Protein AF-0000000072652749 (afdb_homodimer)

Foldseek 3Di:
DDDDDDDDPPDPDQPQPVVLVVLVVLLVVLQVVLVVLVVVVVVVVVVVVVVPPPPPVPPDPPVVVSCVVSVDDRSLVVLLQVLLVQLQVLLCVQCVPPDQQDDPVSLVVCCQQSVCCVNFVHGFDDWDDPVPQKIKTKHAATRNFNVVQPPDPDPVVCQSSCSNVQSSSCNSCVNSVFHWHWDWDDDHPPMIMIITGTDD/DDDDDDDDPPDVPQPQPPVLVVLVVLLVVLQVVLVVLVVVVVVVVVVVVVVPPPPPVPPDPPVVVSCVVSVDDRSLVVLLQVLLVQLQVLLCVQCVPPDQQDDPVSLVVCCQQSVCCVPFVHGFDDWDDPVPQKIKTKHAATRNFNVVQPDDPDPVVCQSSCSNVQSSSCNSCVNSVFHWHWDKDDDHPPMIMIITGTDD

Organism: Meloidogyne incognita (NCBI:txid6306)

Radius of gyration: 24.21 Å; Cα contacts (8 Å, |Δi|>4): 614; chains: 2; bounding box: 54×65×67 Å

Structure (mmCIF, N/CA/C/O backbone):
data_AF-0000000072652749-model_v1
#
loop_
_entity.id
_entity.type
_entity.pdbx_description
1 polymer 'Trafficking protein particle complex subunit 6B'
#
loop_
_atom_site.group_PDB
_atom_site.id
_atom_site.type_symbol
_atom_site.label_atom_id
_atom_site.label_alt_id
_atom_site.label_comp_id
_atom_site.label_asym_id
_atom_site.label_entity_id
_atom_site.label_seq_id
_atom_site.pdbx_PDB_ins_code
_atom_site.Cartn_x
_atom_site.Cartn_y
_atom_site.Cartn_z
_atom_site.occupancy
_atom_site.B_iso_or_equiv
_atom_site.auth_seq_id
_atom_site.auth_comp_id
_atom_site.auth_asym_id
_atom_site.auth_atom_id
_atom_site.pdbx_PDB_model_num
ATOM 1 N N . MET A 1 1 ? 19.172 -26.656 -13.742 1 70.81 1 MET A N 1
ATOM 2 C CA . MET A 1 1 ? 18.219 -25.594 -14.023 1 70.81 1 MET A CA 1
ATOM 3 C C . MET A 1 1 ? 18.703 -24.719 -15.172 1 70.81 1 MET A C 1
ATOM 5 O O . MET A 1 1 ? 19.891 -24.484 -15.312 1 70.81 1 MET A O 1
ATOM 9 N N . ASP A 1 2 ? 17.953 -24.75 -16.219 1 79 2 ASP A N 1
ATOM 10 C CA . ASP A 1 2 ? 18.328 -23.938 -17.375 1 79 2 ASP A CA 1
ATOM 11 C C . ASP A 1 2 ? 17.984 -22.469 -17.141 1 79 2 ASP A C 1
ATOM 13 O O . ASP A 1 2 ? 16.906 -22.156 -16.641 1 79 2 ASP A O 1
ATOM 17 N N . ASN A 1 3 ? 18.953 -21.578 -17.328 1 77.31 3 ASN A N 1
ATOM 18 C CA . ASN A 1 3 ? 18.766 -20.125 -17.25 1 77.31 3 ASN A CA 1
ATOM 19 C C . ASN A 1 3 ? 18.047 -19.578 -18.469 1 77.31 3 ASN A C 1
ATOM 21 O O . ASN A 1 3 ? 18.359 -19.969 -19.609 1 77.31 3 ASN A O 1
ATOM 25 N N . ILE A 1 4 ? 17.062 -18.828 -18.281 1 75.88 4 ILE A N 1
ATOM 26 C CA . ILE A 1 4 ? 16.312 -18.234 -19.375 1 75.88 4 ILE A CA 1
ATOM 27 C C . ILE A 1 4 ? 16.688 -16.766 -19.547 1 75.88 4 ILE A C 1
ATOM 29 O O . ILE A 1 4 ? 16.672 -16 -18.578 1 75.88 4 ILE A O 1
ATOM 33 N N . GLN A 1 5 ? 17.141 -16.391 -20.75 1 72.12 5 GLN A N 1
ATOM 34 C CA . GLN A 1 5 ? 17.484 -15 -21.047 1 72.12 5 GLN A CA 1
ATOM 35 C C . GLN A 1 5 ? 16.234 -14.141 -21.156 1 72.12 5 GLN A C 1
ATOM 37 O O . GLN A 1 5 ? 15.273 -14.508 -21.859 1 72.12 5 GLN A O 1
ATOM 42 N N . LEU A 1 6 ? 16.109 -13.062 -20.344 1 71.38 6 LEU A N 1
ATOM 43 C CA . LEU A 1 6 ? 14.984 -12.133 -20.359 1 71.38 6 LEU A CA 1
ATOM 44 C C . LEU A 1 6 ? 15.344 -10.852 -21.094 1 71.38 6 LEU A C 1
ATOM 46 O O . LEU A 1 6 ? 16.344 -10.203 -20.766 1 71.38 6 LEU A O 1
ATOM 50 N N . ALA A 1 7 ? 14.781 -10.523 -22.406 1 55.84 7 ALA A N 1
ATOM 51 C CA . ALA A 1 7 ? 15.008 -9.273 -23.125 1 55.84 7 ALA A CA 1
ATOM 52 C C . ALA A 1 7 ? 14.359 -8.094 -22.406 1 55.84 7 ALA A C 1
ATOM 54 O O . ALA A 1 7 ? 13.258 -8.219 -21.859 1 55.84 7 ALA A O 1
ATOM 55 N N . GLN A 1 8 ? 15.062 -7.051 -21.922 1 51.47 8 GLN A N 1
ATOM 56 C CA . GLN A 1 8 ? 14.602 -5.887 -21.172 1 51.47 8 GLN A CA 1
ATOM 57 C C . GLN A 1 8 ? 13.836 -4.922 -22.078 1 51.47 8 GLN A C 1
ATOM 59 O O . GLN A 1 8 ? 14.375 -4.461 -23.094 1 51.47 8 GLN A O 1
ATOM 64 N N . ASN A 1 9 ? 12.625 -5.094 -22.453 1 44.91 9 ASN A N 1
ATOM 65 C CA . ASN A 1 9 ? 11.906 -3.99 -23.094 1 44.91 9 ASN A CA 1
ATOM 66 C C . ASN A 1 9 ? 11.289 -3.057 -22.062 1 44.91 9 ASN A C 1
ATOM 68 O O . ASN A 1 9 ? 10.43 -3.471 -21.281 1 44.91 9 ASN A O 1
ATOM 72 N N . LEU A 1 10 ? 11.977 -2.031 -21.703 1 44.41 10 LEU A N 1
ATOM 73 C CA . LEU A 1 10 ? 11.609 -1.06 -20.672 1 44.41 10 LEU A CA 1
ATOM 74 C C . LEU A 1 10 ? 10.43 -0.207 -21.141 1 44.41 10 LEU A C 1
ATOM 76 O O . LEU A 1 10 ? 10.594 0.687 -21.969 1 44.41 10 LEU A O 1
ATOM 80 N N . SER A 1 11 ? 9.281 -0.791 -21.438 1 45.12 11 SER A N 1
ATOM 81 C CA . SER A 1 11 ? 8.258 0.232 -21.609 1 45.12 11 SER A CA 1
ATOM 82 C C . SER A 1 11 ? 7.977 0.969 -20.312 1 45.12 11 SER A C 1
ATOM 84 O O . SER A 1 11 ? 8.133 0.405 -19.219 1 45.12 11 SER A O 1
ATOM 86 N N . SER A 1 12 ? 7.961 2.322 -20.375 1 46.69 12 SER A N 1
ATOM 87 C CA . SER A 1 12 ? 7.781 3.326 -19.328 1 46.69 12 SER A CA 1
ATOM 88 C C . SER A 1 12 ? 6.484 3.1 -18.562 1 46.69 12 SER A C 1
ATOM 90 O O . SER A 1 12 ? 5.457 3.697 -18.875 1 46.69 12 SER A O 1
ATOM 92 N N . ILE A 1 13 ? 6.066 1.946 -18.344 1 49.22 13 ILE A N 1
ATOM 93 C CA . ILE A 1 13 ? 4.812 1.841 -17.609 1 49.22 13 ILE A CA 1
ATOM 94 C C . ILE A 1 13 ? 4.961 2.512 -16.234 1 49.22 13 ILE A C 1
ATOM 96 O O . ILE A 1 13 ? 5.953 2.301 -15.539 1 49.22 13 ILE A O 1
ATOM 100 N N . SER A 1 14 ? 4 3.467 -15.992 1 51.72 14 SER A N 1
ATOM 101 C CA . SER A 1 14 ? 3.947 4.367 -14.852 1 51.72 14 SER A CA 1
ATOM 102 C C . SER A 1 14 ? 3.936 3.592 -13.539 1 51.72 14 SER A C 1
ATOM 104 O O . SER A 1 14 ? 3.131 2.674 -13.359 1 51.72 14 SER A O 1
ATOM 106 N N . ALA A 1 15 ? 4.992 3.432 -12.82 1 50.5 15 ALA A N 1
ATOM 107 C CA . ALA A 1 15 ? 5.27 2.953 -11.469 1 50.5 15 ALA A CA 1
ATOM 108 C C . ALA A 1 15 ? 4.066 3.18 -10.555 1 50.5 15 ALA A C 1
ATOM 110 O O . ALA A 1 15 ? 3.947 2.537 -9.508 1 50.5 15 ALA A O 1
ATOM 111 N N . ASP A 1 16 ? 3.041 4.016 -10.961 1 58.47 16 ASP A N 1
ATOM 112 C CA . ASP A 1 16 ? 2.031 4.52 -10.031 1 58.47 16 ASP A CA 1
ATOM 113 C C . ASP A 1 16 ? 0.941 3.477 -9.789 1 58.47 16 ASP A C 1
ATOM 115 O O . ASP A 1 16 ? 0.209 3.557 -8.805 1 58.47 16 ASP A O 1
ATOM 119 N N . PHE A 1 17 ? 1.085 2.197 -10.305 1 73.12 17 PHE A N 1
ATOM 120 C CA . PHE A 1 17 ? -0.08 1.32 -10.328 1 73.12 17 PHE A CA 1
ATOM 121 C C . PHE A 1 17 ? -0.096 0.408 -9.109 1 73.12 17 PHE A C 1
ATOM 123 O O . PHE A 1 17 ? -1.122 0.278 -8.438 1 73.12 17 PHE A O 1
ATOM 130 N N . PRO A 1 18 ? 1.074 0.03 -8.602 1 85.75 18 PRO A N 1
ATOM 131 C CA . PRO A 1 18 ? 0.958 -0.916 -7.492 1 85.75 18 PRO A CA 1
ATOM 132 C C . PRO A 1 18 ? 0.489 -0.252 -6.199 1 85.75 18 PRO A C 1
ATOM 134 O O . PRO A 1 18 ? -0.253 -0.86 -5.422 1 85.75 18 PRO A O 1
ATOM 137 N N . PHE A 1 19 ? 0.862 0.983 -6.094 1 90.06 19 PHE A N 1
ATOM 138 C CA . PHE A 1 19 ? 0.464 1.73 -4.906 1 90.06 19 PHE A CA 1
ATOM 139 C C . PHE A 1 19 ? -1.051 1.884 -4.848 1 90.06 19 PHE A C 1
ATOM 141 O O . PHE A 1 19 ? -1.663 1.653 -3.803 1 90.06 19 PHE A O 1
ATOM 148 N N . ILE A 1 20 ? -1.628 2.211 -5.949 1 89.88 20 ILE A N 1
ATOM 149 C CA . ILE A 1 20 ? -3.059 2.486 -6.012 1 89.88 20 ILE A CA 1
ATOM 150 C C . ILE A 1 20 ? -3.844 1.208 -5.727 1 89.88 20 ILE A C 1
ATOM 152 O O . ILE A 1 20 ? -4.828 1.23 -4.984 1 89.88 20 ILE A O 1
ATOM 156 N N . TYR A 1 21 ? -3.418 0.139 -6.207 1 91.12 21 TYR A N 1
ATOM 157 C CA . TYR A 1 21 ? -4.148 -1.112 -6.035 1 91.12 21 TYR A CA 1
ATOM 158 C C . TYR A 1 21 ? -3.986 -1.647 -4.617 1 91.12 21 TYR A C 1
ATOM 160 O O . TYR A 1 21 ? -4.934 -2.193 -4.043 1 91.12 21 TYR A O 1
ATOM 168 N N . LEU A 1 22 ? -2.764 -1.507 -4.078 1 92.19 22 LEU A N 1
ATOM 169 C CA . LEU A 1 22 ? -2.566 -1.879 -2.68 1 92.19 22 LEU A CA 1
ATOM 170 C C . LEU A 1 22 ? -3.416 -1.008 -1.76 1 92.19 22 LEU A C 1
ATOM 172 O O . LEU A 1 22 ? -4.031 -1.51 -0.817 1 92.19 22 LEU A O 1
ATOM 176 N N . HIS A 1 23 ? -3.422 0.262 -2.006 1 93.06 23 HIS A N 1
ATOM 177 C CA . HIS A 1 23 ? -4.258 1.2 -1.268 1 93.06 23 HIS A CA 1
ATOM 178 C C . HIS A 1 23 ? -5.723 0.778 -1.305 1 93.06 23 HIS A C 1
ATOM 180 O O . HIS A 1 23 ? -6.387 0.728 -0.265 1 93.06 23 HIS A O 1
ATOM 186 N N . ASN A 1 24 ? -6.234 0.485 -2.488 1 91.44 24 ASN A N 1
ATOM 187 C CA . ASN A 1 24 ? -7.629 0.081 -2.639 1 91.44 24 ASN A CA 1
ATOM 188 C C . ASN A 1 24 ? -7.941 -1.177 -1.833 1 91.44 24 ASN A C 1
ATOM 190 O O . ASN A 1 24 ? -8.984 -1.265 -1.188 1 91.44 24 ASN A O 1
ATOM 194 N N . GLU A 1 25 ? -7.004 -2.086 -1.885 1 90 25 GLU A N 1
ATOM 195 C CA . GLU A 1 25 ? -7.18 -3.316 -1.119 1 90 25 GLU A CA 1
ATOM 196 C C . GLU A 1 25 ? -7.176 -3.039 0.381 1 90 25 GLU A C 1
ATOM 198 O O . GLU A 1 25 ? -7.938 -3.65 1.134 1 90 25 GLU A O 1
ATOM 203 N N . MET A 1 26 ? -6.336 -2.188 0.8 1 92 26 MET A N 1
ATOM 204 C CA . MET A 1 26 ? -6.246 -1.827 2.213 1 92 26 MET A CA 1
ATOM 205 C C . MET A 1 26 ? -7.539 -1.18 2.693 1 92 26 MET A C 1
ATOM 207 O O . MET A 1 26 ? -8.039 -1.509 3.77 1 92 26 MET A O 1
ATOM 211 N N . VAL A 1 27 ? -8.078 -0.271 1.901 1 92.19 27 VAL A N 1
ATOM 212 C CA . VAL A 1 27 ? -9.328 0.4 2.254 1 92.19 27 VAL A CA 1
ATOM 213 C C . VAL A 1 27 ? -10.445 -0.629 2.381 1 92.19 27 VAL A C 1
ATOM 215 O O . VAL A 1 27 ? -11.188 -0.628 3.365 1 92.19 27 VAL A O 1
ATOM 218 N N . LYS A 1 28 ? -10.531 -1.496 1.425 1 89.31 28 LYS A N 1
ATOM 219 C CA . LYS A 1 28 ? -11.562 -2.533 1.455 1 89.31 28 LYS A CA 1
ATOM 220 C C . LYS A 1 28 ? -11.414 -3.418 2.689 1 89.31 28 LYS A C 1
ATOM 222 O O . LYS A 1 28 ? -12.406 -3.768 3.332 1 89.31 28 LYS A O 1
ATOM 227 N N . TYR A 1 29 ? -10.234 -3.758 2.982 1 89.38 29 TYR A N 1
ATOM 228 C CA . TYR A 1 29 ? -9.969 -4.59 4.152 1 89.38 29 TYR A CA 1
ATOM 229 C C . TYR A 1 29 ? -10.469 -3.922 5.426 1 89.38 29 TYR A C 1
ATOM 231 O O . TYR A 1 29 ? -11.18 -4.539 6.219 1 89.38 29 TYR A O 1
ATOM 239 N N . PHE A 1 30 ? -10.078 -2.691 5.598 1 88.25 30 PHE A N 1
ATOM 240 C CA . PHE A 1 30 ? -10.438 -2.006 6.832 1 88.25 30 PHE A CA 1
ATOM 241 C C . PHE A 1 30 ? -11.938 -1.768 6.906 1 88.25 30 PHE A C 1
ATOM 243 O O . PHE A 1 30 ? -12.523 -1.793 7.988 1 88.25 30 PHE A O 1
ATOM 250 N N . GLN A 1 31 ? -12.547 -1.534 5.777 1 87.19 31 GLN A N 1
ATOM 251 C CA . GLN A 1 31 ? -14 -1.39 5.754 1 87.19 31 GLN A CA 1
ATOM 252 C C . GLN A 1 31 ? -14.688 -2.689 6.164 1 87.19 31 GLN A C 1
ATOM 254 O O . GLN A 1 31 ? -15.641 -2.676 6.953 1 87.19 31 GLN A O 1
ATOM 259 N N . GLU A 1 32 ? -14.219 -3.779 5.621 1 87 32 GLU A N 1
ATOM 260 C CA . GLU A 1 32 ? -14.789 -5.086 5.938 1 87 32 GLU A CA 1
ATOM 261 C C . GLU A 1 32 ? -14.555 -5.449 7.402 1 87 32 GLU A C 1
ATOM 263 O O . GLU A 1 32 ? -15.445 -5.992 8.062 1 87 32 GLU A O 1
ATOM 268 N N . ARG A 1 33 ? -13.398 -5.184 7.809 1 82.5 33 ARG A N 1
ATOM 269 C CA . ARG A 1 33 ? -13.078 -5.438 9.211 1 82.5 33 ARG A CA 1
ATOM 270 C C . ARG A 1 33 ? -14 -4.641 10.133 1 82.5 33 ARG A C 1
ATOM 272 O O . ARG A 1 33 ? -14.516 -5.18 11.109 1 82.5 33 ARG A O 1
ATOM 279 N N . ASN A 1 34 ? -14.156 -3.395 9.812 1 83.31 34 ASN A N 1
ATOM 280 C CA . ASN A 1 34 ? -15.023 -2.551 10.617 1 83.31 34 ASN A CA 1
ATOM 281 C C . ASN A 1 34 ? -16.453 -3.084 10.641 1 83.31 34 ASN A C 1
ATOM 283 O O . ASN A 1 34 ? -17.094 -3.115 11.695 1 83.31 34 ASN A O 1
ATOM 287 N N . LYS A 1 35 ? -16.953 -3.5 9.555 1 83.75 35 LYS A N 1
ATOM 288 C CA . LYS A 1 35 ? -18.281 -4.078 9.477 1 83.75 35 LYS A CA 1
ATOM 289 C C . LYS A 1 35 ? -18.391 -5.332 10.344 1 83.75 35 LYS A C 1
ATOM 291 O O . LYS A 1 35 ? -19.375 -5.52 11.055 1 83.75 35 LYS A O 1
ATOM 296 N N . SER A 1 36 ? -17.391 -6.168 10.281 1 82.56 36 SER A N 1
ATOM 297 C CA . SER A 1 36 ? -17.391 -7.41 11.047 1 82.56 36 SER A CA 1
ATOM 298 C C . SER A 1 36 ? -17.359 -7.141 12.547 1 82.56 36 SER A C 1
ATOM 300 O O . SER A 1 36 ? -18.031 -7.836 13.32 1 82.56 36 SER A O 1
ATOM 302 N N . VAL A 1 37 ? -16.594 -6.156 12.891 1 79 37 VAL A N 1
ATOM 303 C CA . VAL A 1 37 ? -16.469 -5.82 14.305 1 79 37 VAL A CA 1
ATOM 304 C C . VAL A 1 37 ? -17.781 -5.246 14.82 1 79 37 VAL A C 1
ATOM 306 O O . VAL A 1 37 ? -18.234 -5.598 15.914 1 79 37 VAL A O 1
ATOM 309 N N . VAL A 1 38 ? -18.359 -4.422 14.023 1 81.31 38 VAL A N 1
ATOM 310 C CA . VAL A 1 38 ? -19.625 -3.82 14.414 1 81.31 38 VAL A CA 1
ATOM 311 C C . VAL A 1 38 ? -20.703 -4.906 14.539 1 81.31 38 VAL A C 1
ATOM 313 O O . VAL A 1 38 ? -21.453 -4.93 15.516 1 81.31 38 VAL A O 1
ATOM 316 N N . LYS A 1 39 ? -20.703 -5.758 13.625 1 83.25 39 LYS A N 1
ATOM 317 C CA . LYS A 1 39 ? -21.672 -6.859 13.656 1 83.25 39 LYS A CA 1
ATOM 318 C C . LYS A 1 39 ? -21.422 -7.754 14.875 1 83.25 39 LYS A C 1
ATOM 320 O O . LYS A 1 39 ? -22.375 -8.164 15.547 1 83.25 39 LYS A O 1
ATOM 325 N N . ALA A 1 40 ? -20.219 -8.062 15.117 1 76.12 40 ALA A N 1
ATOM 326 C CA . ALA A 1 40 ? -19.875 -8.898 16.266 1 76.12 40 ALA A CA 1
ATOM 327 C C . ALA A 1 40 ? -20.281 -8.227 17.578 1 76.12 40 ALA A C 1
ATOM 329 O O . ALA A 1 40 ? -20.75 -8.891 18.5 1 76.12 40 ALA A O 1
ATOM 330 N N . ARG A 1 41 ? -20.078 -6.992 17.578 1 78.12 41 ARG A N 1
ATOM 331 C CA . ARG A 1 41 ? -20.453 -6.23 18.75 1 78.12 41 ARG A CA 1
ATOM 332 C C . ARG A 1 41 ? -21.969 -6.262 18.969 1 78.12 41 ARG A C 1
ATOM 334 O O . ARG A 1 41 ? -22.438 -6.473 20.078 1 78.12 41 ARG A O 1
ATOM 341 N N . GLU A 1 42 ? -22.625 -6.059 17.922 1 82.81 42 GLU A N 1
ATOM 342 C CA . GLU A 1 42 ? -24.078 -6.098 17.984 1 82.81 42 GLU A CA 1
ATOM 343 C C . GLU A 1 42 ? -24.578 -7.469 18.438 1 82.81 42 GLU A C 1
ATOM 345 O O . GLU A 1 42 ? -25.484 -7.562 19.266 1 82.81 42 GLU A O 1
ATOM 350 N N . ASN A 1 43 ? -24.016 -8.438 17.859 1 81 43 ASN A N 1
ATOM 351 C CA . ASN A 1 43 ? -24.375 -9.789 18.25 1 81 43 ASN A CA 1
ATOM 352 C C . ASN A 1 43 ? -24.062 -10.055 19.719 1 81 43 ASN A C 1
ATOM 354 O O . ASN A 1 43 ? -24.859 -10.68 20.422 1 81 43 ASN A O 1
ATOM 358 N N . TRP A 1 44 ? -23 -9.586 20.078 1 76.25 44 TRP A N 1
ATOM 359 C CA . TRP A 1 44 ? -22.562 -9.727 21.453 1 76.25 44 TRP A CA 1
ATOM 360 C C . TRP A 1 44 ? -23.531 -9 22.391 1 76.25 44 TRP A C 1
ATOM 362 O O . TRP A 1 44 ? -23.906 -9.531 23.438 1 76.25 44 TRP A O 1
ATOM 372 N N . MET A 1 45 ? -23.891 -7.863 22.031 1 80 45 MET A N 1
ATOM 373 C CA . MET A 1 45 ? -24.828 -7.059 22.812 1 80 45 MET A CA 1
ATOM 374 C C . MET A 1 45 ? -26.203 -7.719 22.875 1 80 45 MET A C 1
ATOM 376 O O . MET A 1 45 ? -26.844 -7.723 23.922 1 80 45 MET A O 1
ATOM 380 N N . GLN A 1 46 ? -26.656 -8.203 21.828 1 81.25 46 GLN A N 1
ATOM 381 C CA . GLN A 1 46 ? -27.922 -8.906 21.781 1 81.25 46 GLN A CA 1
ATOM 382 C C . GLN A 1 46 ? -27.922 -10.141 22.672 1 81.25 46 GLN A C 1
ATOM 384 O O . GLN A 1 46 ? -28.891 -10.414 23.375 1 81.25 46 GLN A O 1
ATOM 389 N N . GLN A 1 47 ? -26.875 -10.867 22.578 1 74.56 47 GLN A N 1
ATOM 390 C CA . GLN A 1 47 ? -26.75 -12.055 23.422 1 74.56 47 GLN A CA 1
ATOM 391 C C . GLN A 1 47 ? -26.75 -11.68 24.906 1 74.56 47 GLN A C 1
ATOM 393 O O . GLN A 1 47 ? -27.328 -12.391 25.719 1 74.56 47 GLN A O 1
ATOM 398 N N . LEU A 1 48 ? -26.141 -10.602 25.125 1 72.25 48 LEU A N 1
ATOM 399 C CA . LEU A 1 48 ? -26.141 -10.102 26.484 1 72.25 48 LEU A CA 1
ATOM 400 C C . LEU A 1 48 ? -27.547 -9.703 26.938 1 72.25 48 LEU A C 1
ATOM 402 O O . LEU A 1 48 ? -27.922 -9.945 28.078 1 72.25 48 LEU A O 1
ATOM 406 N N . ARG A 1 49 ? -28.297 -9.148 26.094 1 74.38 49 ARG A N 1
ATOM 407 C CA . ARG A 1 49 ? -29.672 -8.727 26.406 1 74.38 49 ARG A CA 1
ATOM 408 C C . ARG A 1 49 ? -30.578 -9.93 26.625 1 74.38 49 ARG A C 1
ATOM 410 O O . ARG A 1 49 ? -31.438 -9.914 27.5 1 74.38 49 ARG A O 1
ATOM 417 N N . LEU A 1 50 ? -30.422 -10.883 25.781 1 68.38 50 LEU A N 1
ATOM 418 C CA . LEU A 1 50 ? -31.266 -12.078 25.859 1 68.38 50 LEU A CA 1
ATOM 419 C C . LEU A 1 50 ? -30.891 -12.914 27.078 1 68.38 50 LEU A C 1
ATOM 421 O O . LEU A 1 50 ? -31.734 -13.641 27.609 1 68.38 50 LEU A O 1
ATOM 425 N N . SER A 1 51 ? -29.625 -13.016 27.234 1 59.78 51 SER A N 1
ATOM 426 C CA . SER A 1 51 ? -29.266 -13.734 28.453 1 59.78 51 SER A CA 1
ATOM 427 C C . SER A 1 51 ? -29.672 -12.961 29.703 1 59.78 51 SER A C 1
ATOM 429 O O . SER A 1 51 ? -29.391 -11.766 29.812 1 59.78 51 SER A O 1
ATOM 431 N N . ASP A 1 52 ? -31.094 -12.93 30.062 1 49.03 52 ASP A N 1
ATOM 432 C CA . ASP A 1 52 ? -31.625 -12.367 31.297 1 49.03 52 ASP A CA 1
ATOM 433 C C . ASP A 1 52 ? -30.5 -12.062 32.281 1 49.03 52 ASP A C 1
ATOM 435 O O . ASP A 1 52 ? -30.75 -11.75 33.438 1 49.03 52 ASP A O 1
ATOM 439 N N . ALA A 1 53 ? -29.438 -13 32.344 1 41.91 53 ALA A N 1
ATOM 440 C CA . ALA A 1 53 ? -28.422 -13.055 33.375 1 41.91 53 ALA A CA 1
ATOM 441 C C . ALA A 1 53 ? -27.734 -11.711 33.562 1 41.91 53 ALA A C 1
ATOM 443 O O . ALA A 1 53 ? -26.766 -11.406 32.844 1 41.91 53 ALA A O 1
ATOM 444 N N . SER A 1 54 ? -28.281 -10.5 33.562 1 42.81 54 SER A N 1
ATOM 445 C CA . SER A 1 54 ? -28 -9.273 34.281 1 42.81 54 SER A CA 1
ATOM 446 C C . SER A 1 54 ? -26.891 -9.477 35.312 1 42.81 54 SER A C 1
ATOM 448 O O . SER A 1 54 ? -26.109 -8.555 35.594 1 42.81 54 SER A O 1
ATOM 450 N N . ASP A 1 55 ? -27.031 -10.594 36.219 1 41.56 55 ASP A N 1
ATOM 451 C CA . ASP A 1 55 ? -26.203 -10.891 37.375 1 41.56 55 ASP A CA 1
ATOM 452 C C . ASP A 1 55 ? -24.766 -11.227 36.969 1 41.56 55 ASP A C 1
ATOM 454 O O . ASP A 1 55 ? -23.844 -11.164 37.781 1 41.56 55 ASP A O 1
ATOM 458 N N . ILE A 1 56 ? -24.641 -12 35.938 1 40.34 56 ILE A N 1
ATOM 459 C CA . ILE A 1 56 ? -23.297 -12.531 35.75 1 40.34 56 ILE A CA 1
ATOM 460 C C . ILE A 1 56 ? -22.344 -11.422 35.281 1 40.34 56 ILE A C 1
ATOM 462 O O . ILE A 1 56 ? -21.172 -11.398 35.656 1 40.34 56 ILE A O 1
ATOM 466 N N . PHE A 1 57 ? -22.75 -10.617 34.344 1 42.16 57 PHE A N 1
ATOM 467 C CA . PHE A 1 57 ? -21.797 -9.625 33.844 1 42.16 57 PHE A CA 1
ATOM 468 C C . PHE A 1 57 ? -21.547 -8.547 34.906 1 42.16 57 PHE A C 1
ATOM 470 O O . PHE A 1 57 ? -20.938 -7.52 34.625 1 42.16 57 PHE A O 1
ATOM 477 N N . THR A 1 58 ? -22.312 -8.578 35.938 1 37.41 58 THR A N 1
ATOM 478 C CA . THR A 1 58 ? -21.984 -7.551 36.938 1 37.41 58 THR A CA 1
ATOM 479 C C . THR A 1 58 ? -20.5 -7.633 37.312 1 37.41 58 THR A C 1
ATOM 481 O O . THR A 1 58 ? -20.016 -6.836 38.125 1 37.41 58 THR A O 1
ATOM 484 N N . GLY A 1 59 ? -20.016 -8.875 37.469 1 36.94 59 GLY A N 1
ATOM 485 C CA . GLY A 1 59 ? -18.656 -8.727 37.938 1 36.94 59 GLY A CA 1
ATOM 486 C C . GLY A 1 59 ? -17.766 -7.926 37 1 36.94 59 GLY A C 1
ATOM 487 O O . GLY A 1 59 ? -18.062 -7.805 35.812 1 36.94 59 GLY A O 1
ATOM 488 N N . SER A 1 60 ? -16.812 -7.07 37.531 1 38.59 60 SER A N 1
ATOM 489 C CA . SER A 1 60 ? -15.984 -5.938 37.125 1 38.59 60 SER A CA 1
ATOM 490 C C . SER A 1 60 ? -15.367 -6.176 35.75 1 38.59 60 SER A C 1
ATOM 492 O O . SER A 1 60 ? -15.312 -5.266 34.906 1 38.59 60 SER A O 1
ATOM 494 N N . ASP A 1 61 ? -14.461 -7.215 35.531 1 39.19 61 ASP A N 1
ATOM 495 C CA . ASP A 1 61 ? -13.281 -7.281 34.688 1 39.19 61 ASP A CA 1
ATOM 496 C C . ASP A 1 61 ? -13.648 -7.781 33.281 1 39.19 61 ASP A C 1
ATOM 498 O O . ASP A 1 61 ? -12.82 -7.77 32.375 1 39.19 61 ASP A O 1
ATOM 502 N N . VAL A 1 62 ? -14.672 -8.453 33.125 1 42.59 62 VAL A N 1
ATOM 503 C CA . VAL A 1 62 ? -14.883 -9.039 31.797 1 42.59 62 VAL A CA 1
ATOM 504 C C . VAL A 1 62 ? -15.289 -7.949 30.812 1 42.59 62 VAL A C 1
ATOM 506 O O . VAL A 1 62 ? -15.203 -8.148 29.594 1 42.59 62 VAL A O 1
ATOM 509 N N . SER A 1 63 ? -15.961 -6.867 31.203 1 43.81 63 SER A N 1
ATOM 510 C CA . SER A 1 63 ? -16.391 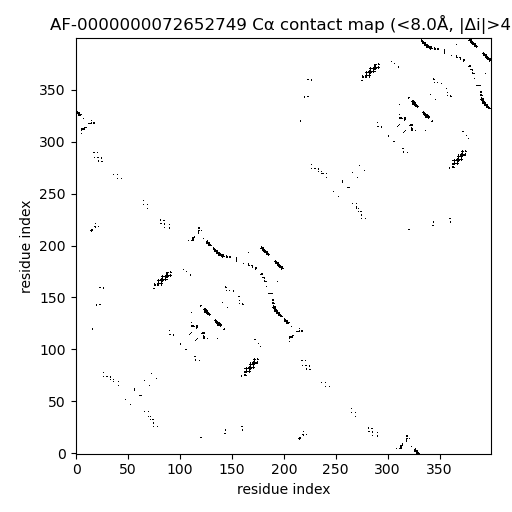-5.75 30.375 1 43.81 63 SER A CA 1
ATOM 511 C C . SER A 1 63 ? -15.211 -5.137 29.625 1 43.81 63 SER A C 1
ATOM 513 O O . SER A 1 63 ? -15.398 -4.387 28.656 1 43.81 63 SER A O 1
ATOM 515 N N . ILE A 1 64 ? -14.07 -5.434 30.188 1 45.81 64 ILE A N 1
ATOM 516 C CA . ILE A 1 64 ? -12.891 -4.742 29.672 1 45.81 64 ILE A CA 1
ATOM 517 C C . ILE A 1 64 ? -12.523 -5.293 28.297 1 45.81 64 ILE A C 1
ATOM 519 O O . ILE A 1 64 ? -12.023 -4.559 27.438 1 45.81 64 ILE A O 1
ATOM 523 N N . LEU A 1 65 ? -12.859 -6.574 28.031 1 51.81 65 LEU A N 1
ATOM 524 C CA . LEU A 1 65 ? -12.336 -7.234 26.844 1 51.81 65 LEU A CA 1
ATOM 525 C C . LEU A 1 65 ? -12.93 -6.629 25.578 1 51.81 65 LEU A C 1
ATOM 527 O O . LEU A 1 65 ? -12.219 -6.402 24.594 1 51.81 65 LEU A O 1
ATOM 531 N N . PRO A 1 66 ? -14.312 -6.375 25.781 1 53.53 66 PRO A N 1
ATOM 532 C CA . PRO A 1 66 ? -14.984 -5.941 24.547 1 53.53 66 PRO A CA 1
ATOM 533 C C . PRO A 1 66 ? -14.445 -4.613 24.016 1 53.53 66 PRO A C 1
ATOM 535 O O . PRO A 1 66 ? -14.273 -4.449 22.812 1 53.53 66 PRO A O 1
ATOM 538 N N . ASN A 1 67 ? -14.117 -3.84 24.969 1 56.12 67 ASN A N 1
ATOM 539 C CA . ASN A 1 67 ? -13.773 -2.508 24.484 1 56.12 67 ASN A CA 1
ATOM 540 C C . ASN A 1 67 ? -12.43 -2.51 23.766 1 56.12 67 ASN A C 1
ATOM 542 O O . ASN A 1 67 ? -12.273 -1.829 22.75 1 56.12 67 ASN A O 1
ATOM 546 N N . GLN A 1 68 ? -11.586 -3.307 24.391 1 57.41 68 GLN A N 1
ATOM 547 C CA . GLN A 1 68 ? -10.258 -3.328 23.766 1 57.41 68 GLN A CA 1
ATOM 548 C C . GLN A 1 68 ? -10.305 -4.02 22.406 1 57.41 68 GLN A C 1
ATOM 550 O O . GLN A 1 68 ? -9.57 -3.641 21.484 1 57.41 68 GLN A O 1
ATOM 555 N N . ILE A 1 69 ? -11.125 -4.949 22.438 1 58.31 69 ILE A N 1
ATOM 556 C CA . ILE A 1 69 ? -11.234 -5.711 21.188 1 58.31 69 ILE A CA 1
ATOM 557 C C . ILE A 1 69 ? -12.062 -4.93 20.172 1 58.31 69 ILE A C 1
ATOM 559 O O . ILE A 1 69 ? -11.797 -4.996 18.969 1 58.31 69 ILE A O 1
ATOM 563 N N . PHE A 1 70 ? -12.969 -4.188 20.828 1 59.22 70 PHE A N 1
ATOM 564 C CA . PHE A 1 70 ? -13.867 -3.438 19.969 1 59.22 70 PHE A CA 1
ATOM 565 C C . PHE A 1 70 ? -13.383 -2.006 19.781 1 59.22 70 PHE A C 1
ATOM 567 O O . PHE A 1 70 ? -13.984 -1.229 19.047 1 59.22 70 PHE A O 1
ATOM 574 N N . SER A 1 71 ? -12.414 -1.594 20.75 1 55.84 71 SER A N 1
ATOM 575 C CA . SER A 1 71 ? -11.93 -0.224 20.625 1 55.84 71 SER A CA 1
ATOM 576 C C . SER A 1 71 ? -11.383 0.041 19.234 1 55.84 71 SER A C 1
ATOM 578 O O . SER A 1 71 ? -10.273 -0.383 18.906 1 55.84 71 SER A O 1
ATOM 580 N N . HIS A 1 72 ? -12.211 -0.11 18.203 1 56.03 72 HIS A N 1
ATOM 581 C CA . HIS A 1 72 ? -11.742 -0.109 16.828 1 56.03 72 HIS A CA 1
ATOM 582 C C . HIS A 1 72 ? -11.812 1.288 16.219 1 56.03 72 HIS A C 1
ATOM 584 O O . HIS A 1 72 ? -12.906 1.846 16.062 1 56.03 72 HIS A O 1
ATOM 590 N N . LYS A 1 73 ? -10.742 2.066 16.422 1 63.56 73 LYS A N 1
ATOM 591 C CA . LYS A 1 73 ? -10.727 3.193 15.5 1 63.56 73 LYS A CA 1
ATOM 592 C C . LYS A 1 73 ? -11.352 2.816 14.156 1 63.56 73 LYS A C 1
ATOM 594 O O . LYS A 1 73 ? -11.188 1.691 13.688 1 63.56 73 LYS A O 1
ATOM 599 N N . ASN A 1 74 ? -12.336 3.693 13.711 1 83.38 74 ASN A N 1
ATOM 600 C CA . ASN A 1 74 ? -12.953 3.4 12.43 1 83.38 74 ASN A CA 1
ATOM 601 C C . ASN A 1 74 ? -11.914 3.283 11.32 1 83.38 74 ASN A C 1
ATOM 603 O O . ASN A 1 74 ? -10.727 3.527 11.547 1 83.38 74 ASN A O 1
ATOM 607 N N . ALA A 1 75 ? -12.227 2.686 10.32 1 86.06 75 ALA A N 1
ATOM 608 C CA . ALA A 1 75 ? -11.367 2.408 9.172 1 86.06 75 ALA A CA 1
ATOM 609 C C . ALA A 1 75 ? -10.648 3.67 8.711 1 86.06 75 ALA A C 1
ATOM 611 O O . ALA A 1 75 ? -9.453 3.637 8.406 1 86.06 75 ALA A O 1
ATOM 612 N N . GLU A 1 76 ? -11.352 4.766 8.773 1 90.31 76 GLU A N 1
ATOM 613 C CA . GLU A 1 76 ? -10.797 6.027 8.289 1 90.31 76 GLU A CA 1
ATOM 614 C C . GLU A 1 76 ? -9.68 6.523 9.195 1 90.31 76 GLU A C 1
ATOM 616 O O . GLU A 1 76 ? -8.641 6.988 8.719 1 90.31 76 GLU A O 1
ATOM 621 N N . THR A 1 77 ? -9.906 6.418 10.445 1 91.31 77 THR A N 1
ATOM 622 C CA . THR A 1 77 ? -8.906 6.859 11.414 1 91.31 77 THR A CA 1
ATOM 623 C C . THR A 1 77 ? -7.633 6.031 11.289 1 91.31 77 THR A C 1
ATOM 625 O O . THR A 1 77 ? -6.523 6.574 11.344 1 91.31 77 THR A O 1
ATOM 628 N N . ARG A 1 78 ? -7.766 4.75 11.125 1 91.44 78 ARG A N 1
ATOM 629 C CA . ARG A 1 78 ? -6.617 3.861 10.977 1 91.44 78 ARG A CA 1
ATOM 630 C C . ARG A 1 78 ? -5.848 4.18 9.695 1 91.44 78 ARG A C 1
ATOM 632 O O . ARG A 1 78 ? -4.617 4.254 9.711 1 91.44 78 ARG A O 1
ATOM 639 N N . LEU A 1 79 ? -6.566 4.371 8.672 1 94.81 79 LEU A N 1
ATOM 640 C CA . LEU A 1 79 ? -5.953 4.684 7.383 1 94.81 79 LEU A CA 1
ATOM 641 C C . LEU A 1 79 ? -5.227 6.023 7.438 1 94.81 79 LEU A C 1
ATOM 643 O O . LEU A 1 79 ? -4.125 6.16 6.902 1 94.81 79 LEU A O 1
ATOM 647 N N . GLU A 1 80 ? -5.848 6.969 8.094 1 96.06 80 GLU A N 1
ATOM 648 C CA . GLU A 1 80 ? -5.207 8.273 8.242 1 96.06 80 GLU A CA 1
ATOM 649 C C . GLU A 1 80 ? -3.914 8.164 9.047 1 96.06 80 GLU A C 1
ATOM 651 O O . GLU A 1 80 ? -2.914 8.805 8.711 1 96.06 80 GLU A O 1
ATOM 656 N N . ALA A 1 81 ? -3.984 7.41 10.094 1 95.12 81 ALA A N 1
ATOM 657 C CA . ALA A 1 81 ? -2.793 7.23 10.922 1 95.12 81 ALA A CA 1
ATOM 658 C C . ALA A 1 81 ? -1.673 6.562 10.133 1 95.12 81 ALA A C 1
ATOM 660 O O . ALA A 1 81 ? -0.51 6.961 10.234 1 95.12 81 ALA A O 1
ATOM 661 N N . MET A 1 82 ? -2.012 5.574 9.383 1 94.88 82 MET A N 1
ATOM 662 C CA . MET A 1 82 ? -1.034 4.918 8.516 1 94.88 82 MET A CA 1
ATOM 663 C C . MET A 1 82 ? -0.467 5.898 7.496 1 94.88 82 MET A C 1
ATOM 665 O O . MET A 1 82 ? 0.749 5.973 7.309 1 94.88 82 MET A O 1
ATOM 669 N N . GLY A 1 83 ? -1.354 6.621 6.875 1 97.5 83 GLY A N 1
ATOM 670 C CA . GLY A 1 83 ? -0.924 7.633 5.922 1 97.5 83 GLY A CA 1
ATOM 671 C C . GLY A 1 83 ? 0.017 8.656 6.523 1 97.5 83 GLY A C 1
ATOM 672 O O . GLY A 1 83 ? 1.008 9.047 5.898 1 97.5 83 GLY A O 1
ATOM 673 N N . PHE A 1 84 ? -0.291 9.07 7.719 1 97.81 84 PHE A N 1
ATOM 674 C CA . PHE A 1 84 ? 0.542 10.047 8.406 1 97.81 84 PHE A CA 1
ATOM 675 C C . PHE A 1 84 ? 1.98 9.555 8.508 1 97.81 84 PHE A C 1
ATOM 677 O O . PHE A 1 84 ? 2.918 10.289 8.18 1 97.81 84 PHE A O 1
ATOM 684 N N . ARG A 1 85 ? 2.146 8.328 8.906 1 96.5 85 ARG A N 1
ATOM 685 C CA . ARG A 1 85 ? 3.486 7.766 9.062 1 96.5 85 ARG A CA 1
ATOM 686 C C . ARG A 1 85 ? 4.195 7.66 7.719 1 96.5 85 ARG A C 1
ATOM 688 O O . ARG A 1 85 ? 5.379 7.977 7.609 1 96.5 85 ARG A O 1
ATOM 695 N N . VAL A 1 86 ? 3.479 7.203 6.754 1 96.38 86 VAL A N 1
ATOM 696 C CA . VAL A 1 86 ? 4.031 7.09 5.406 1 96.38 86 VAL A CA 1
ATOM 697 C C . VAL A 1 86 ? 4.469 8.461 4.906 1 96.38 86 VAL A C 1
ATOM 699 O O . VAL A 1 86 ? 5.598 8.633 4.445 1 96.38 86 VAL A O 1
ATOM 702 N N . GLY A 1 87 ? 3.578 9.477 5.016 1 97.62 87 GLY A N 1
ATOM 703 C CA . GLY A 1 87 ? 3.877 10.82 4.559 1 97.62 87 GLY A CA 1
ATOM 704 C C . GLY A 1 87 ? 5.059 11.445 5.273 1 97.62 87 GLY A C 1
ATOM 705 O O . GLY A 1 87 ? 5.875 12.133 4.656 1 97.62 87 GLY A O 1
ATOM 706 N N . PHE A 1 88 ? 5.109 11.172 6.566 1 97.38 88 PHE A N 1
ATOM 707 C CA . PHE A 1 88 ? 6.199 11.703 7.375 1 97.38 88 PHE A CA 1
ATOM 708 C C . PHE A 1 88 ? 7.547 11.211 6.859 1 97.38 88 PHE A C 1
ATOM 710 O O . PHE A 1 88 ? 8.461 12 6.645 1 97.38 88 PHE A O 1
ATOM 717 N N . VAL A 1 89 ? 7.652 9.961 6.613 1 94.62 89 VAL A N 1
ATOM 718 C CA . VAL A 1 89 ? 8.898 9.336 6.188 1 94.62 89 VAL A CA 1
ATOM 719 C C . VAL A 1 89 ? 9.234 9.766 4.766 1 94.62 89 VAL A C 1
ATOM 721 O O . VAL A 1 89 ? 10.391 10.07 4.461 1 94.62 89 VAL A O 1
ATOM 724 N N . LEU A 1 90 ? 8.281 9.773 3.916 1 94.5 90 LEU A N 1
ATOM 725 C CA . LEU A 1 90 ? 8.508 10.172 2.529 1 94.5 90 LEU A CA 1
ATOM 726 C C . LEU A 1 90 ? 9.031 11.594 2.447 1 94.5 90 LEU A C 1
ATOM 728 O O . LEU A 1 90 ? 9.945 11.883 1.666 1 94.5 90 LEU A O 1
ATOM 732 N N . ALA A 1 91 ? 8.391 12.484 3.234 1 96.31 91 ALA A N 1
ATOM 733 C CA . ALA A 1 91 ? 8.836 13.875 3.227 1 96.31 91 ALA A CA 1
ATOM 734 C C . ALA A 1 91 ? 10.297 13.984 3.658 1 96.31 91 ALA A C 1
ATOM 736 O O . ALA A 1 91 ? 11.055 14.789 3.107 1 96.31 91 ALA A O 1
ATOM 737 N N . GLU A 1 92 ? 10.664 13.227 4.617 1 94.5 92 GLU A N 1
ATOM 738 C CA . GLU A 1 92 ? 12.055 13.195 5.07 1 94.5 92 GLU A CA 1
ATOM 739 C C . GLU A 1 92 ? 12.992 12.773 3.945 1 94.5 92 GLU A C 1
ATOM 741 O O . GLU A 1 92 ? 14.047 13.375 3.744 1 94.5 92 GLU A O 1
ATOM 746 N N . LYS A 1 93 ? 12.617 11.812 3.201 1 91.25 93 LYS A N 1
ATOM 747 C CA . LYS A 1 93 ? 13.445 11.258 2.129 1 91.25 93 LYS A CA 1
ATOM 748 C C . LYS A 1 93 ? 13.539 12.234 0.958 1 91.25 93 LYS A C 1
ATOM 750 O O . LYS A 1 93 ? 14.625 12.453 0.417 1 91.25 93 LYS A O 1
ATOM 755 N N . PHE A 1 94 ? 12.406 12.789 0.618 1 92.69 94 PHE A N 1
ATOM 756 C CA . PHE A 1 94 ? 12.352 13.617 -0.58 1 92.69 94 PHE A CA 1
ATOM 757 C C . PHE A 1 94 ? 12.977 14.984 -0.32 1 92.69 94 PHE A C 1
ATOM 759 O O . PHE A 1 94 ? 13.367 15.68 -1.257 1 92.69 94 PHE A O 1
ATOM 766 N N . SER A 1 95 ? 13.047 15.391 0.951 1 93.56 95 SER A N 1
ATOM 767 C CA . SER A 1 95 ? 13.594 16.703 1.271 1 93.56 95 SER A CA 1
ATOM 768 C C . SER A 1 95 ? 15.062 16.609 1.659 1 93.56 95 SER A C 1
ATOM 770 O O . SER A 1 95 ? 15.711 17.625 1.901 1 93.56 95 SER A O 1
ATOM 772 N N . LYS A 1 96 ? 15.625 15.43 1.733 1 89.5 96 LYS A N 1
ATOM 773 C CA . LYS A 1 96 ? 16.953 15.18 2.271 1 89.5 96 LYS A CA 1
ATOM 774 C C . LYS A 1 96 ? 18.016 15.992 1.53 1 89.5 96 LYS A C 1
ATOM 776 O O . LYS A 1 96 ? 18.906 16.578 2.152 1 89.5 96 LYS A O 1
ATOM 781 N N . ASP A 1 97 ? 18 16.047 0.247 1 85.25 97 ASP A N 1
ATOM 782 C CA . ASP A 1 97 ? 19.031 16.703 -0.528 1 85.25 97 ASP A CA 1
ATOM 783 C C . ASP A 1 97 ? 18.625 18.109 -0.928 1 85.25 97 ASP A C 1
ATOM 785 O O . ASP A 1 97 ? 19.281 18.766 -1.733 1 85.25 97 ASP A O 1
ATOM 789 N N . MET A 1 98 ? 17.547 18.578 -0.379 1 86.56 98 MET A N 1
ATOM 790 C CA . MET A 1 98 ? 17.062 19.906 -0.721 1 86.56 98 MET A CA 1
ATOM 791 C C . MET A 1 98 ? 17.641 20.953 0.217 1 86.56 98 MET A C 1
ATOM 793 O O . MET A 1 98 ? 18.031 20.641 1.347 1 86.56 98 MET A O 1
ATOM 797 N N . SER A 1 99 ? 17.781 22.203 -0.311 1 87.81 99 SER A N 1
ATOM 798 C CA . SER A 1 99 ? 18.172 23.344 0.53 1 87.81 99 SER A CA 1
ATOM 799 C C . SER A 1 99 ? 17.109 23.625 1.589 1 87.81 99 SER A C 1
ATOM 801 O O . SER A 1 99 ? 15.953 23.203 1.452 1 87.81 99 SER A O 1
ATOM 803 N N . ARG A 1 100 ? 17.594 24.312 2.602 1 89.88 100 ARG A N 1
ATOM 804 C CA . ARG A 1 100 ? 16.656 24.688 3.66 1 89.88 100 ARG A CA 1
ATOM 805 C C . ARG A 1 100 ? 15.531 25.562 3.117 1 89.88 100 ARG A C 1
ATOM 807 O O . ARG A 1 100 ? 15.758 26.422 2.273 1 89.88 100 ARG A O 1
ATOM 814 N N . PHE A 1 101 ? 14.391 25.234 3.57 1 90.94 101 PHE A N 1
ATOM 815 C CA . PHE A 1 101 ? 13.242 26.031 3.154 1 90.94 101 PHE A CA 1
ATOM 816 C C . PHE A 1 101 ? 13.219 27.375 3.867 1 90.94 101 PHE A C 1
ATOM 818 O O . PHE A 1 101 ? 13.336 27.438 5.094 1 90.94 101 PHE A O 1
ATOM 825 N N . ALA A 1 102 ? 13.039 28.422 3.201 1 90.75 102 ALA A N 1
ATOM 826 C CA . ALA A 1 102 ? 13.141 29.766 3.736 1 90.75 102 ALA A CA 1
ATOM 827 C C . ALA A 1 102 ? 11.883 30.141 4.516 1 90.75 102 ALA A C 1
ATOM 829 O O . ALA A 1 102 ? 11.945 30.891 5.496 1 90.75 102 ALA A O 1
ATOM 830 N N . ASN A 1 103 ? 10.742 29.781 4.039 1 91.88 103 ASN A N 1
ATOM 831 C CA . ASN A 1 103 ? 9.469 30.156 4.641 1 91.88 103 ASN A CA 1
ATOM 832 C C . ASN A 1 103 ? 8.406 29.094 4.422 1 91.88 103 ASN A C 1
ATOM 834 O O . ASN A 1 103 ? 8.68 28.062 3.811 1 91.88 103 ASN A O 1
ATOM 838 N N . GLU A 1 104 ? 7.246 29.312 4.945 1 91.94 104 GLU A N 1
ATOM 839 C CA . GLU A 1 104 ? 6.117 28.391 4.891 1 91.94 104 GLU A CA 1
ATOM 840 C C . GLU A 1 104 ? 5.688 28.125 3.449 1 91.94 104 GLU A C 1
ATOM 842 O O . GLU A 1 104 ? 5.359 26.984 3.09 1 91.94 104 GLU A O 1
ATOM 847 N N . LEU A 1 105 ? 5.719 29.219 2.703 1 90.69 105 LEU A N 1
ATOM 848 C CA . LEU A 1 105 ? 5.297 29.094 1.312 1 90.69 105 LEU A CA 1
ATOM 849 C C . LEU A 1 105 ? 6.223 28.156 0.542 1 90.69 105 LEU A C 1
ATOM 851 O O . LEU A 1 105 ? 5.762 27.359 -0.281 1 90.69 105 LEU A O 1
ATOM 855 N N . ASP A 1 106 ? 7.461 28.234 0.766 1 93.19 106 ASP A N 1
ATOM 856 C CA . ASP A 1 106 ? 8.43 27.359 0.124 1 93.19 106 ASP A CA 1
ATOM 857 C C . ASP A 1 106 ? 8.141 25.891 0.459 1 93.19 106 ASP A C 1
ATOM 859 O O . ASP A 1 106 ? 8.234 25.016 -0.408 1 93.19 106 ASP A O 1
ATOM 863 N N . ARG A 1 107 ? 7.801 25.625 1.723 1 95.94 107 ARG A N 1
ATOM 864 C CA . ARG A 1 107 ? 7.469 24.266 2.156 1 95.94 107 ARG A CA 1
ATOM 865 C C . ARG A 1 107 ? 6.203 23.766 1.464 1 95.94 107 ARG A C 1
ATOM 867 O O . ARG A 1 107 ? 6.145 22.609 1.029 1 95.94 107 ARG A O 1
ATOM 874 N N . MET A 1 108 ? 5.273 24.656 1.314 1 95.31 108 MET A N 1
ATOM 875 C CA . MET A 1 108 ? 4.031 24.297 0.637 1 95.31 108 MET A CA 1
ATOM 876 C C . MET A 1 108 ? 4.285 24 -0.838 1 95.31 108 MET A C 1
ATOM 878 O O . MET A 1 108 ? 3.699 23.062 -1.399 1 95.31 108 MET A O 1
ATOM 882 N N . LYS A 1 109 ? 5.109 24.766 -1.45 1 93.75 109 LYS A N 1
ATOM 883 C CA . LYS A 1 109 ? 5.445 24.547 -2.852 1 93.75 109 LYS A CA 1
ATOM 884 C C . LYS A 1 109 ? 6.133 23.188 -3.037 1 93.75 109 LYS A C 1
ATOM 886 O O . LYS A 1 109 ? 5.848 22.469 -3.994 1 93.75 109 LYS A O 1
ATOM 891 N N . PHE A 1 110 ? 7.094 22.906 -2.117 1 95.5 110 PHE A N 1
ATOM 892 C CA . PHE A 1 110 ? 7.75 21.594 -2.137 1 95.5 110 PHE A CA 1
ATOM 893 C C . PHE A 1 110 ? 6.723 20.469 -2.084 1 95.5 110 PHE A C 1
ATOM 895 O O . PHE A 1 110 ? 6.82 19.5 -2.838 1 95.5 110 PHE A O 1
ATOM 902 N N . ILE A 1 111 ? 5.676 20.594 -1.193 1 96.94 111 ILE A N 1
ATOM 903 C CA . ILE A 1 111 ? 4.621 19.594 -1.031 1 96.94 111 ILE A CA 1
ATOM 904 C C . ILE A 1 111 ? 3.855 19.438 -2.342 1 96.94 111 ILE A C 1
ATOM 906 O O . ILE A 1 111 ? 3.619 18.312 -2.797 1 96.94 111 ILE A O 1
ATOM 910 N N . CYS A 1 112 ? 3.523 20.484 -2.969 1 95.62 112 CYS A N 1
ATOM 911 C CA . CYS A 1 112 ? 2.629 20.5 -4.121 1 95.62 112 CYS A CA 1
ATOM 912 C C . CYS A 1 112 ? 3.367 20.094 -5.391 1 95.62 112 CYS A C 1
ATOM 914 O O . CYS A 1 112 ? 2.74 19.766 -6.398 1 95.62 112 CYS A O 1
ATOM 916 N N . LYS A 1 113 ? 4.656 20.062 -5.348 1 93.62 113 LYS A N 1
ATOM 917 C CA . LYS A 1 113 ? 5.426 19.75 -6.551 1 93.62 113 LYS A CA 1
ATOM 918 C C . LYS A 1 113 ? 6.227 18.453 -6.367 1 93.62 113 LYS A C 1
ATOM 920 O O . LYS A 1 113 ? 5.773 17.375 -6.754 1 93.62 113 LYS A O 1
ATOM 925 N N . GLU A 1 114 ? 7.426 18.594 -5.723 1 91.31 114 GLU A N 1
ATOM 926 C CA . GLU A 1 114 ? 8.328 17.453 -5.602 1 91.31 114 GLU A CA 1
ATOM 927 C C . GLU A 1 114 ? 7.66 16.297 -4.852 1 91.31 114 GLU A C 1
ATOM 929 O O . GLU A 1 114 ? 7.637 15.172 -5.336 1 91.31 114 GLU A O 1
ATOM 934 N N . PHE A 1 115 ? 7.156 16.641 -3.719 1 94.81 115 PHE A N 1
ATOM 935 C CA . PHE A 1 115 ? 6.551 15.617 -2.881 1 94.81 115 PHE A CA 1
ATOM 936 C C . PHE A 1 115 ? 5.34 15 -3.57 1 94.81 115 PHE A C 1
ATOM 938 O O . PHE A 1 115 ? 5.203 13.773 -3.615 1 94.81 115 PHE A O 1
ATOM 945 N N . TRP A 1 116 ? 4.445 15.82 -4.078 1 95.19 116 TRP A N 1
ATOM 946 C CA . TRP A 1 116 ? 3.191 15.359 -4.672 1 95.19 116 TRP A CA 1
ATOM 947 C C . TRP A 1 116 ? 3.453 14.469 -5.879 1 95.19 116 TRP A C 1
ATOM 949 O O . TRP A 1 116 ? 2.83 13.414 -6.023 1 95.19 116 TRP A O 1
ATOM 959 N N . ILE A 1 117 ? 4.387 14.781 -6.695 1 91.88 117 ILE A N 1
ATOM 960 C CA . ILE A 1 117 ? 4.723 14.031 -7.898 1 91.88 117 ILE A CA 1
ATOM 961 C C . ILE A 1 117 ? 5.301 12.672 -7.512 1 91.88 117 ILE A C 1
ATOM 963 O O . ILE A 1 117 ? 4.891 11.641 -8.047 1 91.88 117 ILE A O 1
ATOM 967 N N . SER A 1 118 ? 6.141 12.734 -6.562 1 90.25 118 SER A N 1
ATOM 968 C CA . SER A 1 118 ? 6.82 11.508 -6.156 1 90.25 118 SER A CA 1
ATOM 969 C C . SER A 1 118 ? 5.867 10.562 -5.43 1 90.25 118 SER A C 1
ATOM 971 O O . SER A 1 118 ? 6.043 9.344 -5.469 1 90.25 118 SER A O 1
ATOM 973 N N . THR A 1 119 ? 4.922 11.109 -4.816 1 93 119 THR A N 1
ATOM 974 C CA . THR A 1 119 ? 4.02 10.312 -3.996 1 93 119 THR A CA 1
ATOM 975 C C . THR A 1 119 ? 2.793 9.883 -4.797 1 93 119 THR A C 1
ATOM 977 O O . THR A 1 119 ? 2.375 8.727 -4.738 1 93 119 THR A O 1
ATOM 980 N N . PHE A 1 120 ? 2.246 10.836 -5.574 1 91.81 120 PHE A N 1
ATOM 981 C CA . PHE A 1 120 ? 0.958 10.594 -6.211 1 91.81 120 PHE A CA 1
ATOM 982 C C . PHE A 1 120 ? 1.1 10.562 -7.727 1 91.81 120 PHE A C 1
ATOM 984 O O . PHE A 1 120 ? 0.124 10.328 -8.445 1 91.81 120 PHE A O 1
ATOM 991 N N . GLY A 1 121 ? 2.223 10.773 -8.25 1 86.88 121 GLY A N 1
ATOM 992 C CA . GLY A 1 121 ? 2.508 10.508 -9.656 1 86.88 121 GLY A CA 1
ATOM 993 C C . GLY A 1 121 ? 2.475 11.758 -10.516 1 86.88 121 GLY A C 1
ATOM 994 O O . GLY A 1 121 ? 3.117 11.812 -11.562 1 86.88 121 GLY A O 1
ATOM 995 N N . LYS A 1 122 ? 1.713 12.742 -10.133 1 87.25 122 LYS A N 1
ATOM 996 C CA . LYS A 1 122 ? 1.609 13.984 -10.891 1 87.25 122 LYS A CA 1
ATOM 997 C C . LYS A 1 122 ? 1.481 15.188 -9.961 1 87.25 122 LYS A C 1
ATOM 999 O O . LYS A 1 122 ? 0.981 15.062 -8.844 1 87.25 122 LYS A O 1
ATOM 1004 N N . GLY A 1 123 ? 1.908 16.359 -10.5 1 88.19 123 GLY A N 1
ATOM 1005 C CA . GLY A 1 123 ? 1.802 17.578 -9.703 1 88.19 123 GLY A CA 1
ATOM 1006 C C . GLY A 1 123 ? 0.371 18.047 -9.523 1 88.19 123 GLY A C 1
ATOM 1007 O O . GLY A 1 123 ? -0.513 17.672 -10.305 1 88.19 123 GLY A O 1
ATOM 1008 N N . VAL A 1 124 ? 0.209 18.891 -8.555 1 94.69 124 VAL A N 1
ATOM 1009 C CA . VAL A 1 124 ? -1.116 19.438 -8.297 1 94.69 124 VAL A CA 1
ATOM 1010 C C . VAL A 1 124 ? -1.474 20.453 -9.383 1 94.69 124 VAL A C 1
ATOM 1012 O O . VAL A 1 124 ? -0.589 20.984 -10.055 1 94.69 124 VAL A O 1
ATOM 1015 N N . ASN A 1 125 ? -2.719 20.734 -9.57 1 93.69 125 ASN A N 1
ATOM 1016 C CA . ASN A 1 125 ? -3.188 21.656 -10.594 1 93.69 125 ASN A CA 1
ATOM 1017 C C . ASN A 1 125 ? -3.213 23.094 -10.078 1 93.69 125 ASN A C 1
ATOM 1019 O O . ASN A 1 125 ? -3.021 24.047 -10.852 1 93.69 125 ASN A O 1
ATOM 1023 N N . LYS A 1 126 ? -3.525 23.234 -8.859 1 94.38 126 LYS A N 1
ATOM 1024 C CA . LYS A 1 126 ? -3.682 24.594 -8.328 1 94.38 126 LYS A CA 1
ATOM 1025 C C . LYS A 1 126 ? -3.381 24.641 -6.836 1 94.38 126 LYS A C 1
ATOM 1027 O O . LYS A 1 126 ? -3.77 23.734 -6.09 1 94.38 126 LYS A O 1
ATOM 1032 N N . LEU A 1 127 ? -2.627 25.625 -6.414 1 95.94 127 LEU A N 1
ATOM 1033 C CA . LEU A 1 127 ? -2.414 25.969 -5.016 1 95.94 127 LEU A CA 1
ATOM 1034 C C . LEU A 1 127 ? -2.941 27.375 -4.719 1 95.94 127 LEU A C 1
ATOM 1036 O O . LEU A 1 127 ? -2.592 28.328 -5.414 1 95.94 127 LEU A O 1
ATOM 1040 N N . SER A 1 128 ? -3.82 27.469 -3.732 1 96.38 128 SER A N 1
ATOM 1041 C CA . SER A 1 128 ? -4.355 28.766 -3.322 1 96.38 128 SER A CA 1
ATOM 1042 C C . SER A 1 128 ? -4.207 28.969 -1.818 1 96.38 128 SER A C 1
ATOM 1044 O O . SER A 1 128 ? -4.098 28 -1.061 1 96.38 128 SER A O 1
ATOM 1046 N N . THR A 1 129 ? -4.082 30.234 -1.407 1 94.38 129 THR A N 1
ATOM 1047 C CA . THR A 1 129 ? -3.969 30.562 0.009 1 94.38 129 THR A CA 1
ATOM 1048 C C . THR A 1 129 ? -4.75 31.828 0.333 1 94.38 129 THR A C 1
ATOM 1050 O O . THR A 1 129 ? -4.957 32.688 -0.538 1 94.38 129 THR A O 1
ATOM 1053 N N . ASN A 1 130 ? -5.316 31.922 1.475 1 91.12 130 ASN A N 1
ATOM 1054 C CA . ASN A 1 130 ? -5.938 33.156 1.961 1 91.12 130 ASN A CA 1
ATOM 1055 C C . ASN A 1 130 ? -4.949 34 2.75 1 91.12 130 ASN A C 1
ATOM 1057 O O . ASN A 1 130 ? -5.32 35.031 3.312 1 91.12 130 ASN A O 1
ATOM 1061 N N . HIS A 1 131 ? -3.758 33.625 2.889 1 88.81 131 HIS A N 1
ATOM 1062 C CA . HIS A 1 131 ? -2.641 34.25 3.566 1 88.81 131 HIS A CA 1
ATOM 1063 C C . HIS A 1 131 ? -2.889 34.375 5.066 1 88.81 131 HIS A C 1
ATOM 1065 O O . HIS A 1 131 ? -2.334 35.25 5.734 1 88.81 131 HIS A O 1
ATOM 1071 N N . GLN A 1 132 ? -3.789 33.594 5.539 1 91.94 132 GLN A N 1
ATOM 1072 C CA . GLN A 1 132 ? -4.098 33.562 6.965 1 91.94 132 GLN A CA 1
ATOM 1073 C C . GLN A 1 132 ? -4.008 32.125 7.488 1 91.94 132 GLN A C 1
ATOM 1075 O O . GLN A 1 132 ? -4.789 31.719 8.352 1 91.94 132 GLN A O 1
ATOM 1080 N N . GLY A 1 133 ? -3.148 31.359 6.84 1 92 133 GLY A N 1
ATOM 1081 C CA . GLY A 1 133 ? -2.896 30.016 7.363 1 92 133 GLY A CA 1
ATOM 1082 C C . GLY A 1 133 ? -3.756 28.953 6.715 1 92 133 GLY A C 1
ATOM 1083 O O . GLY A 1 133 ? -3.795 27.812 7.176 1 92 133 GLY A O 1
ATOM 1084 N N . ILE A 1 134 ? -4.477 29.328 5.66 1 95.75 134 ILE A N 1
ATOM 1085 C CA . ILE A 1 134 ? -5.285 28.359 4.938 1 95.75 134 ILE A CA 1
ATOM 1086 C C . ILE A 1 134 ? -4.727 28.156 3.533 1 95.75 134 ILE A C 1
ATOM 1088 O O . ILE A 1 134 ? -4.469 29.125 2.816 1 95.75 134 ILE A O 1
ATOM 1092 N N . TYR A 1 135 ? -4.406 26.969 3.15 1 96.19 135 TYR A N 1
ATOM 1093 C CA . TYR A 1 135 ? -3.998 26.594 1.801 1 96.19 135 TYR A CA 1
ATOM 1094 C C . TYR A 1 135 ? -4.973 25.594 1.194 1 96.19 135 TYR A C 1
ATOM 1096 O O . TYR A 1 135 ? -5.449 24.688 1.882 1 96.19 135 TYR A O 1
ATOM 1104 N N . ILE A 1 136 ? -5.297 25.766 -0.023 1 97.06 136 ILE A N 1
ATOM 1105 C CA . ILE A 1 136 ? -6.105 24.812 -0.772 1 97.06 136 ILE A CA 1
ATOM 1106 C C . ILE A 1 136 ? -5.285 24.219 -1.915 1 97.06 136 ILE A C 1
ATOM 1108 O O . ILE A 1 136 ? -4.801 24.953 -2.783 1 97.06 136 ILE A O 1
ATOM 1112 N N . ILE A 1 137 ? -5.09 22.922 -1.831 1 97.19 137 ILE A N 1
ATOM 1113 C CA . ILE A 1 137 ? -4.383 22.188 -2.873 1 97.19 137 ILE A CA 1
ATOM 1114 C C . ILE A 1 137 ? -5.387 21.453 -3.758 1 97.19 137 ILE A C 1
ATOM 1116 O O . ILE A 1 137 ? -6.133 20.594 -3.279 1 97.19 137 ILE A O 1
ATOM 1120 N N . GLN A 1 138 ? -5.367 21.781 -5.055 1 96.44 138 GLN A N 1
ATOM 1121 C CA . GLN A 1 138 ? -6.34 21.172 -5.953 1 96.44 138 GLN A CA 1
ATOM 1122 C C . GLN A 1 138 ? -5.656 20.219 -6.941 1 96.44 138 GLN A C 1
ATOM 1124 O O . GLN A 1 138 ? -4.672 20.594 -7.582 1 96.44 138 GLN A O 1
ATOM 1129 N N . ASP A 1 139 ? -6.102 19.016 -6.992 1 95.56 139 ASP A N 1
ATOM 1130 C CA . ASP A 1 139 ? -5.723 18 -7.977 1 95.56 139 ASP A CA 1
ATOM 1131 C C . ASP A 1 139 ? -6.941 17.5 -8.75 1 95.56 139 ASP A C 1
ATOM 1133 O O . ASP A 1 139 ? -7.832 16.875 -8.18 1 95.56 139 ASP A O 1
ATOM 1137 N N . THR A 1 140 ? -7.043 17.75 -10.047 1 93.38 140 THR A N 1
ATOM 1138 C CA . THR A 1 140 ? -8.242 17.516 -10.836 1 93.38 140 THR A CA 1
ATOM 1139 C C . THR A 1 140 ? -8.281 16.062 -11.328 1 93.38 140 THR A C 1
ATOM 1141 O O . THR A 1 140 ? -9.297 15.609 -11.844 1 93.38 140 THR A O 1
ATOM 1144 N N . ASP A 1 141 ? -7.258 15.32 -11.195 1 92.12 141 ASP A N 1
ATOM 1145 C CA . ASP A 1 141 ? -7.164 13.914 -11.586 1 92.12 141 ASP A CA 1
ATOM 1146 C C . ASP A 1 141 ? -6.398 13.102 -10.547 1 92.12 141 ASP A C 1
ATOM 1148 O O . ASP A 1 141 ? -5.34 12.539 -10.844 1 92.12 141 ASP A O 1
ATOM 1152 N N . PHE A 1 142 ? -6.949 13.031 -9.375 1 92.81 142 PHE A N 1
ATOM 1153 C CA . PHE A 1 142 ? -6.254 12.438 -8.242 1 92.81 142 PHE A CA 1
ATOM 1154 C C . PHE A 1 142 ? -6.246 10.914 -8.352 1 92.81 142 PHE A C 1
ATOM 1156 O O . PHE A 1 142 ? -7.289 10.297 -8.578 1 92.81 142 PHE A O 1
ATOM 1163 N N . CYS A 1 143 ? -5.215 10.328 -8.086 1 89.44 143 CYS A N 1
ATOM 1164 C CA . CYS A 1 143 ? -4.906 8.961 -8.477 1 89.44 143 CYS A CA 1
ATOM 1165 C C . CYS A 1 143 ? -5.805 7.969 -7.738 1 89.44 143 CYS A C 1
ATOM 1167 O O . CYS A 1 143 ? -6.227 6.961 -8.305 1 89.44 143 CYS A O 1
ATOM 1169 N N . THR A 1 144 ? -6.09 8.133 -6.434 1 90.88 144 THR A N 1
ATOM 1170 C CA . THR A 1 144 ? -6.863 7.156 -5.672 1 90.88 144 THR A CA 1
ATOM 1171 C C . THR A 1 144 ? -8.344 7.246 -6.031 1 90.88 144 THR A C 1
ATOM 1173 O O . THR A 1 144 ? -9.125 6.348 -5.699 1 90.88 144 THR A O 1
ATOM 1176 N N . LEU A 1 145 ? -8.719 8.289 -6.781 1 89.69 145 LEU A N 1
ATOM 1177 C CA . LEU A 1 145 ? -10.117 8.484 -7.133 1 89.69 145 LEU A CA 1
ATOM 1178 C C . LEU A 1 145 ? -10.352 8.195 -8.609 1 89.69 145 LEU A C 1
ATOM 1180 O O . LEU A 1 145 ? -11.5 8 -9.031 1 89.69 145 LEU A O 1
ATOM 1184 N N . SER A 1 146 ? -9.312 8.117 -9.383 1 85.88 146 SER A N 1
ATOM 1185 C CA . SER A 1 146 ? -9.391 7.973 -10.828 1 85.88 146 SER A CA 1
ATOM 1186 C C . SER A 1 146 ? -10.164 6.715 -11.219 1 85.88 146 SER A C 1
ATOM 1188 O O . SER A 1 146 ? -10.953 6.73 -12.164 1 85.88 146 SER A O 1
ATOM 1190 N N . PRO A 1 147 ? -10.016 5.605 -10.461 1 78.94 147 PRO A N 1
ATOM 1191 C CA . PRO A 1 147 ? -10.758 4.395 -10.82 1 78.94 147 PRO A CA 1
ATOM 1192 C C . PRO A 1 147 ? -12.273 4.559 -10.68 1 78.94 147 PRO A C 1
ATOM 1194 O O . PRO A 1 147 ? -13.039 3.77 -11.234 1 78.94 147 PRO A O 1
ATOM 1197 N N . PHE A 1 148 ? -12.672 5.574 -10 1 81.12 148 PHE A N 1
ATOM 1198 C CA . PHE A 1 148 ? -14.086 5.766 -9.711 1 81.12 148 PHE A CA 1
ATOM 1199 C C . PHE A 1 148 ? -14.703 6.766 -10.688 1 81.12 148 PHE A C 1
ATOM 1201 O O . PHE A 1 148 ? -15.906 7.043 -10.617 1 81.12 148 PHE A O 1
ATOM 1208 N N . SER A 1 149 ? -14.016 7.379 -11.547 1 73.5 149 SER A N 1
ATOM 1209 C CA . SER A 1 149 ? -14.438 8.516 -12.359 1 73.5 149 SER A CA 1
ATOM 1210 C C . SER A 1 149 ? -15.672 8.172 -13.188 1 73.5 149 SER A C 1
ATOM 1212 O O . SER A 1 149 ? -16.531 9.023 -13.414 1 73.5 149 SER A O 1
ATOM 1214 N N . ASP A 1 150 ? -15.805 7.07 -13.734 1 67.38 150 ASP A N 1
ATOM 1215 C CA . ASP A 1 150 ? -16.891 6.809 -14.672 1 67.38 150 ASP A CA 1
ATOM 1216 C C . ASP A 1 150 ? -18.031 6.059 -13.984 1 67.38 150 ASP A C 1
ATOM 1218 O O . ASP A 1 150 ? -19.125 5.922 -14.555 1 67.38 150 ASP A O 1
ATOM 1222 N N . GLY A 1 151 ? -18.125 6.051 -12.664 1 61.53 151 GLY A N 1
ATOM 1223 C CA . GLY A 1 151 ? -19.078 5.047 -12.227 1 61.53 151 GLY A CA 1
ATOM 1224 C C . GLY A 1 151 ? -19.656 5.328 -10.852 1 61.53 151 GLY A C 1
ATOM 1225 O O . GLY A 1 151 ? -20.656 4.715 -10.453 1 61.53 151 GLY A O 1
ATOM 1226 N N . VAL A 1 152 ? -18.969 6.008 -10.086 1 63.16 152 VAL A N 1
ATOM 1227 C CA . VAL A 1 152 ? -19.5 5.992 -8.727 1 63.16 152 VAL A CA 1
ATOM 1228 C C . VAL A 1 152 ? -20.75 6.867 -8.641 1 63.16 152 VAL A C 1
ATOM 1230 O O . VAL A 1 152 ? -20.766 7.984 -9.172 1 63.16 152 VAL A O 1
ATOM 1233 N N . GLN A 1 153 ? -21.75 6.199 -8.273 1 63.09 153 GLN A N 1
ATOM 1234 C CA . GLN A 1 153 ? -23.031 6.871 -8.102 1 63.09 153 GLN A CA 1
ATOM 1235 C C . GLN A 1 153 ? -22.938 7.98 -7.051 1 63.09 153 GLN A C 1
ATOM 1237 O O . GLN A 1 153 ? -23.5 9.062 -7.234 1 63.09 153 GLN A O 1
ATOM 1242 N N . TYR A 1 154 ? -22.109 7.617 -5.992 1 70.5 154 TYR A N 1
ATOM 1243 C CA . TYR A 1 154 ? -22.062 8.578 -4.898 1 70.5 154 TYR A CA 1
ATOM 1244 C C . TYR A 1 154 ? -20.625 8.906 -4.512 1 70.5 154 TYR A C 1
ATOM 1246 O O . TYR A 1 154 ? -19.812 8 -4.305 1 70.5 154 TYR A O 1
ATOM 1254 N N . VAL A 1 155 ? -20.406 10.18 -4.465 1 78.12 155 VAL A N 1
ATOM 1255 C CA . VAL A 1 155 ? -19.125 10.727 -4.031 1 78.12 155 VAL A CA 1
ATOM 1256 C C . VAL A 1 155 ? -18.812 10.25 -2.619 1 78.12 155 VAL A C 1
ATOM 1258 O O . VAL A 1 155 ? -17.656 10.031 -2.275 1 78.12 155 VAL A O 1
ATOM 1261 N N . SER A 1 156 ? -19.859 10.008 -1.86 1 79.94 156 SER A N 1
ATOM 1262 C CA . SER A 1 156 ? -19.688 9.57 -0.479 1 79.94 156 SER A CA 1
ATOM 1263 C C . SER A 1 156 ? -18.969 8.227 -0.409 1 79.94 156 SER A C 1
ATOM 1265 O O . SER A 1 156 ? -18.266 7.938 0.563 1 79.94 156 SER A O 1
ATOM 1267 N N . ASP A 1 157 ? -19.062 7.48 -1.442 1 82.06 157 ASP A N 1
ATOM 1268 C CA . ASP A 1 157 ? -18.469 6.152 -1.483 1 82.06 157 ASP A CA 1
ATOM 1269 C C . ASP A 1 157 ? -16.953 6.234 -1.653 1 82.06 157 ASP A C 1
ATOM 1271 O O . ASP A 1 157 ? -16.25 5.258 -1.401 1 82.06 157 ASP A O 1
ATOM 1275 N N . CYS A 1 158 ? -16.516 7.441 -1.968 1 86.5 158 CYS A N 1
ATOM 1276 C CA . CYS A 1 158 ? -15.086 7.57 -2.264 1 86.5 158 CYS A CA 1
ATOM 1277 C C . CYS A 1 158 ? -14.344 8.188 -1.088 1 86.5 158 CYS A C 1
ATOM 1279 O O . CYS A 1 158 ? -13.109 8.203 -1.069 1 86.5 158 CYS A O 1
ATOM 1281 N N . ILE A 1 159 ? -15.078 8.578 -0.084 1 84.88 159 ILE A N 1
ATOM 1282 C CA . ILE A 1 159 ? -14.508 9.305 1.043 1 84.88 159 ILE A CA 1
ATOM 1283 C C . ILE A 1 159 ? -13.492 8.43 1.766 1 84.88 159 ILE A C 1
ATOM 1285 O O . ILE A 1 159 ? -12.391 8.883 2.098 1 84.88 159 ILE A O 1
ATOM 1289 N N . PRO A 1 160 ? -13.773 7.109 1.936 1 89.88 160 PRO A N 1
ATOM 1290 C CA . PRO A 1 160 ? -12.797 6.25 2.611 1 89.88 160 PRO A CA 1
ATOM 1291 C C . PRO A 1 160 ? -11.469 6.168 1.86 1 89.88 160 PRO A C 1
ATOM 1293 O O . PRO A 1 160 ? -10.414 5.965 2.477 1 89.88 160 PRO A O 1
ATOM 1296 N N . PHE A 1 161 ? -11.516 6.406 0.644 1 93.38 161 PHE A N 1
ATOM 1297 C CA . PHE A 1 161 ? -10.328 6.289 -0.19 1 93.38 161 PHE A CA 1
ATOM 1298 C C . PHE A 1 161 ? -9.461 7.535 -0.073 1 93.38 161 PHE A C 1
ATOM 1300 O O . PHE A 1 161 ? -8.336 7.566 -0.578 1 93.38 161 PHE A O 1
ATOM 1307 N N . MET A 1 162 ? -9.961 8.5 0.636 1 95.38 162 MET A N 1
ATOM 1308 C CA . MET A 1 162 ? -9.211 9.734 0.807 1 95.38 162 MET A CA 1
ATOM 1309 C C . MET A 1 162 ? -8.516 9.766 2.162 1 95.38 162 MET A C 1
ATOM 1311 O O . MET A 1 162 ? -7.641 10.602 2.396 1 95.38 162 MET A O 1
ATOM 1315 N N . ALA A 1 163 ? -8.836 8.836 2.996 1 96.19 163 ALA A N 1
ATOM 1316 C CA . ALA A 1 163 ? -8.312 8.852 4.359 1 96.19 163 ALA A CA 1
ATOM 1317 C C . ALA A 1 163 ? -6.789 8.719 4.363 1 96.19 163 ALA A C 1
ATOM 1319 O O . ALA A 1 163 ? -6.098 9.5 5.02 1 96.19 163 ALA A O 1
ATOM 1320 N N . LEU A 1 164 ? -6.277 7.773 3.627 1 96.88 164 LEU A N 1
ATOM 1321 C CA . LEU A 1 164 ? -4.836 7.551 3.584 1 96.88 164 LEU A CA 1
ATOM 1322 C C . LEU A 1 164 ? -4.121 8.734 2.943 1 96.88 164 LEU A C 1
ATOM 1324 O O . LEU A 1 164 ? -3.17 9.273 3.514 1 96.88 164 LEU A O 1
ATOM 1328 N N . PRO A 1 165 ? -4.578 9.234 1.812 1 97.38 165 PRO A N 1
ATOM 1329 C CA . PRO A 1 165 ? -3.941 10.414 1.223 1 97.38 165 PRO A CA 1
ATOM 1330 C C . PRO A 1 165 ? -3.939 11.617 2.164 1 97.38 165 PRO A C 1
ATOM 1332 O O . PRO A 1 165 ? -2.951 12.352 2.232 1 97.38 165 PRO A O 1
ATOM 1335 N N . VAL A 1 166 ? -5.047 11.844 2.822 1 98 166 VAL A N 1
ATOM 1336 C CA . VAL A 1 166 ? -5.121 12.93 3.791 1 98 166 VAL A CA 1
ATOM 1337 C C . VAL A 1 166 ? -4.039 12.75 4.855 1 98 166 VAL A C 1
ATOM 1339 O O . VAL A 1 166 ? -3.336 13.703 5.199 1 98 166 VAL A O 1
ATOM 1342 N N . GLY A 1 167 ? -3.922 11.562 5.32 1 98.12 167 GLY A N 1
ATOM 1343 C CA . GLY A 1 167 ? -2.861 11.25 6.266 1 98.12 167 GLY A CA 1
ATOM 1344 C C . GLY A 1 167 ? -1.474 11.5 5.707 1 98.12 167 GLY A C 1
ATOM 1345 O O . GLY A 1 167 ? -0.615 12.062 6.395 1 98.12 167 GLY A O 1
ATOM 1346 N N . ILE A 1 168 ? -1.261 11.039 4.551 1 98 168 ILE A N 1
ATOM 1347 C CA . ILE A 1 168 ? 0.039 11.203 3.906 1 98 168 ILE A CA 1
ATOM 1348 C C . ILE A 1 168 ? 0.408 12.68 3.85 1 98 168 ILE A C 1
ATOM 1350 O O . ILE A 1 168 ? 1.515 13.07 4.234 1 98 168 ILE A O 1
ATOM 1354 N N . VAL A 1 169 ? -0.517 13.5 3.406 1 98.5 169 VAL A N 1
ATOM 1355 C CA . VAL A 1 169 ? -0.259 14.93 3.279 1 98.5 169 VAL A CA 1
ATOM 1356 C C . VAL A 1 169 ? -0.016 15.539 4.66 1 98.5 169 VAL A C 1
ATOM 1358 O O . VAL A 1 169 ? 0.924 16.312 4.848 1 98.5 169 VAL A O 1
ATOM 1361 N N . ARG A 1 170 ? -0.819 15.188 5.621 1 98.5 170 ARG A N 1
ATOM 1362 C CA . ARG A 1 170 ? -0.657 15.703 6.977 1 98.5 170 ARG A CA 1
ATOM 1363 C C . ARG A 1 170 ? 0.695 15.305 7.559 1 98.5 170 ARG A C 1
ATOM 1365 O O . ARG A 1 170 ? 1.365 16.109 8.203 1 98.5 170 ARG A O 1
ATOM 1372 N N . GLY A 1 171 ? 1.058 14.062 7.328 1 98.5 171 GLY A N 1
ATOM 1373 C CA . GLY A 1 171 ? 2.355 13.594 7.793 1 98.5 171 GLY A CA 1
ATOM 1374 C C . GLY A 1 171 ? 3.518 14.328 7.152 1 98.5 171 GLY A C 1
ATOM 1375 O O . GLY A 1 171 ? 4.492 14.664 7.828 1 98.5 171 GLY A O 1
ATOM 1376 N N . ALA A 1 172 ? 3.418 14.539 5.91 1 98.31 172 ALA A N 1
ATOM 1377 C CA . ALA A 1 172 ? 4.461 15.266 5.191 1 98.31 172 ALA A CA 1
ATOM 1378 C C . ALA A 1 172 ? 4.598 16.688 5.727 1 98.31 172 ALA A C 1
ATOM 1380 O O . ALA A 1 172 ? 5.711 17.172 5.957 1 98.31 172 ALA A O 1
ATOM 1381 N N . LEU A 1 173 ? 3.457 17.344 5.961 1 98.19 173 LEU A N 1
ATOM 1382 C CA . LEU A 1 173 ? 3.451 18.688 6.516 1 98.19 173 LEU A CA 1
ATOM 1383 C C . LEU A 1 173 ? 4.09 18.719 7.898 1 98.19 173 LEU A C 1
ATOM 1385 O O . LEU A 1 173 ? 4.906 19.594 8.195 1 98.19 173 LEU A O 1
ATOM 1389 N N . ASP A 1 174 ? 3.764 17.766 8.672 1 98.06 174 ASP A N 1
ATOM 1390 C CA . ASP A 1 174 ? 4.312 17.672 10.023 1 98.06 174 ASP A CA 1
ATOM 1391 C C . ASP A 1 174 ? 5.832 17.531 9.984 1 98.06 174 ASP A C 1
ATOM 1393 O O . ASP A 1 174 ? 6.539 18.156 10.781 1 98.06 174 ASP A O 1
ATOM 1397 N N . ASN A 1 175 ? 6.32 16.719 9.078 1 97.5 175 ASN A N 1
ATOM 1398 C CA . ASN A 1 175 ? 7.758 16.531 8.93 1 97.5 175 ASN A CA 1
ATOM 1399 C C . ASN A 1 175 ? 8.469 17.828 8.594 1 97.5 175 ASN A C 1
ATOM 1401 O O . ASN A 1 175 ? 9.602 18.062 9.031 1 97.5 175 ASN A O 1
ATOM 1405 N N . LEU A 1 176 ? 7.828 18.656 7.891 1 96.69 176 LEU A N 1
ATOM 1406 C CA . LEU A 1 176 ? 8.398 19.922 7.441 1 96.69 176 LEU A CA 1
ATOM 1407 C C . LEU A 1 176 ? 8.164 21.031 8.469 1 96.69 176 LEU A C 1
ATOM 1409 O O . LEU A 1 176 ? 8.438 22.203 8.203 1 96.69 176 LEU A O 1
ATOM 1413 N N . GLY A 1 177 ? 7.582 20.641 9.609 1 95.5 177 GLY A N 1
ATOM 1414 C CA . GLY A 1 177 ? 7.395 21.578 10.695 1 95.5 177 GLY A CA 1
ATOM 1415 C C . GLY A 1 177 ? 6.098 22.359 10.586 1 95.5 177 GLY A C 1
ATOM 1416 O O . GLY A 1 177 ? 5.961 23.438 11.188 1 95.5 177 GLY A O 1
ATOM 1417 N N . ILE A 1 178 ? 5.184 21.938 9.766 1 96.44 178 ILE A N 1
ATOM 1418 C CA . ILE A 1 178 ? 3.891 22.594 9.617 1 96.44 178 ILE A CA 1
ATOM 1419 C C . ILE A 1 178 ? 2.814 21.797 10.344 1 96.44 178 ILE A C 1
ATOM 1421 O O . ILE A 1 178 ? 2.467 20.688 9.922 1 96.44 178 ILE A O 1
ATOM 1425 N N . CYS A 1 179 ? 2.344 22.359 11.414 1 96.5 179 CYS A N 1
ATOM 1426 C CA . CYS A 1 179 ? 1.223 21.75 12.125 1 96.5 179 CYS A CA 1
ATOM 1427 C C . CYS A 1 179 ? -0.106 22.188 11.523 1 96.5 179 CYS A C 1
ATOM 1429 O O . CYS A 1 179 ? -0.458 23.375 11.586 1 96.5 179 CYS A O 1
ATOM 1431 N N . ALA A 1 180 ? -0.823 21.266 10.953 1 97.56 180 ALA A N 1
ATOM 1432 C CA . ALA A 1 180 ? -2.031 21.656 10.227 1 97.56 180 ALA A CA 1
ATOM 1433 C C . ALA A 1 180 ? -3.08 20.562 10.273 1 97.56 180 ALA A C 1
ATOM 1435 O O . ALA A 1 180 ? -2.75 19.391 10.477 1 97.56 180 ALA A O 1
ATOM 1436 N N . THR A 1 181 ? -4.332 20.969 10.219 1 97.56 181 THR A N 1
ATOM 1437 C CA . THR A 1 181 ? -5.402 20.031 9.906 1 97.56 181 THR A CA 1
ATOM 1438 C C . THR A 1 181 ? -5.621 19.953 8.398 1 97.56 181 THR A C 1
ATOM 1440 O O . THR A 1 181 ? -5.543 20.969 7.695 1 97.56 181 THR A O 1
ATOM 1443 N N . VAL A 1 182 ? -5.797 18.719 7.957 1 98.19 182 VAL A N 1
ATOM 1444 C CA . VAL A 1 182 ? -6.027 18.516 6.531 1 98.19 182 VAL A CA 1
ATOM 1445 C C . VAL A 1 182 ? -7.383 17.844 6.32 1 98.19 182 VAL A C 1
ATOM 1447 O O . VAL A 1 182 ? -7.676 16.812 6.93 1 98.19 182 VAL A O 1
ATOM 1450 N N . THR A 1 183 ? -8.227 18.453 5.531 1 97 183 THR A N 1
ATOM 1451 C CA . THR A 1 183 ? -9.516 17.891 5.137 1 97 183 THR A CA 1
ATOM 1452 C C . THR A 1 183 ? -9.672 17.906 3.619 1 97 183 THR A C 1
ATOM 1454 O O . THR A 1 183 ? -8.914 18.578 2.92 1 97 183 THR A O 1
ATOM 1457 N N . VAL A 1 184 ? -10.602 17.094 3.127 1 96.12 184 VAL A N 1
ATOM 1458 C CA . VAL A 1 184 ? -10.742 17.031 1.676 1 96.12 184 VAL A CA 1
ATOM 1459 C C . VAL A 1 184 ? -12.188 17.328 1.285 1 96.12 184 VAL A C 1
ATOM 1461 O O . VAL A 1 184 ? -13.109 17.109 2.08 1 96.12 184 VAL A O 1
ATOM 1464 N N . HIS A 1 185 ? -12.305 17.906 0.121 1 93.5 185 HIS A N 1
ATOM 1465 C CA . HIS A 1 185 ? -13.586 18.156 -0.529 1 93.5 185 HIS A CA 1
ATOM 1466 C C . HIS A 1 185 ? -13.594 17.625 -1.958 1 93.5 185 HIS A C 1
ATOM 1468 O O . HIS A 1 185 ? -12.727 17.984 -2.76 1 93.5 185 HIS A O 1
ATOM 1474 N N . VAL A 1 186 ? -14.586 16.734 -2.217 1 91.25 186 VAL A N 1
ATOM 1475 C CA . VAL A 1 186 ? -14.719 16.156 -3.547 1 91.25 186 VAL A CA 1
ATOM 1476 C C . VAL A 1 186 ? -16.047 16.594 -4.168 1 91.25 186 VAL A C 1
ATOM 1478 O O . VAL A 1 186 ? -17.109 16.219 -3.686 1 91.25 186 VAL A O 1
ATOM 1481 N N . GLU A 1 187 ? -16.016 17.438 -5.129 1 83.75 187 GLU A N 1
ATOM 1482 C CA . GLU A 1 187 ? -17.219 17.891 -5.805 1 83.75 187 GLU A CA 1
ATOM 1483 C C . GLU A 1 187 ? -17.516 17.047 -7.047 1 83.75 187 GLU A C 1
ATOM 1485 O O . GLU A 1 187 ? -18.656 16.656 -7.285 1 83.75 187 GLU A O 1
ATOM 1490 N N . LYS A 1 188 ? -16.516 16.781 -7.887 1 85.56 188 LYS A N 1
ATOM 1491 C CA . LYS A 1 188 ? -16.594 15.977 -9.094 1 85.56 188 LYS A CA 1
ATOM 1492 C C . LYS A 1 188 ? -15.414 15.016 -9.203 1 85.56 188 LYS A C 1
ATOM 1494 O O . LYS A 1 188 ? -14.258 15.445 -9.141 1 85.56 188 LYS A O 1
ATOM 1499 N N . LEU A 1 189 ? -15.781 13.812 -9.391 1 87.19 189 LEU A N 1
ATOM 1500 C CA . LEU A 1 189 ? -14.734 12.805 -9.508 1 87.19 189 LEU A CA 1
ATOM 1501 C C . LEU A 1 189 ? -14.016 12.93 -10.844 1 87.19 189 LEU A C 1
ATOM 1503 O O . LEU A 1 189 ? -14.648 13.188 -11.867 1 87.19 189 LEU A O 1
ATOM 1507 N N . PRO A 1 190 ? -12.656 12.828 -10.883 1 91.12 190 PRO A N 1
ATOM 1508 C CA . PRO A 1 190 ? -11.711 12.477 -9.82 1 91.12 190 PRO A CA 1
ATOM 1509 C C . PRO A 1 190 ? -11.016 13.695 -9.219 1 91.12 190 PRO A C 1
ATOM 1511 O O . PRO A 1 190 ? -9.898 13.586 -8.711 1 91.12 190 PRO A O 1
ATOM 1514 N N . SER A 1 191 ? -11.711 14.906 -9.305 1 92.5 191 SER A N 1
ATOM 1515 C CA . SER A 1 191 ? -11.141 16.141 -8.781 1 92.5 191 SER A CA 1
ATOM 1516 C C . SER A 1 191 ? -11.273 16.219 -7.266 1 92.5 191 SER A C 1
ATOM 1518 O O . SER A 1 191 ? -12.32 15.875 -6.711 1 92.5 191 SER A O 1
ATOM 1520 N N . VAL A 1 192 ? -10.211 16.641 -6.582 1 95 192 VAL A N 1
ATOM 1521 C CA . VAL A 1 192 ? -10.242 16.75 -5.129 1 95 192 VAL A CA 1
ATOM 1522 C C . VAL A 1 192 ? -9.531 18.031 -4.695 1 95 192 VAL A C 1
ATOM 1524 O O . VAL A 1 192 ? -8.586 18.484 -5.348 1 95 192 VAL A O 1
ATOM 1527 N N . LYS A 1 193 ? -10.055 18.625 -3.654 1 96.69 193 LYS A N 1
ATOM 1528 C CA . LYS A 1 193 ? -9.422 19.766 -2.994 1 96.69 193 LYS A CA 1
ATOM 1529 C C . LYS A 1 193 ? -9.016 19.406 -1.567 1 96.69 193 LYS A C 1
ATOM 1531 O O . LYS A 1 193 ? -9.844 19 -0.757 1 96.69 193 LYS A O 1
ATOM 1536 N N . PHE A 1 194 ? -7.715 19.484 -1.301 1 97.75 194 PHE A N 1
ATOM 1537 C CA . PHE A 1 194 ? -7.211 19.359 0.061 1 97.75 194 PHE A CA 1
ATOM 1538 C C . PHE A 1 194 ? -7.188 20.703 0.757 1 97.75 194 PHE A C 1
ATOM 1540 O O . PHE A 1 194 ? -6.547 21.641 0.278 1 97.75 194 PHE A O 1
ATOM 1547 N N . ASN A 1 195 ? -7.91 20.812 1.838 1 97.81 195 ASN A N 1
ATOM 1548 C CA . ASN A 1 195 ? -7.91 22 2.67 1 97.81 195 ASN A CA 1
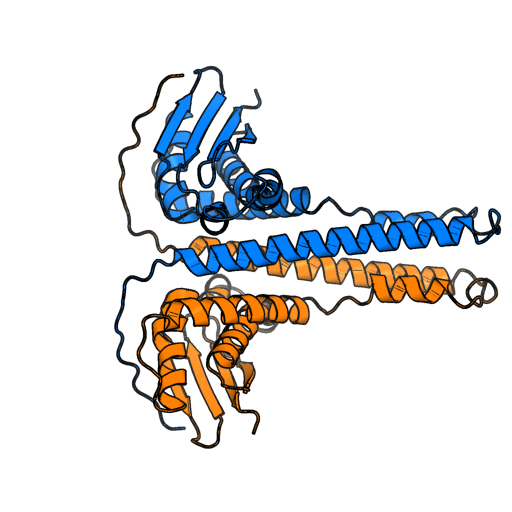ATOM 1549 C C . ASN A 1 195 ? -6.93 21.875 3.832 1 97.81 195 ASN A C 1
ATOM 1551 O O . ASN A 1 195 ? -7.137 21.078 4.738 1 97.81 195 ASN A O 1
ATOM 1555 N N . VAL A 1 196 ? -5.883 22.656 3.779 1 97.81 196 VAL A N 1
ATOM 1556 C CA . VAL A 1 196 ? -4.848 22.641 4.809 1 97.81 196 VAL A CA 1
ATOM 1557 C C . VAL A 1 196 ? -5.016 23.859 5.715 1 97.81 196 VAL A C 1
ATOM 1559 O O . VAL A 1 196 ? -4.875 25 5.266 1 97.81 196 VAL A O 1
ATOM 1562 N N . GLN A 1 197 ? -5.328 23.609 6.957 1 97.44 197 GLN A N 1
ATOM 1563 C CA . GLN A 1 197 ? -5.5 24.672 7.926 1 97.44 197 GLN A CA 1
ATOM 1564 C C . GLN A 1 197 ? -4.414 24.625 9 1 97.44 197 GLN A C 1
ATOM 1566 O O . GLN A 1 197 ? -4.375 23.703 9.805 1 97.44 197 GLN A O 1
ATOM 1571 N N . MET A 1 198 ? -3.576 25.688 9.062 1 94.5 198 MET A N 1
ATOM 1572 C CA . MET A 1 198 ? -2.49 25.75 10.039 1 94.5 198 MET A CA 1
ATOM 1573 C C . MET A 1 198 ? -3.035 25.922 11.453 1 94.5 198 MET A C 1
ATOM 1575 O O . MET A 1 198 ? -4.012 26.641 11.664 1 94.5 198 MET A O 1
ATOM 1579 N N . ILE A 1 199 ? -2.467 25.047 12.312 1 88.94 199 ILE A N 1
ATOM 1580 C CA . ILE A 1 199 ? -2.814 25.188 13.727 1 88.94 199 ILE A CA 1
ATOM 1581 C C . ILE A 1 199 ? -1.876 26.188 14.391 1 88.94 199 ILE A C 1
ATOM 1583 O O . ILE A 1 199 ? -0.655 26.016 14.375 1 88.94 199 ILE A O 1
ATOM 1587 N N . LYS A 1 200 ? -2.256 27.453 14.688 1 73.69 200 LYS A N 1
ATOM 1588 C CA . LYS A 1 200 ? -1.504 28.484 15.383 1 73.69 200 LYS A CA 1
ATOM 1589 C C . LYS A 1 200 ? -1.745 28.422 16.891 1 73.69 200 LYS A C 1
ATOM 1591 O O . LYS A 1 200 ? -2.814 28 17.344 1 73.69 200 LYS A O 1
ATOM 1596 N N . MET B 1 1 ? -8.477 34.219 -2.699 1 70.12 1 MET B N 1
ATOM 1597 C CA . MET B 1 1 ? -7.383 33.25 -2.609 1 70.12 1 MET B CA 1
ATOM 1598 C C . MET B 1 1 ? -6.395 33.438 -3.754 1 70.12 1 MET B C 1
ATOM 1600 O O . MET B 1 1 ? -6.789 33.781 -4.867 1 70.12 1 MET B O 1
ATOM 1604 N N . ASP B 1 2 ? -5.215 33.781 -3.383 1 78.94 2 ASP B N 1
ATOM 1605 C CA . ASP B 1 2 ? -4.195 34 -4.406 1 78.94 2 ASP B CA 1
ATOM 1606 C C . ASP B 1 2 ? -3.662 32.656 -4.934 1 78.94 2 ASP B C 1
ATOM 1608 O O . ASP B 1 2 ? -3.406 31.75 -4.156 1 78.94 2 ASP B O 1
ATOM 1612 N N . ASN B 1 3 ? -3.678 32.5 -6.246 1 77.19 3 ASN B N 1
ATOM 1613 C CA . ASN B 1 3 ? -3.113 31.312 -6.91 1 77.19 3 ASN B CA 1
ATOM 1614 C C . ASN B 1 3 ? -1.589 31.375 -6.945 1 77.19 3 ASN B C 1
ATOM 1616 O O . ASN B 1 3 ? -1.008 32.438 -7.211 1 77.19 3 ASN B O 1
ATOM 1620 N N . ILE B 1 4 ? -0.972 30.344 -6.57 1 75.69 4 ILE B N 1
ATOM 1621 C CA . ILE B 1 4 ? 0.485 30.281 -6.562 1 75.69 4 ILE B CA 1
ATOM 1622 C C . ILE B 1 4 ? 0.972 29.438 -7.742 1 75.69 4 ILE B C 1
ATOM 1624 O O . ILE B 1 4 ? 0.505 28.312 -7.953 1 75.69 4 ILE B O 1
ATOM 1628 N N . GLN B 1 5 ? 1.832 30.031 -8.594 1 71.31 5 GLN B N 1
ATOM 1629 C CA . GLN B 1 5 ? 2.418 29.328 -9.734 1 71.31 5 GLN B CA 1
ATOM 1630 C C . GLN B 1 5 ? 3.453 28.297 -9.273 1 71.31 5 GLN B C 1
ATOM 1632 O O . GLN B 1 5 ? 4.336 28.625 -8.469 1 71.31 5 GLN B O 1
ATOM 1637 N N . LEU B 1 6 ? 3.289 26.984 -9.602 1 70.94 6 LEU B N 1
ATOM 1638 C CA . LEU B 1 6 ? 4.207 25.906 -9.258 1 70.94 6 LEU B CA 1
ATOM 1639 C C . LEU B 1 6 ? 5.086 25.547 -10.445 1 70.94 6 LEU B C 1
ATOM 1641 O O . LEU B 1 6 ? 4.578 25.25 -11.531 1 70.94 6 LEU B O 1
ATOM 1645 N N . ALA B 1 7 ? 6.512 25.844 -10.484 1 55.06 7 ALA B N 1
ATOM 1646 C CA . ALA B 1 7 ? 7.438 25.438 -11.539 1 55.06 7 ALA B CA 1
ATOM 1647 C C . ALA B 1 7 ? 7.617 23.922 -11.562 1 55.06 7 ALA B C 1
ATOM 1649 O O . ALA B 1 7 ? 7.688 23.281 -10.508 1 55.06 7 ALA B O 1
ATOM 1650 N N . GLN B 1 8 ? 7.305 23.141 -12.617 1 50.94 8 GLN B N 1
ATOM 1651 C CA . GLN B 1 8 ? 7.375 21.688 -12.758 1 50.94 8 GLN B CA 1
ATOM 1652 C C . GLN B 1 8 ? 8.82 21.219 -12.93 1 50.94 8 GLN B C 1
ATOM 1654 O O . GLN B 1 8 ? 9.523 21.672 -13.844 1 50.94 8 GLN B O 1
ATOM 1659 N N . ASN B 1 9 ? 9.656 21.125 -11.945 1 43.88 9 ASN B N 1
ATOM 1660 C CA . ASN B 1 9 ? 10.922 20.422 -12.172 1 43.88 9 ASN B CA 1
ATOM 1661 C C . ASN B 1 9 ? 10.766 18.922 -12 1 43.88 9 ASN B C 1
ATOM 1663 O O . ASN B 1 9 ? 10.422 18.438 -10.914 1 43.88 9 ASN B O 1
ATOM 1667 N N . LEU B 1 10 ? 10.508 18.234 -13.07 1 43.19 10 LEU B N 1
ATOM 1668 C CA . LEU B 1 10 ? 10.25 16.797 -13.125 1 43.19 10 LEU B CA 1
ATOM 1669 C C . LEU B 1 10 ? 11.523 16.016 -12.828 1 43.19 10 LEU B C 1
ATOM 1671 O O . LEU B 1 10 ? 12.406 15.906 -13.688 1 43.19 10 LEU B O 1
ATOM 1675 N N . SER B 1 11 ? 12.133 16.141 -11.672 1 44.03 11 SER B N 1
ATOM 1676 C CA . SER B 1 11 ? 13.172 15.125 -11.531 1 44.03 11 SER B CA 1
ATOM 1677 C C . SER B 1 11 ? 12.555 13.734 -11.414 1 44.03 11 SER B C 1
ATOM 1679 O O . SER B 1 11 ? 11.43 13.578 -10.945 1 44.03 11 SER B O 1
ATOM 1681 N N . SER B 1 12 ? 13.078 12.773 -12.211 1 45.66 12 SER B N 1
ATOM 1682 C CA . SER B 1 12 ? 12.703 11.375 -12.383 1 45.66 12 SER B CA 1
ATOM 1683 C C . SER B 1 12 ? 12.68 10.641 -11.047 1 45.66 12 SER B C 1
ATOM 1685 O O . SER B 1 12 ? 13.688 10.055 -10.633 1 45.66 12 SER B O 1
ATOM 1687 N N . ILE B 1 13 ? 12.266 11.203 -10 1 48.03 13 ILE B N 1
ATOM 1688 C CA . ILE B 1 13 ? 12.297 10.43 -8.766 1 48.03 13 ILE B CA 1
ATOM 1689 C C . ILE B 1 13 ? 11.461 9.156 -8.93 1 48.03 13 ILE B C 1
ATOM 1691 O O . ILE B 1 13 ? 10.344 9.203 -9.445 1 48.03 13 ILE B O 1
ATOM 1695 N N . SER B 1 14 ? 12.133 8.016 -8.664 1 50.91 14 SER B N 1
ATOM 1696 C CA . SER B 1 14 ? 11.664 6.645 -8.828 1 50.91 14 SER B CA 1
ATOM 1697 C C . SER B 1 14 ? 10.336 6.426 -8.109 1 50.91 14 SER B C 1
ATOM 1699 O O . SER B 1 14 ? 10.211 6.727 -6.918 1 50.91 14 SER B O 1
ATOM 1701 N N . ALA B 1 15 ? 9.211 6.496 -8.703 1 49.44 15 ALA B N 1
ATOM 1702 C CA . ALA B 1 15 ? 7.832 6.156 -8.367 1 49.44 15 ALA B CA 1
ATOM 1703 C C . ALA B 1 15 ? 7.781 5.055 -7.312 1 49.44 15 ALA B C 1
ATOM 1705 O O . ALA B 1 15 ? 6.77 4.891 -6.625 1 49.44 15 ALA B O 1
ATOM 1706 N N . ASP B 1 16 ? 8.93 4.305 -7.078 1 58.03 16 ASP B N 1
ATOM 1707 C CA . ASP B 1 16 ? 8.875 3.029 -6.367 1 58.03 16 ASP B CA 1
ATOM 1708 C C . ASP B 1 16 ? 8.82 3.248 -4.855 1 58.03 16 ASP B C 1
ATOM 1710 O O . ASP B 1 16 ? 8.508 2.326 -4.102 1 58.03 16 ASP B O 1
ATOM 1714 N N . PHE B 1 17 ? 8.562 4.543 -4.387 1 72.75 17 PHE B N 1
ATOM 1715 C CA . PHE B 1 17 ? 8.82 4.777 -2.971 1 72.75 17 PHE B CA 1
ATOM 1716 C C . PHE B 1 17 ? 7.523 4.738 -2.168 1 72.75 17 PHE B C 1
ATOM 1718 O O . PHE B 1 17 ? 7.449 4.078 -1.129 1 72.75 17 PHE B O 1
ATOM 1725 N N . PRO B 1 18 ? 6.391 5.133 -2.77 1 85.75 18 PRO B N 1
ATOM 1726 C CA . PRO B 1 18 ? 5.23 5.129 -1.878 1 85.75 18 PRO B CA 1
ATOM 1727 C C . PRO B 1 18 ? 4.695 3.723 -1.607 1 85.75 18 PRO B C 1
ATOM 1729 O O . PRO B 1 18 ? 4.23 3.438 -0.502 1 85.75 18 PRO B O 1
ATOM 1732 N N . PHE B 1 19 ? 4.879 2.895 -2.598 1 90.19 19 PHE B N 1
ATOM 1733 C CA . PHE B 1 19 ? 4.426 1.516 -2.459 1 90.19 19 PHE B CA 1
ATOM 1734 C C . PHE B 1 19 ? 5.188 0.806 -1.346 1 90.19 19 PHE B C 1
ATOM 1736 O O . PHE B 1 19 ? 4.586 0.146 -0.496 1 90.19 19 PHE B O 1
ATOM 1743 N N . ILE B 1 20 ? 6.461 0.998 -1.331 1 89.88 20 ILE B N 1
ATOM 1744 C CA . ILE B 1 20 ? 7.324 0.303 -0.383 1 89.88 20 ILE B CA 1
ATOM 1745 C C . ILE B 1 20 ? 7.016 0.776 1.036 1 89.88 20 ILE B C 1
ATOM 1747 O O . ILE B 1 20 ? 6.938 -0.034 1.964 1 89.88 20 ILE B O 1
ATOM 1751 N N . TYR B 1 21 ? 6.789 1.992 1.215 1 91 21 TYR B N 1
ATOM 1752 C CA . TYR B 1 21 ? 6.555 2.533 2.549 1 91 21 TYR B CA 1
ATOM 1753 C C . TYR B 1 21 ? 5.164 2.158 3.055 1 91 21 TYR B C 1
ATOM 1755 O O . TYR B 1 21 ? 4.988 1.869 4.238 1 91 21 TYR B O 1
ATOM 1763 N N . LEU B 1 22 ? 4.18 2.193 2.135 1 92.25 22 LEU B N 1
ATOM 1764 C CA . LEU B 1 22 ? 2.852 1.725 2.514 1 92.25 22 LEU B CA 1
ATOM 1765 C C . LEU B 1 22 ? 2.883 0.244 2.879 1 92.25 22 LEU B C 1
ATOM 1767 O O . LEU B 1 22 ? 2.27 -0.169 3.865 1 92.25 22 LEU B O 1
ATOM 1771 N N . HIS B 1 23 ? 3.555 -0.529 2.092 1 93.12 23 HIS B N 1
ATOM 1772 C CA . HIS B 1 23 ? 3.742 -1.948 2.369 1 93.12 23 HIS B CA 1
ATOM 1773 C C . HIS B 1 23 ? 4.344 -2.162 3.754 1 93.12 23 HIS B C 1
ATOM 1775 O O . HIS B 1 23 ? 3.846 -2.977 4.535 1 93.12 23 HIS B O 1
ATOM 1781 N N . ASN B 1 24 ? 5.426 -1.449 4.055 1 91.38 24 ASN B N 1
ATOM 1782 C CA . ASN B 1 24 ? 6.09 -1.589 5.344 1 91.38 24 ASN B CA 1
ATOM 1783 C C . ASN B 1 24 ? 5.148 -1.256 6.5 1 91.38 24 ASN B C 1
ATOM 1785 O O . ASN B 1 24 ? 5.133 -1.955 7.512 1 91.38 24 ASN B O 1
ATOM 1789 N N . GLU B 1 25 ? 4.379 -0.22 6.285 1 90.19 25 GLU B N 1
ATOM 1790 C CA . GLU B 1 25 ? 3.412 0.164 7.309 1 90.19 25 GLU B CA 1
ATOM 1791 C C . GLU B 1 25 ? 2.334 -0.903 7.48 1 90.19 25 GLU B C 1
ATOM 1793 O O . GLU B 1 25 ? 1.898 -1.181 8.602 1 90.19 25 GLU B O 1
ATOM 1798 N N . MET B 1 26 ? 1.899 -1.46 6.422 1 92.12 26 MET B N 1
ATOM 1799 C CA . MET B 1 26 ? 0.882 -2.506 6.457 1 92.12 26 MET B CA 1
ATOM 1800 C C . MET B 1 26 ? 1.39 -3.734 7.207 1 92.12 26 MET B C 1
ATOM 1802 O O . MET B 1 26 ? 0.675 -4.301 8.039 1 92.12 26 MET B O 1
ATOM 1806 N N . VAL B 1 27 ? 2.613 -4.133 6.922 1 92.31 27 VAL B N 1
ATOM 1807 C CA . VAL B 1 27 ? 3.205 -5.289 7.586 1 92.31 27 VAL B CA 1
ATOM 1808 C C . VAL B 1 27 ? 3.285 -5.039 9.086 1 92.31 27 VAL B C 1
ATOM 1810 O O . VAL B 1 27 ? 2.883 -5.887 9.891 1 92.31 27 VAL B O 1
ATOM 1813 N N . LYS B 1 28 ? 3.762 -3.881 9.453 1 89.5 28 LYS B N 1
ATOM 1814 C CA . LYS B 1 28 ? 3.869 -3.531 10.859 1 89.5 28 LYS B CA 1
ATOM 1815 C C . LYS B 1 28 ? 2.5 -3.543 11.539 1 89.5 28 LYS B C 1
ATOM 1817 O O . LYS B 1 28 ? 2.361 -4.027 12.664 1 89.5 28 LYS B O 1
ATOM 1822 N N . TYR B 1 29 ? 1.561 -3.023 10.875 1 89.56 29 TYR B N 1
ATOM 1823 C CA . TYR B 1 29 ? 0.205 -2.988 11.414 1 89.56 29 TYR B CA 1
ATOM 1824 C C . TYR B 1 29 ? -0.303 -4.395 11.703 1 89.56 29 TYR B C 1
ATOM 1826 O O . TYR B 1 29 ? -0.803 -4.672 12.789 1 89.56 29 TYR B O 1
ATOM 1834 N N . PHE B 1 30 ? -0.18 -5.246 10.719 1 88.5 30 PHE B N 1
ATOM 1835 C CA . PHE B 1 30 ? -0.724 -6.59 10.875 1 88.5 30 PHE B CA 1
ATOM 1836 C C . PHE B 1 30 ? 0.051 -7.367 11.93 1 88.5 30 PHE B C 1
ATOM 1838 O O . PHE B 1 30 ? -0.521 -8.195 12.648 1 88.5 30 PHE B O 1
ATOM 1845 N N . GLN B 1 31 ? 1.337 -7.125 12.023 1 87.56 31 GLN B N 1
ATOM 1846 C CA . GLN B 1 31 ? 2.127 -7.762 13.07 1 87.56 31 GLN B CA 1
ATOM 1847 C C . GLN B 1 31 ? 1.671 -7.312 14.461 1 87.56 31 GLN B C 1
ATOM 1849 O O . GLN B 1 31 ? 1.522 -8.133 15.367 1 87.56 31 GLN B O 1
ATOM 1854 N N . GLU B 1 32 ? 1.466 -6.031 14.594 1 87.12 32 GLU B N 1
ATOM 1855 C CA . GLU B 1 32 ? 1.02 -5.473 15.867 1 87.12 32 GLU B CA 1
ATOM 1856 C C . GLU B 1 32 ? -0.38 -5.969 16.219 1 87.12 32 GLU B C 1
ATOM 1858 O O . GLU B 1 32 ? -0.655 -6.285 17.391 1 87.12 32 GLU B O 1
ATOM 1863 N N . ARG B 1 33 ? -1.179 -5.957 15.25 1 82.81 33 ARG B N 1
ATOM 1864 C CA . ARG B 1 33 ? -2.533 -6.457 15.469 1 82.81 33 ARG B CA 1
ATOM 1865 C C . ARG B 1 33 ? -2.514 -7.91 15.922 1 82.81 33 ARG B C 1
ATOM 1867 O O . ARG B 1 33 ? -3.223 -8.281 16.859 1 82.81 33 ARG B O 1
ATOM 1874 N N . ASN B 1 34 ? -1.731 -8.695 15.258 1 83.75 34 ASN B N 1
ATOM 1875 C CA . ASN B 1 34 ? -1.626 -10.102 15.633 1 83.75 34 ASN B CA 1
ATOM 1876 C C . ASN B 1 34 ? -1.13 -10.266 17.062 1 83.75 34 ASN B C 1
ATOM 1878 O O . ASN B 1 34 ? -1.652 -11.086 17.812 1 83.75 34 ASN B O 1
ATOM 1882 N N . LYS B 1 35 ? -0.175 -9.523 17.453 1 84.12 35 LYS B N 1
ATOM 1883 C CA . LYS B 1 35 ? 0.335 -9.562 18.812 1 84.12 35 LYS B CA 1
ATOM 1884 C C . LYS B 1 35 ? -0.75 -9.188 19.812 1 84.12 35 LYS B C 1
ATOM 1886 O O . LYS B 1 35 ? -0.893 -9.836 20.859 1 84.12 35 LYS B O 1
ATOM 1891 N N . SER B 1 36 ? -1.508 -8.164 19.5 1 82.81 36 SER B N 1
ATOM 1892 C CA . SER B 1 36 ? -2.568 -7.695 20.391 1 82.81 36 SER B CA 1
ATOM 1893 C C . SER B 1 36 ? -3.658 -8.75 20.562 1 82.81 36 SER B C 1
ATOM 1895 O O . SER B 1 36 ? -4.188 -8.938 21.656 1 82.81 36 SER B O 1
ATOM 1897 N N . VAL B 1 37 ? -3.951 -9.375 19.453 1 79.25 37 VAL B N 1
ATOM 1898 C CA . VAL B 1 37 ? -5.004 -10.383 19.469 1 79.25 37 VAL B CA 1
ATOM 1899 C C . VAL B 1 37 ? -4.547 -11.586 20.297 1 79.25 37 VAL B C 1
ATOM 1901 O O . VAL B 1 37 ? -5.316 -12.133 21.094 1 79.25 37 VAL B O 1
ATOM 1904 N N . VAL B 1 38 ? -3.334 -11.945 20.078 1 81.75 38 VAL B N 1
ATOM 1905 C CA . VAL B 1 38 ? -2.791 -13.078 20.812 1 81.75 38 VAL B CA 1
ATOM 1906 C C . VAL B 1 38 ? -2.76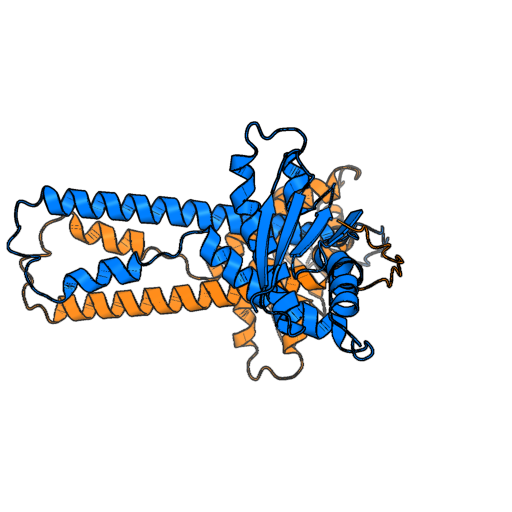4 -12.766 22.312 1 81.75 38 VAL B C 1
ATOM 1908 O O . VAL B 1 38 ? -3.166 -13.594 23.141 1 81.75 38 VAL B O 1
ATOM 1911 N N . LYS B 1 39 ? -2.338 -11.625 22.609 1 83.38 39 LYS B N 1
ATOM 1912 C CA . LYS B 1 39 ? -2.295 -11.203 24.016 1 83.38 39 LYS B CA 1
ATOM 1913 C C . LYS B 1 39 ? -3.695 -11.164 24.625 1 83.38 39 LYS B C 1
ATOM 1915 O O . LYS B 1 39 ? -3.904 -11.602 25.75 1 83.38 39 LYS B O 1
ATOM 1920 N N . ALA B 1 40 ? -4.598 -10.625 23.891 1 76.44 40 ALA B N 1
ATOM 1921 C CA . ALA B 1 40 ? -5.977 -10.547 24.375 1 76.44 40 ALA B CA 1
ATOM 1922 C C . ALA B 1 40 ? -6.566 -11.938 24.578 1 76.44 40 ALA B C 1
ATOM 1924 O O . ALA B 1 40 ? -7.305 -12.164 25.547 1 76.44 40 ALA B O 1
ATOM 1925 N N . ARG B 1 41 ? -6.215 -12.758 23.719 1 78.38 41 ARG B N 1
ATOM 1926 C CA . ARG B 1 41 ? -6.68 -14.141 23.844 1 78.38 41 ARG B CA 1
ATOM 1927 C C . ARG B 1 41 ? -6.109 -14.805 25.094 1 78.38 41 ARG B C 1
ATOM 1929 O O . ARG B 1 41 ? -6.832 -15.477 25.828 1 78.38 41 ARG B O 1
ATOM 1936 N N . GLU B 1 42 ? -4.887 -14.602 25.25 1 83.06 42 GLU B N 1
ATOM 1937 C CA . GLU B 1 42 ? -4.223 -15.148 26.422 1 83.06 42 GLU B CA 1
ATOM 1938 C C . GLU B 1 42 ? -4.832 -14.602 27.703 1 83.06 42 GLU B C 1
ATOM 1940 O O . GLU B 1 42 ? -5.074 -15.352 28.656 1 83.06 42 GLU B O 1
ATOM 1945 N N . ASN B 1 43 ? -5.031 -13.352 27.703 1 81.19 43 ASN B N 1
ATOM 1946 C CA . ASN B 1 43 ? -5.656 -12.719 28.859 1 81.19 43 ASN B CA 1
ATOM 1947 C C . ASN B 1 43 ? -7.062 -13.258 29.094 1 81.19 43 ASN B C 1
ATOM 1949 O O . ASN B 1 43 ? -7.449 -13.5 30.25 1 81.19 43 ASN B O 1
ATOM 1953 N N . TRP B 1 44 ? -7.695 -13.414 28.062 1 76.5 44 TRP B N 1
ATOM 1954 C CA . TRP B 1 44 ? -9.047 -13.953 28.125 1 76.5 44 TRP B CA 1
ATOM 1955 C C . TRP B 1 44 ? -9.047 -15.375 28.672 1 76.5 44 TRP B C 1
ATOM 1957 O O . TRP B 1 44 ? -9.867 -15.727 29.516 1 76.5 44 TRP B O 1
ATOM 1967 N N . MET B 1 45 ? -8.164 -16.109 28.219 1 80 45 MET B N 1
ATOM 1968 C CA . MET B 1 45 ? -8.031 -17.5 28.656 1 80 45 MET B CA 1
ATOM 1969 C C . MET B 1 45 ? -7.637 -17.562 30.125 1 80 45 MET B C 1
ATOM 1971 O O . MET B 1 45 ? -8.148 -18.391 30.875 1 80 45 MET B O 1
ATOM 1975 N N . GLN B 1 46 ? -6.762 -16.781 30.516 1 81.44 46 GLN B N 1
ATOM 1976 C CA . GLN B 1 46 ? -6.34 -16.719 31.906 1 81.44 46 GLN B CA 1
ATOM 1977 C C . GLN B 1 46 ? -7.504 -16.328 32.812 1 81.44 46 GLN B C 1
ATOM 1979 O O . GLN B 1 46 ? -7.664 -16.891 33.906 1 81.44 46 GLN B O 1
ATOM 1984 N N . GLN B 1 47 ? -8.211 -15.344 32.406 1 74.88 47 GLN B N 1
ATOM 1985 C CA . GLN B 1 47 ? -9.367 -14.914 33.188 1 74.88 47 GLN B CA 1
ATOM 1986 C C . GLN B 1 47 ? -10.398 -16.031 33.312 1 74.88 47 GLN B C 1
ATOM 1988 O O . GLN 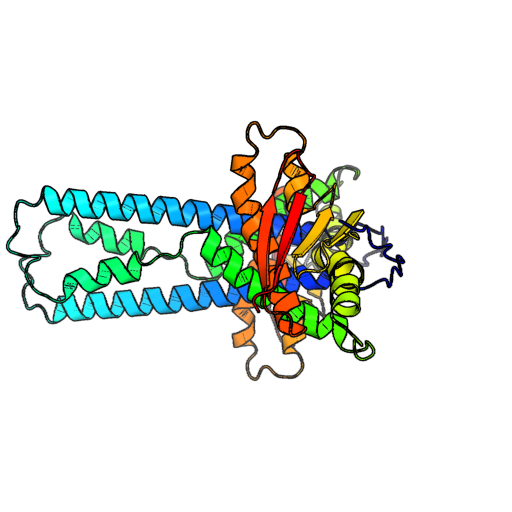B 1 47 ? -11.023 -16.203 34.344 1 74.88 47 GLN B O 1
ATOM 1993 N N . LEU B 1 48 ? -10.477 -16.734 32.25 1 72.69 48 LEU B N 1
ATOM 1994 C CA . LEU B 1 48 ? -11.375 -17.875 32.281 1 72.69 48 LEU B CA 1
ATOM 1995 C C . LEU B 1 48 ? -10.875 -18.938 33.25 1 72.69 48 LEU B C 1
ATOM 1997 O O . LEU B 1 48 ? -11.68 -19.578 33.938 1 72.69 48 LEU B O 1
ATOM 2001 N N . ARG B 1 49 ? -9.648 -19.156 33.312 1 74.44 49 ARG B N 1
ATOM 2002 C CA . ARG B 1 49 ? -9.062 -20.156 34.219 1 74.44 49 ARG B CA 1
ATOM 2003 C C . ARG B 1 49 ? -9.211 -19.734 35.656 1 74.44 49 ARG B C 1
ATOM 2005 O O . ARG B 1 49 ? -9.461 -20.578 36.531 1 74.44 49 ARG B O 1
ATOM 2012 N N . LEU B 1 50 ? -8.969 -18.5 35.906 1 68.94 50 LEU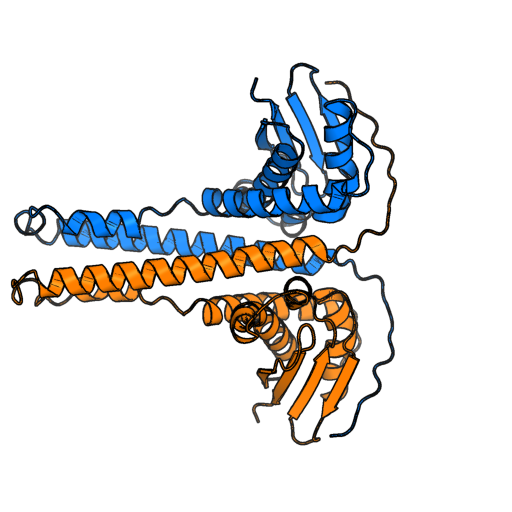 B N 1
ATOM 2013 C CA . LEU B 1 50 ? -9.047 -17.984 37.281 1 68.94 50 LEU B CA 1
ATOM 2014 C C . LEU B 1 50 ? -10.492 -17.938 37.75 1 68.94 50 LEU B C 1
ATOM 2016 O O . LEU B 1 50 ? -10.766 -18.031 38.969 1 68.94 50 LEU B O 1
ATOM 2020 N N . SER B 1 51 ? -11.297 -17.469 36.844 1 60.25 51 SER B N 1
ATOM 2021 C CA . SER B 1 51 ? -12.695 -17.516 37.25 1 60.25 51 SER B CA 1
ATOM 2022 C C . SER B 1 51 ? -13.188 -18.938 37.438 1 60.25 51 SER B C 1
ATOM 2024 O O . SER B 1 51 ? -13 -19.781 36.531 1 60.25 51 SER B O 1
ATOM 2026 N N . ASP B 1 52 ? -12.75 -19.688 38.625 1 48.88 52 ASP B N 1
ATOM 2027 C CA . ASP B 1 52 ? -13.25 -21 39.031 1 48.88 52 ASP B CA 1
ATOM 2028 C C . ASP B 1 52 ? -14.484 -21.391 38.188 1 48.88 52 ASP B C 1
ATOM 2030 O O . ASP B 1 52 ? -15.148 -22.375 38.5 1 48.88 52 ASP B O 1
ATOM 2034 N N . ALA B 1 53 ? -15.422 -20.359 37.938 1 41.84 53 ALA B N 1
ATOM 2035 C CA . ALA B 1 53 ? -16.781 -20.547 37.438 1 41.84 53 ALA B CA 1
ATOM 2036 C C . ALA B 1 53 ? -16.781 -21.375 36.156 1 41.84 53 ALA B C 1
ATOM 2038 O O . ALA B 1 53 ? -16.594 -20.844 35.062 1 41.84 53 ALA B O 1
ATOM 2039 N N . SER B 1 54 ? -16.125 -22.484 35.906 1 42.94 54 SER B N 1
ATOM 2040 C CA . SER B 1 54 ? -16.391 -23.703 35.156 1 42.94 54 SER B CA 1
ATOM 2041 C C . SER B 1 54 ? -17.797 -23.703 34.594 1 42.94 54 SER B C 1
ATOM 2043 O O . SER B 1 54 ? -18.047 -24.25 33.5 1 42.94 54 SER B O 1
ATOM 2045 N N . ASP B 1 55 ? -18.875 -23.406 35.5 1 41.75 55 ASP B N 1
ATOM 2046 C CA . ASP B 1 55 ? -20.312 -23.531 35.25 1 41.75 55 ASP B CA 1
ATOM 2047 C C . ASP B 1 55 ? -20.766 -22.516 34.188 1 41.75 55 ASP B C 1
ATOM 2049 O O . ASP B 1 55 ? -21.859 -22.656 33.625 1 41.75 55 ASP B O 1
ATOM 2053 N N . ILE B 1 56 ? -20.297 -21.312 34.281 1 40.56 56 ILE B N 1
ATOM 2054 C CA . ILE B 1 56 ? -20.984 -20.312 33.5 1 40.56 56 ILE B CA 1
ATOM 2055 C C . ILE B 1 56 ? -20.672 -20.531 32 1 40.56 56 ILE B C 1
ATOM 2057 O O . ILE B 1 56 ? -21.531 -20.312 31.156 1 40.56 56 ILE B O 1
ATOM 2061 N N . PHE B 1 57 ? -19.422 -20.734 31.672 1 42.47 57 PHE B N 1
ATOM 2062 C CA . PHE B 1 57 ? -19.141 -20.844 30.234 1 42.47 57 PHE B CA 1
ATOM 2063 C C . PHE B 1 57 ? -19.703 -22.125 29.656 1 42.47 57 PHE B C 1
ATOM 2065 O O . PHE B 1 57 ? -19.406 -22.5 28.531 1 42.47 57 PHE B O 1
ATOM 2072 N N . THR B 1 58 ? -20.188 -22.984 30.516 1 37.53 58 THR B N 1
ATOM 2073 C CA . THR B 1 58 ? -20.766 -24.172 29.891 1 37.53 58 THR B CA 1
ATOM 2074 C C . THR B 1 58 ? -21.812 -23.781 28.844 1 37.53 58 THR B C 1
ATOM 2076 O O . THR B 1 58 ? -22.391 -24.641 28.188 1 37.53 58 THR B O 1
ATOM 2079 N N . GLY B 1 59 ? -22.594 -22.75 29.203 1 37.41 59 GLY B N 1
ATOM 2080 C CA . GLY B 1 59 ? -23.594 -22.625 28.156 1 37.41 59 GLY B CA 1
ATOM 2081 C C . GLY B 1 59 ? -22.984 -22.375 26.781 1 37.41 59 GLY B C 1
ATOM 2082 O O . GLY B 1 59 ? -21.828 -21.938 26.688 1 37.41 59 GLY B O 1
ATOM 2083 N N . SER B 1 60 ? -23.531 -22.953 25.672 1 38.84 60 SER B N 1
ATOM 2084 C CA . SER B 1 60 ? -23.188 -23.266 24.281 1 38.84 60 SER B CA 1
ATOM 2085 C C . SER B 1 60 ? -22.531 -22.062 23.609 1 38.84 60 SER B C 1
ATOM 2087 O O . SER B 1 60 ? -21.562 -22.234 22.844 1 38.84 60 SER B O 1
ATOM 2089 N N . ASP B 1 61 ? -23.203 -20.859 23.453 1 40.09 61 ASP B N 1
ATOM 2090 C CA . ASP B 1 61 ? -23.125 -19.875 22.375 1 40.09 61 ASP B CA 1
ATOM 2091 C C . ASP B 1 61 ? -22.031 -18.844 22.641 1 40.09 61 ASP B C 1
ATOM 2093 O O . ASP B 1 61 ? -21.656 -18.094 21.734 1 40.09 61 ASP B O 1
ATOM 2097 N N . VAL B 1 62 ? -21.641 -18.641 23.797 1 42.56 62 VAL B N 1
ATOM 2098 C CA . VAL B 1 62 ? -20.719 -17.547 24.031 1 42.56 62 VAL B CA 1
ATOM 2099 C C . VAL B 1 62 ? -19.328 -17.906 23.5 1 42.56 62 VAL B C 1
ATOM 2101 O O . VAL B 1 62 ? -18.5 -17.031 23.266 1 42.56 62 VAL B O 1
ATOM 2104 N N . SER B 1 63 ? -18.922 -19.172 23.484 1 44.5 63 SER B N 1
ATOM 2105 C CA . SER B 1 63 ? -17.641 -19.656 23 1 44.5 63 SER B CA 1
ATOM 2106 C C . SER B 1 63 ? -17.391 -19.234 21.547 1 44.5 63 SER B C 1
ATOM 2108 O O . SER B 1 63 ? -16.25 -19.219 21.094 1 44.5 63 SER B O 1
ATOM 2110 N N . ILE B 1 64 ? -18.5 -18.938 20.938 1 46.34 64 ILE B N 1
ATOM 2111 C CA . ILE B 1 64 ? -18.422 -18.719 19.5 1 46.34 64 ILE B CA 1
ATOM 2112 C C . ILE B 1 64 ? -17.75 -17.375 19.219 1 46.34 64 ILE B C 1
ATOM 2114 O O . ILE B 1 64 ? -17.016 -17.234 18.25 1 46.34 64 ILE B O 1
ATOM 2118 N N . LEU B 1 65 ? -17.891 -16.406 20.156 1 52.22 65 LEU B N 1
ATOM 2119 C CA . LEU B 1 65 ? -17.484 -15.031 19.875 1 52.22 65 LEU B CA 1
ATOM 2120 C C . LEU B 1 65 ? -15.969 -14.93 19.734 1 52.22 65 LEU B C 1
ATOM 2122 O O . LEU B 1 65 ? -15.461 -14.258 18.844 1 52.22 65 LEU B O 1
ATOM 2126 N N . PRO B 1 66 ? -15.344 -15.734 20.734 1 54.12 66 PRO B N 1
ATOM 2127 C CA . PRO B 1 66 ? -13.891 -15.57 20.734 1 54.12 66 PRO B CA 1
ATOM 2128 C C . PRO B 1 66 ? -13.234 -16.031 19.438 1 54.12 66 PRO B C 1
ATOM 2130 O O . PRO B 1 66 ? -12.305 -15.391 18.953 1 54.12 66 PRO B O 1
ATOM 2133 N N . ASN B 1 67 ? -13.852 -17.031 18.953 1 56.47 67 ASN B N 1
ATOM 2134 C CA . ASN B 1 67 ? -13.148 -17.594 17.812 1 56.47 67 ASN B CA 1
ATOM 2135 C C . ASN B 1 67 ? -13.25 -16.688 16.594 1 56.47 67 ASN B C 1
ATOM 2137 O O . ASN B 1 67 ? -12.281 -16.531 15.844 1 56.47 67 ASN B O 1
ATOM 2141 N N . GLN B 1 68 ? -14.453 -16.141 16.516 1 58 68 GLN B N 1
ATOM 2142 C CA . GLN B 1 68 ? -14.633 -15.281 15.359 1 58 68 GLN B CA 1
ATOM 2143 C C . GLN B 1 68 ? -13.805 -14.008 15.477 1 58 68 GLN B C 1
ATOM 2145 O O . GLN B 1 68 ? -13.312 -13.484 14.477 1 58 68 GLN B O 1
ATOM 2150 N N . ILE B 1 69 ? -13.742 -13.641 16.672 1 58.34 69 ILE B N 1
ATOM 2151 C CA . ILE B 1 69 ? -13 -12.406 16.922 1 58.34 69 ILE B CA 1
ATOM 2152 C C . ILE B 1 69 ? -11.5 -12.688 16.875 1 58.34 69 ILE B C 1
ATOM 2154 O O . ILE B 1 69 ? -10.719 -11.844 16.438 1 58.34 69 ILE B O 1
ATOM 2158 N N . PHE B 1 70 ? -11.289 -13.945 17.297 1 59.62 70 PHE B N 1
ATOM 2159 C CA . PHE B 1 70 ? -9.883 -14.32 17.375 1 59.62 70 PHE B CA 1
ATOM 2160 C C . PHE B 1 70 ? -9.453 -15.07 16.109 1 59.62 70 PHE B C 1
ATOM 2162 O O . PHE B 1 70 ? -8.273 -15.398 15.953 1 59.62 70 PHE B O 1
ATOM 2169 N N . SER B 1 71 ? -10.555 -15.562 15.359 1 56 71 SER B N 1
ATOM 2170 C CA . SER B 1 71 ? -10.195 -16.312 14.156 1 56 71 SER B CA 1
ATOM 2171 C C . SER B 1 71 ? -9.312 -15.469 13.234 1 56 71 SER B C 1
ATOM 2173 O O . SER B 1 71 ? -9.797 -14.555 12.57 1 56 71 SER B O 1
ATOM 2175 N N . HIS B 1 72 ? -8.148 -15.055 13.695 1 56.5 72 HIS B N 1
ATOM 2176 C CA . HIS B 1 72 ? -7.332 -14.109 12.938 1 56.5 72 HIS B CA 1
ATOM 2177 C C . HIS B 1 72 ? -6.273 -14.828 12.109 1 56.5 72 HIS B C 1
ATOM 2179 O O . HIS B 1 72 ? -5.449 -15.562 12.656 1 56.5 72 HIS B O 1
ATOM 2185 N N . LYS B 1 73 ? -6.629 -15.117 10.844 1 63.81 73 LYS B N 1
ATOM 2186 C CA . LYS B 1 73 ? -5.484 -15.438 10 1 63.81 73 LYS B CA 1
ATOM 2187 C C . LYS B 1 73 ? -4.254 -14.641 10.414 1 63.81 73 LYS B C 1
ATOM 2189 O O . LYS B 1 73 ? -4.363 -13.484 10.828 1 63.81 73 LYS B O 1
ATOM 2194 N N . ASN B 1 74 ? -3.1 -15.406 10.586 1 83.5 74 ASN B N 1
ATOM 2195 C CA . ASN B 1 74 ? -1.881 -14.688 10.953 1 83.5 74 ASN B CA 1
ATOM 2196 C C . ASN B 1 74 ? -1.56 -13.578 9.953 1 83.5 74 ASN B C 1
ATOM 2198 O O . ASN B 1 74 ? -2.232 -13.445 8.93 1 83.5 74 ASN B O 1
ATOM 2202 N N . ALA B 1 75 ? -0.848 -12.688 10.328 1 86.25 75 ALA B N 1
ATOM 2203 C CA . ALA B 1 75 ? -0.477 -11.5 9.555 1 86.25 75 ALA B CA 1
ATOM 2204 C C . ALA B 1 75 ? 0.002 -11.883 8.164 1 86.25 75 ALA B C 1
ATOM 2206 O O . ALA B 1 75 ? -0.365 -11.242 7.176 1 86.25 75 ALA B O 1
ATOM 2207 N N . GLU B 1 76 ? 0.711 -12.977 8.094 1 90.38 76 GLU B N 1
ATOM 2208 C CA . GLU B 1 76 ? 1.286 -13.406 6.824 1 90.38 76 GLU B CA 1
ATOM 2209 C C . GLU B 1 76 ? 0.202 -13.883 5.859 1 90.38 76 GLU B C 1
ATOM 2211 O O . GLU B 1 76 ? 0.235 -13.562 4.672 1 90.38 76 GLU B O 1
ATOM 2216 N N . THR B 1 77 ? -0.694 -14.609 6.367 1 91.38 77 THR B N 1
ATOM 2217 C CA . THR B 1 77 ? -1.783 -15.125 5.543 1 91.38 77 THR B CA 1
ATOM 2218 C C . THR B 1 77 ? -2.631 -13.977 4.996 1 91.38 77 THR B C 1
ATOM 2220 O O . THR B 1 77 ? -3.021 -13.992 3.828 1 91.38 77 THR B O 1
ATOM 2223 N N . ARG B 1 78 ? -2.92 -13.008 5.812 1 91.5 78 ARG B N 1
ATOM 2224 C CA . ARG B 1 78 ? -3.699 -11.844 5.391 1 91.5 78 ARG B CA 1
ATOM 2225 C C . ARG B 1 78 ? -2.965 -11.055 4.312 1 91.5 78 ARG B C 1
ATOM 2227 O O . ARG B 1 78 ? -3.561 -10.664 3.307 1 91.5 78 ARG B O 1
ATOM 2234 N N . LEU B 1 79 ? -1.729 -10.859 4.539 1 94.88 79 LEU B N 1
ATOM 2235 C CA . LEU B 1 79 ? -0.91 -10.109 3.59 1 94.88 79 LEU B CA 1
ATOM 2236 C C . LEU B 1 79 ? -0.815 -10.844 2.258 1 94.88 79 LEU B C 1
ATOM 2238 O O . LEU B 1 79 ? -0.892 -10.227 1.195 1 94.88 79 LEU B O 1
ATOM 2242 N N . GLU B 1 80 ? -0.673 -12.148 2.34 1 96.06 80 GLU B N 1
ATOM 2243 C CA . GLU B 1 80 ? -0.625 -12.945 1.118 1 96.06 80 GLU B CA 1
ATOM 2244 C C . GLU B 1 80 ? -1.937 -12.844 0.344 1 96.06 80 GLU B C 1
ATOM 2246 O O . GLU B 1 80 ? -1.933 -12.742 -0.884 1 96.06 80 GLU B O 1
ATOM 2251 N N . ALA B 1 81 ? -3.002 -12.93 1.07 1 95.25 81 ALA B N 1
ATOM 2252 C CA . ALA B 1 81 ? -4.309 -12.836 0.423 1 95.25 81 ALA B CA 1
ATOM 2253 C C . ALA B 1 81 ? -4.492 -11.477 -0.244 1 95.25 81 ALA B C 1
ATOM 2255 O O . ALA B 1 81 ? -5.004 -11.391 -1.363 1 95.25 81 ALA B O 1
ATOM 2256 N N . MET B 1 82 ? -4.098 -10.453 0.432 1 94.75 82 MET B N 1
ATOM 2257 C CA . MET B 1 8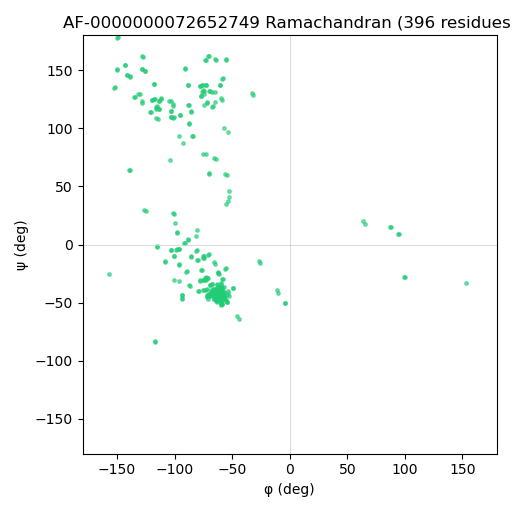2 ? -4.152 -9.117 -0.148 1 94.75 82 MET B CA 1
ATOM 2258 C C . MET B 1 82 ? -3.268 -9.023 -1.388 1 94.75 82 MET B C 1
ATOM 2260 O O . MET B 1 82 ? -3.697 -8.516 -2.426 1 94.75 82 MET B O 1
ATOM 2264 N N . GLY B 1 83 ? -2.08 -9.516 -1.249 1 97.5 83 GLY B N 1
ATOM 2265 C CA . GLY B 1 83 ? -1.171 -9.539 -2.385 1 97.5 83 GLY B CA 1
ATOM 2266 C C . GLY B 1 83 ? -1.73 -10.281 -3.582 1 97.5 83 GLY B C 1
ATOM 2267 O O . GLY B 1 83 ? -1.59 -9.828 -4.719 1 97.5 83 GLY B O 1
ATOM 2268 N N . PHE B 1 84 ? -2.359 -11.375 -3.312 1 97.81 84 PHE B N 1
ATOM 2269 C CA . PHE B 1 84 ? -2.947 -12.172 -4.379 1 97.81 84 PHE B CA 1
ATOM 2270 C C . PHE B 1 84 ? -3.932 -11.344 -5.199 1 97.81 84 PHE B C 1
ATOM 2272 O O . PHE B 1 84 ? -3.871 -11.336 -6.43 1 97.81 84 PHE B O 1
ATOM 2279 N N . ARG B 1 85 ? -4.781 -10.633 -4.527 1 96.5 85 ARG B N 1
ATOM 2280 C CA . ARG B 1 85 ? -5.781 -9.82 -5.215 1 96.5 85 ARG B CA 1
ATOM 2281 C C . ARG B 1 85 ? -5.121 -8.703 -6.012 1 96.5 85 ARG B C 1
ATOM 2283 O O . ARG B 1 85 ? -5.508 -8.43 -7.152 1 96.5 85 ARG B O 1
ATOM 2290 N N . VAL B 1 86 ? -4.176 -8.07 -5.406 1 96.38 86 VAL B N 1
ATOM 2291 C CA . VAL B 1 86 ? -3.445 -7.004 -6.078 1 96.38 86 VAL B CA 1
ATOM 2292 C C . VAL B 1 86 ? -2.758 -7.551 -7.328 1 96.38 86 VAL B C 1
ATOM 2294 O O . VAL B 1 86 ? -2.896 -6.992 -8.414 1 96.38 86 VAL B O 1
ATOM 2297 N N . GLY B 1 87 ? -2.02 -8.68 -7.184 1 97.62 87 GLY B N 1
ATOM 2298 C CA . GLY B 1 87 ? -1.308 -9.281 -8.297 1 97.62 87 GLY B CA 1
ATOM 2299 C C . GLY B 1 87 ? -2.225 -9.711 -9.43 1 97.62 87 GLY B C 1
ATOM 2300 O O . GLY B 1 87 ? -1.889 -9.547 -10.602 1 97.62 87 GLY B O 1
ATOM 2301 N N . PHE B 1 88 ? -3.361 -10.242 -9.023 1 97.44 88 PHE B N 1
ATOM 2302 C CA . PHE B 1 88 ? -4.336 -10.688 -10.008 1 97.44 88 PHE B CA 1
ATOM 2303 C C . PHE B 1 88 ? -4.785 -9.531 -10.891 1 97.44 88 PHE B C 1
ATOM 2305 O O . PHE B 1 88 ? -4.773 -9.641 -12.117 1 97.44 88 PHE B O 1
ATOM 2312 N N . VAL B 1 89 ? -5.113 -8.453 -10.305 1 94.62 89 VAL B N 1
ATOM 2313 C CA . VAL B 1 89 ? -5.633 -7.289 -11.016 1 94.62 89 VAL B CA 1
ATOM 2314 C C . VAL B 1 89 ? -4.523 -6.652 -11.852 1 94.62 89 VAL B C 1
ATOM 2316 O O . VAL B 1 89 ? -4.746 -6.266 -13 1 94.62 89 VAL B O 1
ATOM 2319 N N . LEU B 1 90 ? -3.377 -6.516 -11.289 1 94.56 90 LEU B N 1
ATOM 2320 C CA . LEU B 1 90 ? -2.254 -5.914 -12 1 94.56 90 LEU B CA 1
ATOM 2321 C C . LEU B 1 90 ? -1.92 -6.707 -13.258 1 94.56 90 LEU B C 1
ATOM 2323 O O . LEU B 1 90 ? -1.648 -6.125 -14.312 1 94.56 90 LEU B O 1
ATOM 2327 N N . ALA B 1 91 ? -1.898 -8.039 -13.102 1 96.31 91 ALA B N 1
ATOM 2328 C CA . ALA B 1 91 ? -1.597 -8.875 -14.258 1 96.31 91 ALA B CA 1
ATOM 2329 C C . ALA B 1 91 ? -2.617 -8.664 -15.375 1 96.31 91 ALA B C 1
ATOM 2331 O O . ALA B 1 91 ? -2.26 -8.641 -16.562 1 96.31 91 ALA B O 1
ATOM 2332 N N . GLU B 1 92 ? -3.832 -8.531 -15.008 1 94.56 92 GLU B N 1
ATOM 2333 C CA . GLU B 1 92 ? -4.887 -8.258 -15.984 1 94.56 92 GLU B CA 1
ATOM 2334 C C . GLU B 1 92 ? -4.625 -6.945 -16.719 1 94.56 92 GLU B C 1
ATOM 2336 O O . GLU B 1 92 ? -4.758 -6.879 -17.938 1 94.56 92 GLU B O 1
ATOM 2341 N N . LYS B 1 93 ? -4.219 -5.961 -16.031 1 91.31 93 LYS B N 1
ATOM 2342 C CA . LYS B 1 93 ? -3.994 -4.633 -16.609 1 91.31 93 LYS B CA 1
ATOM 2343 C C . LYS B 1 93 ? -2.764 -4.621 -17.5 1 91.31 93 LYS B C 1
ATOM 2345 O O . LYS B 1 93 ? -2.795 -4.059 -18.609 1 91.31 93 LYS B O 1
ATOM 2350 N N . PHE B 1 94 ? -1.729 -5.25 -17.016 1 92.62 94 PHE B N 1
ATOM 2351 C CA . PHE B 1 94 ? -0.454 -5.176 -17.719 1 92.62 94 PHE B CA 1
ATOM 2352 C C . PHE B 1 94 ? -0.457 -6.09 -18.938 1 92.62 94 PHE B C 1
ATOM 2354 O O . PHE B 1 94 ? 0.344 -5.91 -19.859 1 92.62 94 PHE B O 1
ATOM 2361 N N . SER B 1 95 ? -1.345 -7.094 -18.938 1 93.62 95 SER B N 1
ATOM 2362 C CA . SER B 1 95 ? -1.377 -8.031 -20.062 1 93.62 95 SER B CA 1
ATOM 2363 C C . SER B 1 95 ? -2.445 -7.641 -21.078 1 93.62 95 SER B C 1
ATOM 2365 O O . SER B 1 95 ? -2.572 -8.273 -22.125 1 93.62 95 SER B O 1
ATOM 2367 N N . LYS B 1 96 ? -3.223 -6.621 -20.812 1 89.5 96 LYS B N 1
ATOM 2368 C CA . LYS B 1 96 ? -4.402 -6.254 -21.594 1 89.5 96 LYS B CA 1
ATOM 2369 C C . LYS B 1 96 ? -4.039 -6.023 -23.062 1 89.5 96 LYS B C 1
ATOM 2371 O O . LYS B 1 96 ? -4.75 -6.48 -23.969 1 89.5 96 LYS B O 1
ATOM 2376 N N . ASP B 1 97 ? -3.004 -5.316 -23.359 1 85.25 97 ASP B N 1
ATOM 2377 C CA . ASP B 1 97 ? -2.672 -4.957 -24.734 1 85.25 97 ASP B CA 1
ATOM 2378 C C . ASP B 1 97 ? -1.62 -5.902 -25.297 1 85.25 97 ASP B C 1
ATOM 2380 O O . ASP B 1 97 ? -1.076 -5.652 -26.375 1 85.25 97 ASP B O 1
ATOM 2384 N N . MET B 1 98 ? -1.348 -6.949 -24.609 1 86.69 98 MET B N 1
ATOM 2385 C CA . MET B 1 98 ? -0.339 -7.898 -25.078 1 86.69 98 MET B CA 1
ATOM 2386 C C . MET B 1 98 ? -0.97 -8.992 -25.938 1 86.69 98 MET B C 1
ATOM 2388 O O . MET B 1 98 ? -2.16 -9.281 -25.797 1 86.69 98 MET B O 1
ATOM 2392 N N . SER B 1 99 ? -0.156 -9.547 -26.875 1 87.69 99 SER B N 1
ATOM 2393 C CA . SER B 1 99 ? -0.584 -10.711 -27.641 1 87.69 99 SER B CA 1
ATOM 2394 C C . SER B 1 99 ? -0.779 -11.922 -26.75 1 87.69 99 SER B C 1
ATOM 2396 O O . SER B 1 99 ? -0.254 -11.969 -25.625 1 87.69 99 SER B O 1
ATOM 2398 N N . ARG B 1 100 ? -1.561 -12.836 -27.312 1 90 100 ARG B N 1
ATOM 2399 C CA . ARG B 1 100 ? -1.79 -14.07 -26.562 1 90 100 ARG B CA 1
ATOM 2400 C C . ARG B 1 100 ? -0.479 -14.805 -26.297 1 90 100 ARG B C 1
ATOM 2402 O O . ARG B 1 100 ? 0.394 -14.859 -27.172 1 90 100 ARG B O 1
ATOM 2409 N N . PHE B 1 101 ? -0.389 -15.258 -25.125 1 90.88 101 PHE B N 1
ATOM 2410 C CA . PHE B 1 101 ? 0.804 -16.016 -24.766 1 90.88 101 PHE B CA 1
ATOM 2411 C C . PHE B 1 101 ? 0.755 -17.406 -25.375 1 90.88 101 PHE B C 1
ATOM 2413 O O . PHE B 1 101 ? -0.245 -18.125 -25.234 1 90.88 101 PHE B O 1
ATOM 2420 N N . ALA B 1 102 ? 1.762 -17.859 -25.969 1 90.81 102 ALA B N 1
ATOM 2421 C CA . ALA B 1 102 ? 1.799 -19.109 -26.719 1 90.81 102 ALA B CA 1
ATOM 2422 C C . ALA B 1 102 ? 1.95 -20.297 -25.781 1 90.81 102 ALA B C 1
ATOM 2424 O O . ALA B 1 102 ? 1.432 -21.391 -26.047 1 90.81 102 ALA B O 1
ATOM 2425 N N . ASN B 1 103 ? 2.746 -20.188 -24.781 1 91.88 103 ASN B N 1
ATOM 2426 C CA . ASN B 1 103 ? 3.047 -21.281 -23.875 1 91.88 103 ASN B CA 1
ATOM 2427 C C . ASN B 1 103 ? 3.355 -20.766 -22.469 1 91.88 103 ASN B C 1
ATOM 2429 O O . ASN B 1 103 ? 3.318 -19.562 -22.219 1 91.88 103 ASN B O 1
ATOM 2433 N N . GLU B 1 104 ? 3.586 -21.672 -21.562 1 92.06 104 GLU B N 1
ATOM 2434 C CA . GLU B 1 104 ? 3.85 -21.391 -20.156 1 92.06 104 GLU B CA 1
ATOM 2435 C C . GLU B 1 104 ? 5.094 -20.516 -19.984 1 92.06 104 GLU B C 1
ATOM 2437 O O . GLU B 1 104 ? 5.113 -19.609 -19.156 1 92.06 104 GLU B O 1
ATOM 2442 N N . LEU B 1 105 ? 6.07 -20.859 -20.812 1 90.69 105 LEU B N 1
ATOM 2443 C CA . LEU B 1 105 ? 7.328 -20.125 -20.719 1 90.69 105 LEU B CA 1
ATOM 2444 C C . LEU B 1 105 ? 7.121 -18.656 -21.078 1 90.69 105 LEU B C 1
ATOM 2446 O O . LEU B 1 105 ? 7.695 -17.781 -20.438 1 90.69 105 LEU B O 1
ATOM 2450 N N . ASP B 1 106 ? 6.367 -18.391 -22.047 1 93.19 106 ASP B N 1
ATOM 2451 C CA . ASP B 1 106 ? 6.055 -17.016 -22.438 1 93.19 106 ASP B CA 1
ATOM 2452 C C . ASP B 1 106 ? 5.391 -16.25 -21.297 1 93.19 106 ASP B C 1
ATOM 2454 O O . ASP B 1 106 ? 5.699 -15.086 -21.047 1 93.19 106 ASP B O 1
ATOM 2458 N N . ARG B 1 107 ? 4.461 -16.922 -20.578 1 95.94 107 ARG B N 1
ATOM 2459 C CA . ARG B 1 107 ? 3.783 -16.312 -19.438 1 95.94 107 ARG B CA 1
ATOM 2460 C C . ARG B 1 107 ? 4.766 -16.016 -18.312 1 95.94 107 ARG B C 1
ATOM 2462 O O . ARG B 1 107 ? 4.707 -14.953 -17.703 1 95.94 107 ARG B O 1
ATOM 2469 N N . MET B 1 108 ? 5.691 -16.922 -18.141 1 95.31 108 MET B N 1
ATOM 2470 C CA . MET B 1 108 ? 6.703 -16.719 -17.094 1 95.31 108 MET B CA 1
ATOM 2471 C C . MET B 1 108 ? 7.625 -15.555 -17.453 1 95.31 108 MET B C 1
ATOM 2473 O O . MET B 1 108 ? 8.008 -14.781 -16.578 1 95.31 108 MET B O 1
ATOM 2477 N N . LYS B 1 109 ? 7.965 -15.461 -18.688 1 93.75 109 LYS B N 1
ATOM 2478 C CA . LYS B 1 109 ? 8.812 -14.359 -19.125 1 93.75 109 LYS B CA 1
ATOM 2479 C C . LYS B 1 109 ? 8.109 -13.016 -18.922 1 93.75 109 LYS B C 1
ATOM 2481 O O . LYS B 1 109 ? 8.734 -12.047 -18.5 1 93.75 109 LYS B O 1
ATOM 2486 N N . PHE B 1 110 ? 6.812 -12.977 -19.312 1 95.5 110 PHE B N 1
ATOM 2487 C CA . PHE B 1 110 ? 6.016 -11.781 -19.062 1 95.5 110 PHE B CA 1
ATOM 2488 C C . PHE B 1 110 ? 6.07 -11.375 -17.594 1 95.5 110 PHE B C 1
ATOM 2490 O O . PHE B 1 110 ? 6.25 -10.203 -17.281 1 95.5 110 PHE B O 1
ATOM 2497 N N . ILE B 1 111 ? 5.941 -12.383 -16.656 1 96.94 111 ILE B N 1
ATOM 2498 C CA . ILE B 1 111 ? 5.969 -12.141 -15.211 1 96.94 111 ILE B CA 1
ATOM 2499 C C . ILE B 1 111 ? 7.316 -11.555 -14.812 1 96.94 111 ILE B C 1
ATOM 2501 O O . ILE B 1 111 ? 7.375 -10.562 -14.078 1 96.94 111 ILE B O 1
ATOM 2505 N N . CYS B 1 112 ? 8.359 -12.07 -15.305 1 95.69 112 CYS B N 1
ATOM 2506 C CA . CYS B 1 112 ? 9.719 -11.75 -14.867 1 95.69 112 CYS B CA 1
ATOM 2507 C C . CYS B 1 112 ? 10.195 -10.445 -15.492 1 95.69 112 CYS B C 1
ATOM 2509 O O . CYS B 1 112 ? 11.172 -9.852 -15.031 1 95.69 112 CYS B O 1
ATOM 2511 N N . LYS B 1 113 ? 9.508 -9.953 -16.469 1 93.62 113 LYS B N 1
ATOM 2512 C CA . LYS B 1 113 ? 9.953 -8.742 -17.156 1 93.62 113 LYS B CA 1
ATOM 2513 C C . LYS B 1 113 ? 8.93 -7.621 -16.984 1 93.62 113 LYS B C 1
ATOM 2515 O O . LYS B 1 113 ? 9.055 -6.785 -16.094 1 93.62 113 LYS B O 1
ATOM 2520 N N . GLU B 1 114 ? 7.879 -7.652 -17.875 1 91.31 114 GLU B N 1
ATOM 2521 C CA . GLU B 1 114 ? 6.914 -6.559 -17.891 1 91.31 114 GLU B CA 1
ATOM 2522 C C . GLU B 1 114 ? 6.227 -6.406 -16.547 1 91.31 114 GLU B C 1
ATOM 2524 O O . GLU B 1 114 ? 6.199 -5.312 -15.977 1 91.31 114 GLU B O 1
ATOM 2529 N N . PHE B 1 115 ? 5.719 -7.504 -16.078 1 94.69 115 PHE B N 1
ATOM 2530 C CA . PHE B 1 115 ? 4.98 -7.465 -14.82 1 94.69 115 PHE B CA 1
ATOM 2531 C C . PHE B 1 115 ? 5.895 -7.066 -13.672 1 94.69 115 PHE B C 1
ATOM 2533 O O . PHE B 1 115 ? 5.547 -6.203 -12.859 1 94.69 115 PHE B O 1
ATOM 2540 N N . TRP B 1 116 ? 7.051 -7.699 -13.562 1 95.12 116 TRP B N 1
ATOM 2541 C CA . TRP B 1 116 ? 7.969 -7.492 -12.445 1 95.12 116 TRP B CA 1
ATOM 2542 C C . TRP B 1 116 ? 8.453 -6.047 -12.406 1 95.12 116 TRP B C 1
ATOM 2544 O O . TRP B 1 116 ? 8.492 -5.426 -11.336 1 95.12 116 TRP B O 1
ATOM 2554 N N . ILE B 1 117 ? 8.742 -5.449 -13.5 1 91.81 117 ILE B N 1
ATOM 2555 C CA . ILE B 1 117 ? 9.242 -4.082 -13.602 1 91.81 117 ILE B CA 1
ATOM 2556 C C . ILE B 1 117 ? 8.148 -3.102 -13.18 1 91.81 117 ILE B C 1
ATOM 2558 O O . ILE B 1 117 ? 8.391 -2.193 -12.383 1 91.81 117 ILE B O 1
ATOM 2562 N N . SER B 1 118 ? 7.004 -3.387 -13.664 1 90.25 118 SER B N 1
ATOM 2563 C CA . SER B 1 118 ? 5.891 -2.479 -13.398 1 90.25 118 SER B CA 1
ATOM 2564 C C . SER B 1 118 ? 5.449 -2.564 -11.938 1 90.25 118 SER B C 1
ATOM 2566 O O . SER B 1 118 ? 4.945 -1.587 -11.383 1 90.25 118 SER B O 1
ATOM 2568 N N . THR B 1 119 ? 5.648 -3.676 -11.383 1 93 119 THR B N 1
ATOM 2569 C CA . THR B 1 119 ? 5.16 -3.904 -10.023 1 93 119 THR B CA 1
ATOM 2570 C C . THR B 1 119 ? 6.242 -3.59 -9 1 93 119 THR B C 1
ATOM 2572 O O . THR B 1 119 ? 5.977 -2.938 -7.984 1 93 119 THR B O 1
ATOM 2575 N N . PHE B 1 120 ? 7.473 -4.035 -9.297 1 91.81 120 PHE B N 1
ATOM 2576 C CA . PHE B 1 120 ? 8.523 -3.967 -8.281 1 91.81 120 PHE B CA 1
ATOM 2577 C C . PHE B 1 120 ? 9.633 -3.018 -8.719 1 91.81 120 PHE B C 1
ATOM 2579 O O . PHE B 1 120 ? 10.586 -2.793 -7.977 1 91.81 120 PHE B O 1
ATOM 2586 N N . GLY B 1 121 ? 9.547 -2.445 -9.836 1 86.94 121 GLY B N 1
ATOM 2587 C CA . GLY B 1 121 ? 10.406 -1.339 -10.219 1 86.94 121 GLY B CA 1
ATOM 2588 C C . GLY B 1 121 ? 11.562 -1.762 -11.109 1 86.94 121 GLY B C 1
ATOM 2589 O O . GLY B 1 121 ? 12.078 -0.956 -11.883 1 86.94 121 GLY B O 1
ATOM 2590 N N . LYS B 1 122 ? 12.008 -2.973 -11 1 87.25 122 LYS B N 1
ATOM 2591 C CA . LYS B 1 122 ? 13.117 -3.473 -11.812 1 87.25 122 LYS B CA 1
ATOM 2592 C C . LYS B 1 122 ? 12.898 -4.934 -12.195 1 87.25 122 LYS B C 1
ATOM 2594 O O . LYS B 1 122 ? 12.227 -5.68 -11.477 1 87.25 122 LYS B O 1
ATOM 2599 N N . GLY B 1 123 ? 13.531 -5.316 -13.344 1 88.25 123 GLY B N 1
ATOM 2600 C CA . GLY B 1 123 ? 13.414 -6.699 -13.781 1 88.25 123 GLY B CA 1
ATOM 2601 C C . GLY B 1 123 ? 14.164 -7.676 -12.891 1 88.25 123 GLY B C 1
ATOM 2602 O O . GLY B 1 123 ? 15.07 -7.281 -12.156 1 88.25 123 GLY B O 1
ATOM 2603 N N . VAL B 1 124 ? 13.789 -8.914 -13.031 1 94.75 124 VAL B N 1
ATOM 2604 C CA . VAL B 1 124 ? 14.453 -9.953 -12.25 1 94.75 124 VAL B CA 1
ATOM 2605 C C . VAL B 1 124 ? 15.859 -10.195 -12.797 1 94.75 124 VAL B C 1
ATOM 2607 O O . VAL B 1 124 ? 16.141 -9.875 -13.953 1 94.75 124 VAL B O 1
ATOM 2610 N N . ASN B 1 125 ? 16.719 -10.734 -12.023 1 93.75 125 ASN B N 1
ATOM 2611 C CA . ASN B 1 125 ? 18.109 -10.992 -12.422 1 93.75 125 ASN B CA 1
ATOM 2612 C C . ASN B 1 125 ? 18.25 -12.344 -13.117 1 93.75 125 ASN B C 1
ATOM 2614 O O . ASN B 1 125 ? 19.109 -12.508 -13.984 1 93.75 125 ASN B O 1
ATOM 2618 N N . LYS B 1 126 ? 17.5 -13.258 -12.672 1 94.38 126 LYS B N 1
ATOM 2619 C CA . LYS B 1 126 ? 17.672 -14.602 -13.219 1 94.38 126 LYS B CA 1
ATOM 2620 C C . LYS B 1 126 ? 16.359 -15.391 -13.148 1 94.38 126 LYS B C 1
ATOM 2622 O O . LYS B 1 126 ? 15.633 -15.312 -12.156 1 94.38 126 LYS B O 1
ATOM 2627 N N . LEU B 1 127 ? 16.031 -16.078 -14.219 1 95.94 127 LEU B N 1
ATOM 2628 C CA . LEU B 1 127 ? 14.953 -17.062 -14.273 1 95.94 127 LEU B CA 1
ATOM 2629 C C . LEU B 1 127 ? 15.5 -18.438 -14.602 1 95.94 127 LEU B C 1
ATOM 2631 O O . LEU B 1 127 ? 16.234 -18.609 -15.586 1 95.94 127 LEU B O 1
ATOM 2635 N N . SER B 1 128 ? 15.195 -19.422 -13.75 1 96.38 128 SER B N 1
ATOM 2636 C CA . SER B 1 128 ? 15.617 -20.797 -13.984 1 96.38 128 SER B CA 1
ATOM 2637 C C . SER B 1 128 ? 14.438 -21.75 -13.891 1 96.38 128 SER B C 1
ATOM 2639 O O . SER B 1 128 ? 13.43 -21.453 -13.258 1 96.38 128 SER B O 1
ATOM 2641 N N . THR B 1 129 ? 14.531 -22.859 -14.633 1 94.44 129 THR B N 1
ATOM 2642 C CA . THR B 1 129 ? 13.484 -23.875 -14.594 1 94.44 129 THR B CA 1
ATOM 2643 C C . THR B 1 129 ? 14.078 -25.281 -14.648 1 94.44 129 THR B C 1
ATOM 2645 O O . THR B 1 129 ? 15.18 -25.469 -15.172 1 94.44 129 THR B O 1
ATOM 2648 N N . ASN B 1 130 ? 13.492 -26.219 -14.008 1 91.12 130 ASN B N 1
ATOM 2649 C CA . ASN B 1 130 ? 13.867 -27.609 -14.125 1 91.12 130 ASN B CA 1
ATOM 2650 C C . ASN B 1 130 ? 13.07 -28.328 -15.219 1 91.12 130 ASN B C 1
ATOM 2652 O O . ASN B 1 130 ? 13.195 -29.531 -15.398 1 91.12 130 ASN B O 1
ATOM 2656 N N . HIS B 1 131 ? 12.242 -27.688 -15.891 1 88.75 131 HIS B N 1
ATOM 2657 C CA . HIS B 1 131 ? 11.398 -28.125 -16.984 1 88.75 131 HIS B CA 1
ATOM 2658 C C . HIS B 1 131 ? 10.375 -29.156 -16.531 1 88.75 131 HIS B C 1
ATOM 2660 O O . HIS B 1 131 ? 9.898 -29.969 -17.328 1 88.75 131 HIS B O 1
ATOM 2666 N N . GLN B 1 132 ? 10.172 -29.219 -15.281 1 91.88 132 GLN B N 1
ATOM 2667 C CA . GLN B 1 132 ? 9.18 -30.109 -14.688 1 91.88 132 GLN B CA 1
ATOM 2668 C C . GLN B 1 132 ? 8.195 -29.344 -13.805 1 91.88 132 GLN B C 1
ATOM 2670 O O . GLN B 1 132 ? 7.754 -29.844 -12.773 1 91.88 132 GLN B O 1
ATOM 2675 N N . GLY B 1 133 ? 8.008 -28.109 -14.172 1 91.94 133 GLY B N 1
ATOM 2676 C CA . GLY B 1 133 ? 6.98 -27.344 -13.477 1 91.94 133 GLY B CA 1
ATOM 2677 C C . GLY B 1 133 ? 7.523 -26.516 -12.328 1 91.94 133 GLY B C 1
ATOM 2678 O O . GLY B 1 133 ? 6.758 -25.969 -11.539 1 91.94 133 GLY B O 1
ATOM 2679 N N . ILE B 1 134 ? 8.844 -26.453 -12.227 1 95.75 134 ILE B N 1
ATOM 2680 C CA . ILE B 1 134 ? 9.453 -25.625 -11.188 1 95.75 134 ILE B CA 1
ATOM 2681 C C . ILE B 1 134 ? 10.203 -24.469 -11.82 1 95.75 134 ILE B C 1
ATOM 2683 O O . ILE B 1 134 ? 10.992 -24.656 -12.75 1 95.75 134 ILE B O 1
ATOM 2687 N N . TYR B 1 135 ? 9.906 -23.266 -11.477 1 96.25 135 TYR B N 1
ATOM 2688 C CA . TYR B 1 135 ? 10.625 -22.062 -11.875 1 96.25 135 TYR B CA 1
ATOM 2689 C C . TYR B 1 135 ? 11.211 -21.344 -10.664 1 96.25 135 TYR B C 1
ATOM 2691 O O . TYR B 1 135 ? 10.578 -21.266 -9.617 1 96.25 135 TYR B O 1
ATOM 2699 N N . ILE B 1 136 ? 12.391 -20.875 -10.781 1 97 136 ILE B N 1
ATOM 2700 C CA . ILE B 1 136 ? 13.031 -20.047 -9.766 1 97 136 ILE B CA 1
ATOM 2701 C C . ILE B 1 136 ? 13.297 -18.641 -10.32 1 97 136 ILE B C 1
ATOM 2703 O O . ILE B 1 136 ? 14.008 -18.5 -11.32 1 97 136 ILE B O 1
ATOM 2707 N N . ILE B 1 137 ? 12.648 -17.688 -9.711 1 97.19 137 ILE B N 1
ATOM 2708 C CA . ILE B 1 137 ? 12.844 -16.281 -10.07 1 97.19 137 ILE B CA 1
ATOM 2709 C C . ILE B 1 137 ? 13.766 -15.609 -9.055 1 97.19 137 ILE B C 1
ATOM 2711 O O . ILE B 1 137 ? 13.438 -15.539 -7.867 1 97.19 137 ILE B O 1
ATOM 2715 N N . GLN B 1 138 ? 14.898 -15.109 -9.547 1 96.5 138 GLN B N 1
ATOM 2716 C CA . GLN B 1 138 ? 15.852 -14.5 -8.625 1 96.5 138 GLN B CA 1
ATOM 2717 C C . GLN B 1 138 ? 15.945 -12.992 -8.836 1 96.5 138 GLN B C 1
ATOM 2719 O O . GLN B 1 138 ? 16.094 -12.531 -9.969 1 96.5 138 GLN B O 1
ATOM 2724 N N . ASP B 1 139 ? 15.75 -12.242 -7.801 1 95.62 139 ASP B N 1
ATOM 2725 C CA . ASP B 1 139 ? 15.961 -10.805 -7.73 1 95.62 139 ASP B CA 1
ATOM 2726 C C . ASP B 1 139 ? 17 -10.445 -6.66 1 95.62 139 ASP B C 1
ATOM 2728 O O . ASP B 1 139 ? 16.75 -10.656 -5.469 1 95.62 139 ASP B O 1
ATOM 2732 N N . THR B 1 140 ? 18.156 -9.914 -7.016 1 93.31 140 THR B N 1
ATOM 2733 C CA . THR B 1 140 ? 19.281 -9.727 -6.105 1 93.31 140 THR B CA 1
ATOM 2734 C C . THR B 1 140 ? 19.141 -8.406 -5.348 1 93.31 140 THR B C 1
ATOM 2736 O O . THR B 1 140 ? 19.891 -8.148 -4.402 1 93.31 140 THR B O 1
ATOM 2739 N N . ASP B 1 141 ? 18.266 -7.562 -5.691 1 92.12 141 ASP B N 1
ATOM 2740 C CA . ASP B 1 141 ? 18 -6.281 -5.043 1 92.12 141 ASP B CA 1
ATOM 2741 C C . ASP B 1 141 ? 16.5 -6.016 -4.945 1 92.12 141 ASP B C 1
ATOM 2743 O O . ASP B 1 141 ? 15.992 -5.043 -5.516 1 92.12 141 ASP B O 1
ATOM 2747 N N . PHE B 1 142 ? 15.828 -6.84 -4.199 1 92.75 142 PHE B N 1
ATOM 2748 C CA . PHE B 1 142 ? 14.375 -6.805 -4.145 1 92.75 142 PHE B CA 1
ATOM 2749 C C . PHE B 1 142 ? 13.891 -5.633 -3.295 1 92.75 142 PHE B C 1
ATOM 2751 O O . PHE B 1 142 ? 14.359 -5.441 -2.17 1 92.75 142 PHE B O 1
ATOM 2758 N N . CYS B 1 143 ? 12.953 -4.977 -3.707 1 89.5 143 CYS B N 1
ATOM 2759 C CA . CYS B 1 143 ? 12.594 -3.643 -3.238 1 89.5 143 CYS B CA 1
ATOM 2760 C C . CYS B 1 143 ? 12.094 -3.688 -1.798 1 89.5 143 CYS B C 1
ATOM 2762 O O . CYS B 1 143 ? 12.375 -2.783 -1.011 1 89.5 143 CYS B O 1
ATOM 2764 N N . THR B 1 144 ? 11.273 -4.672 -1.38 1 90.88 144 THR B N 1
ATOM 2765 C CA . THR B 1 144 ? 10.703 -4.695 -0.038 1 90.88 144 THR B CA 1
ATOM 2766 C C . THR B 1 144 ? 11.758 -5.102 0.99 1 90.88 144 THR B C 1
ATOM 2768 O O . THR B 1 144 ? 11.555 -4.941 2.195 1 90.88 144 THR B O 1
ATOM 2771 N N . LEU B 1 145 ? 12.922 -5.559 0.506 1 89.62 145 LEU B N 1
ATOM 2772 C CA . LEU B 1 145 ? 13.969 -6.012 1.413 1 89.62 145 LEU B CA 1
ATOM 2773 C C . LEU B 1 145 ? 15.133 -5.031 1.438 1 89.62 145 LEU B C 1
ATOM 2775 O O . LEU B 1 145 ? 15.961 -5.066 2.348 1 89.62 145 LEU B O 1
ATOM 2779 N N . SER B 1 146 ? 15.188 -4.145 0.495 1 85.88 146 SER B N 1
ATOM 2780 C CA . SER B 1 146 ? 16.312 -3.227 0.316 1 85.88 146 SER B CA 1
ATOM 2781 C C . SER B 1 146 ? 16.531 -2.377 1.563 1 85.88 146 SER B C 1
ATOM 2783 O O . SER B 1 146 ? 17.672 -2.127 1.955 1 85.88 146 SER B O 1
ATOM 2785 N N . PRO B 1 147 ? 15.453 -1.946 2.256 1 78.81 147 PRO B N 1
ATOM 2786 C CA . PRO B 1 147 ? 15.648 -1.132 3.457 1 78.81 147 PRO B CA 1
ATOM 2787 C C . PRO B 1 147 ? 16.359 -1.894 4.578 1 78.81 147 PRO B C 1
ATOM 2789 O O . PRO B 1 147 ? 16.875 -1.281 5.508 1 78.81 147 PRO B O 1
ATOM 2792 N N . PHE B 1 148 ? 16.375 -3.17 4.457 1 80.94 148 PHE B N 1
ATOM 2793 C CA . PHE B 1 148 ? 16.922 -4 5.52 1 80.94 148 PHE B CA 1
ATOM 2794 C C . PHE B 1 148 ? 18.359 -4.402 5.211 1 80.94 148 PHE B C 1
ATOM 2796 O O . PHE B 1 148 ? 19.016 -5.09 6.004 1 80.94 148 PHE B O 1
ATOM 2803 N N . SER B 1 149 ? 18.859 -4.047 4.094 1 73.5 149 SER B N 1
ATOM 2804 C CA . SER B 1 149 ? 20.141 -4.559 3.604 1 73.5 149 SER B CA 1
ATOM 2805 C C . SER B 1 149 ? 21.266 -4.273 4.59 1 73.5 149 SER B C 1
ATOM 2807 O O . SER B 1 149 ? 22.203 -5.066 4.715 1 73.5 149 SER B O 1
ATOM 2809 N N . ASP B 1 150 ? 21.141 -3.08 5.199 1 67.69 150 ASP B N 1
ATOM 2810 C CA . ASP B 1 150 ? 22.234 -2.6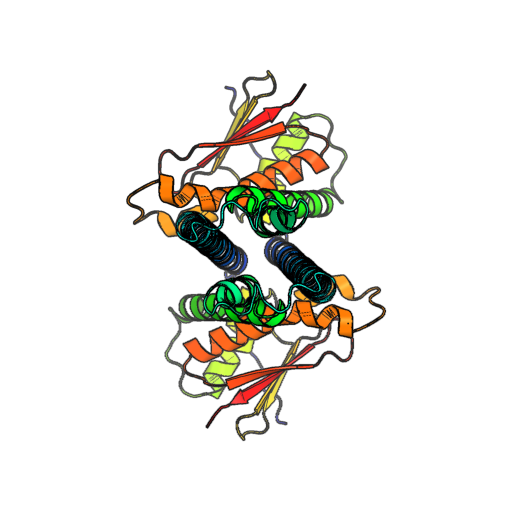93 6.082 1 67.69 150 ASP B CA 1
ATOM 2811 C C . ASP B 1 150 ? 21.844 -2.863 7.551 1 67.69 150 ASP B C 1
ATOM 2813 O O . ASP B 1 150 ? 20.969 -2.152 8.047 1 67.69 150 ASP B O 1
ATOM 2817 N N . GLY B 1 151 ? 21.75 -4.199 8.062 1 61.66 151 GLY B N 1
ATOM 2818 C CA . GLY B 1 151 ? 21.516 -4.078 9.492 1 61.66 151 GLY B CA 1
ATOM 2819 C C . GLY B 1 151 ? 20.766 -5.258 10.078 1 61.66 151 GLY B C 1
ATOM 2820 O O . GLY B 1 151 ? 20.688 -5.406 11.297 1 61.66 151 GLY B O 1
ATOM 2821 N N . VAL B 1 152 ? 19.891 -5.789 9.219 1 63.38 152 VAL B N 1
ATOM 2822 C CA . VAL B 1 152 ? 19.062 -6.746 9.945 1 63.38 152 VAL B CA 1
ATOM 2823 C C . VAL B 1 152 ? 19.922 -7.906 10.438 1 63.38 152 VAL B C 1
ATOM 2825 O O . VAL B 1 152 ? 20.75 -8.43 9.695 1 63.38 152 VAL B O 1
ATOM 2828 N N . GLN B 1 153 ? 19.828 -8 11.672 1 63 153 GLN B N 1
ATOM 2829 C CA . GLN B 1 153 ? 20.562 -9.07 12.336 1 63 153 GLN B CA 1
ATOM 2830 C C . GLN B 1 153 ? 20.109 -10.438 11.844 1 63 153 GLN B C 1
ATOM 2832 O O . GLN B 1 153 ? 20.938 -11.328 11.617 1 63 153 GLN B O 1
ATOM 2837 N N . TYR B 1 154 ? 18.734 -10.477 11.617 1 70.62 154 TYR B N 1
ATOM 2838 C CA . TYR B 1 154 ? 18.219 -11.797 11.266 1 70.62 154 TYR B CA 1
ATOM 2839 C C . TYR B 1 154 ? 17.312 -11.727 10.039 1 70.62 154 TYR B C 1
ATOM 2841 O O . TYR B 1 154 ? 16.406 -10.883 9.977 1 70.62 154 TYR B O 1
ATOM 2849 N N . VAL B 1 155 ? 17.625 -12.602 9.125 1 78.25 155 VAL B N 1
ATOM 2850 C CA . VAL B 1 155 ? 16.859 -12.773 7.898 1 78.25 155 VAL B CA 1
ATOM 2851 C C . VAL B 1 155 ? 15.414 -13.125 8.242 1 78.25 155 VAL B C 1
ATOM 2853 O O . VAL B 1 155 ? 14.492 -12.734 7.523 1 78.25 155 VAL B O 1
ATOM 2856 N N . SER B 1 156 ? 15.242 -13.781 9.359 1 80 156 SER B N 1
ATOM 2857 C CA . SER B 1 156 ? 13.906 -14.195 9.789 1 80 156 SER B CA 1
ATOM 2858 C C . SER B 1 156 ? 13 -12.992 10.016 1 80 156 SER B C 1
ATOM 2860 O O . SER B 1 156 ? 11.781 -13.086 9.852 1 80 156 SER B O 1
ATOM 2862 N N . ASP B 1 157 ? 13.578 -11.898 10.297 1 82.12 157 ASP B N 1
ATOM 2863 C CA . ASP B 1 157 ? 12.82 -10.68 10.586 1 82.12 157 ASP B CA 1
ATOM 2864 C C . ASP B 1 157 ? 12.234 -10.086 9.312 1 82.12 157 ASP B C 1
ATOM 2866 O O . ASP B 1 157 ? 11.32 -9.258 9.375 1 82.12 157 ASP B O 1
ATOM 2870 N N . CYS B 1 158 ? 12.711 -10.617 8.195 1 86.56 158 CYS B N 1
ATOM 2871 C CA . CYS B 1 158 ? 12.281 -10.008 6.941 1 86.56 158 CYS B CA 1
ATOM 2872 C C . CYS B 1 158 ? 11.219 -10.859 6.258 1 86.56 158 CYS B C 1
ATOM 2874 O O . CYS B 1 158 ? 10.594 -10.43 5.289 1 86.56 158 CYS B O 1
ATOM 2876 N N . ILE B 1 159 ? 10.945 -12 6.824 1 84.94 159 ILE B N 1
ATOM 2877 C CA . ILE B 1 159 ? 10.047 -12.969 6.211 1 84.94 159 ILE B CA 1
ATOM 2878 C C . ILE B 1 159 ? 8.648 -12.375 6.078 1 84.94 159 ILE B C 1
ATOM 2880 O O . ILE B 1 159 ? 8.016 -12.492 5.027 1 84.94 159 ILE B O 1
ATOM 2884 N N . PRO B 1 160 ? 8.164 -11.625 7.098 1 89.94 160 PRO B N 1
ATOM 2885 C CA . PRO B 1 160 ? 6.828 -11.031 6.977 1 89.94 160 PRO B CA 1
ATOM 2886 C C . PRO B 1 160 ? 6.723 -10.039 5.82 1 89.94 160 PRO B C 1
ATOM 2888 O O . PRO B 1 160 ? 5.645 -9.859 5.25 1 89.94 160 PRO B O 1
ATOM 2891 N N . PHE B 1 161 ? 7.793 -9.516 5.453 1 93.38 161 PHE B N 1
ATOM 2892 C CA . PHE B 1 161 ? 7.809 -8.508 4.402 1 93.38 161 PHE B CA 1
ATOM 2893 C C . PHE B 1 161 ? 7.75 -9.156 3.025 1 93.38 161 PHE B C 1
ATOM 2895 O O . PHE B 1 161 ? 7.598 -8.469 2.014 1 93.38 161 PHE B O 1
ATOM 2902 N N . MET B 1 162 ? 7.797 -10.469 3.027 1 95.38 162 MET B N 1
ATOM 2903 C CA . MET B 1 162 ? 7.746 -11.188 1.758 1 95.38 162 MET B CA 1
ATOM 2904 C C . MET B 1 162 ? 6.348 -11.734 1.498 1 95.38 162 MET B C 1
ATOM 2906 O O . MET B 1 162 ? 6.043 -12.156 0.381 1 95.38 162 MET B O 1
ATOM 2910 N N . ALA B 1 163 ? 5.516 -11.656 2.471 1 96.25 163 ALA B N 1
ATOM 2911 C CA . ALA B 1 163 ? 4.191 -12.266 2.357 1 96.25 163 ALA B CA 1
ATOM 2912 C C . ALA B 1 163 ? 3.381 -11.609 1.243 1 96.25 163 ALA B C 1
ATOM 2914 O O . ALA B 1 163 ? 2.812 -12.305 0.393 1 96.25 163 ALA B O 1
ATOM 2915 N N . LEU B 1 164 ? 3.346 -10.312 1.219 1 96.88 164 LEU B N 1
ATOM 2916 C CA . LEU B 1 164 ? 2.576 -9.594 0.209 1 96.88 164 LEU B CA 1
ATOM 2917 C C . LEU B 1 164 ? 3.16 -9.812 -1.181 1 96.88 164 LEU B C 1
ATOM 2919 O O . LEU B 1 164 ? 2.439 -10.188 -2.111 1 96.88 164 LEU B O 1
ATOM 2923 N N . PRO B 1 165 ? 4.461 -9.688 -1.355 1 97.38 165 PRO B N 1
ATOM 2924 C CA . PRO B 1 165 ? 5.039 -9.961 -2.672 1 97.38 165 PRO B CA 1
ATOM 2925 C C . PRO B 1 165 ? 4.75 -11.375 -3.16 1 97.38 165 PRO B C 1
ATOM 2927 O O . PRO B 1 165 ? 4.477 -11.586 -4.344 1 97.38 165 PRO B O 1
ATOM 2930 N N . VAL B 1 166 ? 4.871 -12.328 -2.277 1 98 166 VAL B N 1
ATOM 2931 C CA . VAL B 1 166 ? 4.555 -13.711 -2.633 1 98 166 VAL B CA 1
ATOM 2932 C C . VAL B 1 166 ? 3.115 -13.797 -3.139 1 98 166 VAL B C 1
ATOM 2934 O O . VAL B 1 166 ? 2.848 -14.422 -4.164 1 98 166 VAL B O 1
ATOM 2937 N N . GLY B 1 167 ? 2.258 -13.148 -2.445 1 98.12 167 GLY B N 1
ATOM 2938 C CA . GLY B 1 167 ? 0.874 -13.078 -2.889 1 98.12 167 GLY B CA 1
ATOM 2939 C C . GLY B 1 167 ? 0.714 -12.422 -4.246 1 98.12 167 GLY B C 1
ATOM 2940 O O . GLY B 1 167 ? -0.04 -12.906 -5.09 1 98.12 167 GLY B O 1
ATOM 2941 N N . ILE B 1 168 ? 1.34 -11.336 -4.406 1 98.06 168 ILE B N 1
ATOM 2942 C CA . ILE B 1 168 ? 1.257 -10.602 -5.66 1 98.06 168 ILE B CA 1
ATOM 2943 C C . ILE B 1 168 ? 1.669 -11.508 -6.82 1 98.06 168 ILE B C 1
ATOM 2945 O O . ILE B 1 168 ? 0.961 -11.594 -7.824 1 98.06 168 ILE B O 1
ATOM 2949 N N . VAL B 1 169 ? 2.77 -12.195 -6.664 1 98.5 169 VAL B N 1
ATOM 2950 C CA . VAL B 1 169 ? 3.271 -13.062 -7.727 1 98.5 169 VAL B CA 1
ATOM 2951 C C . VAL B 1 169 ? 2.295 -14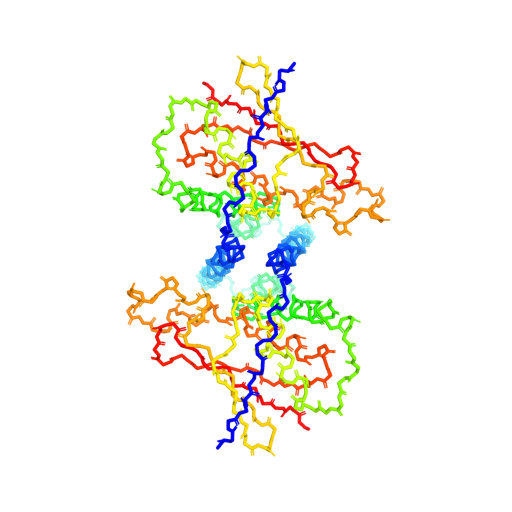.211 -7.957 1 98.5 169 VAL B C 1
ATOM 2953 O O . VAL B 1 169 ? 1.969 -14.539 -9.102 1 98.5 169 VAL B O 1
ATOM 2956 N N . ARG B 1 170 ? 1.814 -14.812 -6.914 1 98.5 170 ARG B N 1
ATOM 2957 C CA . ARG B 1 170 ? 0.862 -15.906 -7.039 1 98.5 170 ARG B CA 1
ATOM 2958 C C . ARG B 1 170 ? -0.413 -15.445 -7.742 1 98.5 170 ARG B C 1
ATOM 2960 O O . ARG B 1 170 ? -0.949 -16.156 -8.594 1 98.5 170 ARG B O 1
ATOM 2967 N N . GLY B 1 171 ? -0.877 -14.273 -7.359 1 98.5 171 GLY B N 1
ATOM 2968 C CA . GLY B 1 171 ? -2.059 -13.727 -8.008 1 98.5 171 GLY B CA 1
ATOM 2969 C C . GLY B 1 171 ? -1.859 -13.461 -9.484 1 98.5 171 GLY B C 1
ATOM 2970 O O . GLY B 1 171 ? -2.748 -13.727 -10.297 1 98.5 171 GLY B O 1
ATOM 2971 N N . ALA B 1 172 ? -0.762 -12.922 -9.789 1 98.31 172 ALA B N 1
ATOM 2972 C CA . ALA B 1 172 ? -0.444 -12.656 -11.195 1 98.31 172 ALA B CA 1
ATOM 2973 C C . ALA B 1 172 ? -0.403 -13.945 -12.008 1 98.31 172 ALA B C 1
ATOM 2975 O O . ALA B 1 172 ? -0.959 -14.008 -13.102 1 98.31 172 ALA B O 1
ATOM 2976 N N . LEU B 1 173 ? 0.227 -14.984 -11.438 1 98.19 173 LEU B N 1
ATOM 2977 C CA . LEU B 1 173 ? 0.298 -16.281 -12.094 1 98.19 173 LEU B CA 1
ATOM 2978 C C . LEU B 1 173 ? -1.098 -16.875 -12.297 1 98.19 173 LEU B C 1
ATOM 2980 O O . LEU B 1 173 ? -1.41 -17.375 -13.383 1 98.19 173 LEU B O 1
ATOM 2984 N N . ASP B 1 174 ? -1.894 -16.734 -11.32 1 98.06 174 ASP B N 1
ATOM 2985 C CA . ASP B 1 174 ? -3.26 -17.25 -11.398 1 98.06 174 ASP B CA 1
ATOM 2986 C C . ASP B 1 174 ? -4.043 -16.562 -12.516 1 98.06 174 ASP B C 1
ATOM 2988 O O . ASP B 1 174 ? -4.785 -17.203 -13.25 1 98.06 174 ASP B O 1
ATOM 2992 N N . ASN B 1 175 ? -3.873 -15.266 -12.633 1 97.5 175 ASN B N 1
ATOM 2993 C CA . ASN B 1 175 ? -4.543 -14.5 -13.68 1 97.5 175 ASN B CA 1
ATOM 2994 C C . ASN B 1 175 ? -4.148 -15 -15.07 1 97.5 175 ASN B C 1
ATOM 2996 O O . ASN B 1 175 ? -4.961 -14.992 -15.992 1 97.5 175 ASN B O 1
ATOM 3000 N N . LEU B 1 176 ? -2.971 -15.43 -15.203 1 96.62 176 LEU B N 1
ATOM 3001 C CA . LEU B 1 176 ? -2.438 -15.883 -16.484 1 96.62 176 LEU B CA 1
ATOM 3002 C C . LEU B 1 176 ? -2.723 -17.359 -16.703 1 96.62 176 LEU B C 1
ATOM 3004 O O . LEU B 1 176 ? -2.213 -17.953 -17.656 1 96.62 176 LEU B O 1
ATOM 3008 N N . GLY B 1 177 ? -3.463 -17.953 -15.766 1 95.5 177 GLY B N 1
ATOM 3009 C CA . GLY B 1 177 ? -3.871 -19.328 -15.922 1 95.5 177 GLY B CA 1
ATOM 3010 C C . GLY B 1 177 ? -2.854 -20.312 -15.383 1 95.5 177 GLY B C 1
ATOM 3011 O O . GLY B 1 177 ? -2.861 -21.5 -15.758 1 95.5 177 GLY B O 1
ATOM 3012 N N . ILE B 1 178 ? -1.905 -19.875 -14.602 1 96.38 178 ILE B N 1
ATOM 3013 C CA . ILE B 1 178 ? -0.901 -20.75 -14.008 1 96.38 178 ILE B CA 1
ATOM 3014 C C . ILE B 1 178 ? -1.233 -20.984 -12.539 1 96.38 178 ILE B C 1
ATOM 3016 O O . ILE B 1 178 ? -1.145 -20.062 -11.719 1 96.38 178 ILE B O 1
ATOM 3020 N N . CYS B 1 179 ? -1.636 -22.188 -12.25 1 96.56 179 CYS B N 1
ATOM 3021 C CA . CYS B 1 179 ? -1.858 -22.562 -10.859 1 96.56 179 CYS B CA 1
ATOM 3022 C C . CYS B 1 179 ? -0.563 -23.031 -10.211 1 96.56 179 CYS B C 1
ATOM 3024 O O . CYS B 1 179 ? -0.004 -24.062 -10.602 1 96.56 179 CYS B O 1
ATOM 3026 N N . ALA B 1 180 ? -0.1 -22.297 -9.242 1 97.56 180 ALA B N 1
ATOM 3027 C CA . ALA B 1 180 ? 1.212 -22.625 -8.688 1 97.56 180 ALA B CA 1
ATOM 3028 C C . ALA B 1 180 ? 1.286 -22.234 -7.211 1 97.56 180 ALA B C 1
ATOM 3030 O O . ALA B 1 180 ? 0.526 -21.375 -6.746 1 97.56 180 ALA B O 1
ATOM 3031 N N . THR B 1 181 ? 2.1 -22.969 -6.473 1 97.56 181 THR B N 1
ATOM 3032 C CA . THR B 1 181 ? 2.533 -22.5 -5.16 1 97.56 181 THR B CA 1
ATOM 3033 C C . THR B 1 181 ? 3.797 -21.656 -5.281 1 97.56 181 THR B C 1
ATOM 3035 O O . THR B 1 181 ? 4.68 -21.953 -6.086 1 97.56 181 THR B O 1
ATOM 3038 N N . VAL B 1 182 ? 3.764 -20.578 -4.539 1 98.19 182 VAL B N 1
ATOM 3039 C CA . VAL B 1 182 ? 4.918 -19.688 -4.559 1 98.19 182 VAL B CA 1
ATOM 3040 C C . VAL B 1 182 ? 5.512 -19.578 -3.154 1 98.19 182 VAL B C 1
ATOM 3042 O O . VAL B 1 182 ? 4.793 -19.297 -2.189 1 98.19 182 VAL B O 1
ATOM 3045 N N . THR B 1 183 ? 6.777 -19.875 -3.006 1 96.94 183 THR B N 1
ATOM 3046 C CA . THR B 1 183 ? 7.512 -19.703 -1.757 1 96.94 183 THR B CA 1
ATOM 3047 C C . THR B 1 183 ? 8.789 -18.906 -1.984 1 96.94 183 THR B C 1
ATOM 3049 O O . THR B 1 183 ? 9.219 -18.719 -3.127 1 96.94 183 THR B O 1
ATOM 3052 N N . VAL B 1 184 ? 9.336 -18.375 -0.902 1 96.12 184 VAL B N 1
ATOM 3053 C CA . VAL B 1 184 ? 10.523 -17.547 -1.081 1 96.12 184 VAL B CA 1
ATOM 3054 C C . VAL B 1 184 ? 11.656 -18.062 -0.203 1 96.12 184 VAL B C 1
ATOM 3056 O O . VAL B 1 184 ? 11.414 -18.719 0.819 1 96.12 184 VAL B O 1
ATOM 3059 N N . HIS B 1 185 ? 12.844 -17.859 -0.706 1 93.44 185 HIS B N 1
ATOM 3060 C CA . HIS B 1 185 ? 14.086 -18.141 0.007 1 93.44 185 HIS B CA 1
ATOM 3061 C C . HIS B 1 185 ? 15.016 -16.938 0.004 1 93.44 185 HIS B C 1
ATOM 3063 O O . HIS B 1 185 ? 15.344 -16.391 -1.059 1 93.44 185 HIS B O 1
ATOM 3069 N N . VAL B 1 186 ? 15.367 -16.5 1.235 1 91.25 186 VAL B N 1
ATOM 3070 C CA . VAL B 1 186 ? 16.266 -15.352 1.387 1 91.25 186 VAL B CA 1
ATOM 3071 C C . VAL B 1 186 ? 17.578 -15.805 2.035 1 91.25 186 VAL B C 1
ATOM 3073 O O . VAL B 1 186 ? 17.594 -16.219 3.197 1 91.25 186 VAL B O 1
ATOM 3076 N N . GLU B 1 187 ? 18.625 -15.852 1.316 1 83.75 187 GLU B N 1
ATOM 3077 C CA . GLU B 1 187 ? 19.922 -16.234 1.854 1 83.75 187 GLU B CA 1
ATOM 3078 C C . GLU B 1 187 ? 20.734 -15.016 2.283 1 83.75 187 GLU B C 1
ATOM 3080 O O . GLU B 1 187 ? 21.344 -15.008 3.352 1 83.75 187 GLU B O 1
ATOM 3085 N N . LYS B 1 188 ? 20.812 -13.977 1.463 1 85.56 188 LYS B N 1
ATOM 3086 C CA . LYS B 1 188 ? 21.516 -12.719 1.726 1 85.56 188 LYS B CA 1
ATOM 3087 C C . LYS B 1 188 ? 20.656 -11.523 1.33 1 85.56 188 LYS B C 1
ATOM 3089 O O . LYS B 1 188 ? 20.188 -11.438 0.194 1 85.56 188 LYS B O 1
ATOM 3094 N N . LEU B 1 189 ? 20.531 -10.688 2.279 1 87.06 189 LEU B N 1
ATOM 3095 C CA . LEU B 1 189 ? 19.719 -9.5 2.01 1 87.06 189 LEU B CA 1
ATOM 3096 C C . LEU B 1 189 ? 20.469 -8.539 1.081 1 87.06 189 LEU B C 1
ATOM 3098 O O . LEU B 1 189 ? 21.672 -8.375 1.196 1 87.06 189 LEU B O 1
ATOM 3102 N N . PRO B 1 190 ? 19.781 -7.93 0.055 1 91.12 190 PRO B N 1
ATOM 3103 C CA . PRO B 1 190 ? 18.344 -7.941 -0.242 1 91.12 190 PRO B CA 1
ATOM 3104 C C . PRO B 1 190 ? 17.984 -8.914 -1.364 1 91.12 190 PRO B C 1
ATOM 3106 O O . PRO B 1 190 ? 16.984 -8.703 -2.066 1 91.12 190 PRO B O 1
ATOM 3109 N N . SER B 1 191 ? 18.844 -10.008 -1.53 1 92.5 191 SER B N 1
ATOM 3110 C CA . SER B 1 191 ? 18.609 -11 -2.576 1 92.5 191 SER B CA 1
ATOM 3111 C C . SER B 1 191 ? 17.5 -11.977 -2.174 1 92.5 191 SER B C 1
ATOM 3113 O O . SER B 1 191 ? 17.469 -12.438 -1.03 1 92.5 191 SER B O 1
ATOM 3115 N N . VAL B 1 192 ? 16.594 -12.281 -3.111 1 95 192 VAL B N 1
ATOM 3116 C CA . VAL B 1 192 ? 15.516 -13.219 -2.828 1 95 192 VAL B CA 1
ATOM 3117 C C . VAL B 1 192 ? 15.297 -14.133 -4.027 1 95 192 VAL B C 1
ATOM 3119 O O . VAL B 1 192 ? 15.508 -13.727 -5.176 1 95 192 VAL B O 1
ATOM 3122 N N . LYS B 1 193 ? 14.953 -15.359 -3.727 1 96.69 193 LYS B N 1
ATOM 3123 C CA . LYS B 1 193 ? 14.547 -16.328 -4.73 1 96.69 193 LYS B CA 1
ATOM 3124 C C . LYS B 1 193 ? 13.094 -16.75 -4.535 1 96.69 193 LYS B C 1
ATOM 3126 O O . LYS B 1 193 ? 12.719 -17.234 -3.461 1 96.69 193 LYS B O 1
ATOM 3131 N N . PHE B 1 194 ? 12.266 -16.469 -5.535 1 97.75 194 PHE B N 1
ATOM 3132 C CA . PHE B 1 194 ? 10.898 -16.984 -5.555 1 97.75 194 PHE B CA 1
ATOM 3133 C C . PHE B 1 194 ? 10.844 -18.359 -6.199 1 97.75 194 PHE B C 1
ATOM 3135 O O . PHE B 1 194 ? 11.25 -18.531 -7.352 1 97.75 194 PHE B O 1
ATOM 3142 N N . ASN B 1 195 ? 10.391 -19.328 -5.449 1 97.81 195 ASN B N 1
ATOM 3143 C CA . ASN B 1 195 ? 10.188 -20.672 -5.961 1 97.81 195 ASN B CA 1
ATOM 3144 C C . ASN B 1 195 ? 8.742 -20.891 -6.398 1 97.81 195 ASN B C 1
ATOM 3146 O O . ASN B 1 195 ? 7.832 -20.922 -5.566 1 97.81 195 ASN B O 1
ATOM 3150 N N . VAL B 1 196 ? 8.555 -21.031 -7.672 1 97.81 196 VAL B N 1
ATOM 3151 C CA . VAL B 1 196 ? 7.227 -21.234 -8.25 1 97.81 196 VAL B CA 1
ATOM 3152 C C . VAL B 1 196 ? 7.051 -22.703 -8.625 1 97.81 196 VAL B C 1
ATOM 3154 O O . VAL B 1 196 ? 7.754 -23.219 -9.492 1 97.81 196 VAL B O 1
ATOM 3157 N N . GLN B 1 197 ? 6.129 -23.359 -7.953 1 97.38 197 GLN B N 1
ATOM 3158 C CA . GLN B 1 197 ? 5.852 -24.766 -8.227 1 97.38 197 GLN B CA 1
ATOM 3159 C C . GLN B 1 197 ? 4.457 -24.953 -8.812 1 97.38 197 GLN B C 1
ATOM 3161 O O . GLN B 1 197 ? 3.457 -24.734 -8.117 1 97.38 197 GLN B O 1
ATOM 3166 N N . MET B 1 198 ? 4.383 -25.438 -10.062 1 94.56 198 MET B N 1
ATOM 3167 C CA . MET B 1 198 ? 3.1 -25.641 -10.727 1 94.56 198 MET B CA 1
ATOM 3168 C C . MET B 1 198 ? 2.33 -26.797 -10.086 1 94.56 198 MET B C 1
ATOM 3170 O O . MET B 1 198 ? 2.92 -27.797 -9.695 1 94.56 198 MET B O 1
ATOM 3174 N N . ILE B 1 199 ? 1.038 -26.438 -9.836 1 89 199 ILE B N 1
ATOM 3175 C CA . ILE B 1 199 ? 0.162 -27.5 -9.336 1 89 199 ILE B CA 1
ATOM 3176 C C . ILE B 1 199 ? -0.454 -28.25 -10.508 1 89 199 ILE B C 1
ATOM 3178 O O . ILE B 1 199 ? -1.111 -27.656 -11.367 1 89 199 ILE B O 1
ATOM 3182 N N . LYS B 1 200 ? -0.049 -29.469 -10.875 1 74.06 200 LYS B N 1
ATOM 3183 C CA . LYS B 1 200 ? -0.589 -30.344 -11.914 1 74.06 200 LYS B CA 1
ATOM 3184 C C . LYS B 1 200 ? -1.68 -31.25 -11.352 1 74.06 200 LYS B C 1
ATOM 3186 O O . LYS B 1 200 ? -1.659 -31.594 -10.172 1 74.06 200 LYS B O 1
#

Secondary structure (DSSP, 8-state):
-EEEP---------THHHHHHHHHHHHHHHHHHHHHHHHHHHHHHHHHHHS--TTTTTSSSTTHHHHHHH----HHHHHHHHHHHHHHHHHHHHHTTSPPP-SHHHHHHHIIIIIHHHHHSS--SEEEE-SSSEEEEEETT-TTTGGGTTT-S-GGGGTHHHHHHHHHHHHHHHHTT--EEEEEE-SSTT-EEEEEEE--/-EEE----------THHHHHHHHHHHHHHHHHHHHHHHHHHHHHHHHHHHS--TTTTTSSSTTHHHHHHH----HHHHHHHHHHHHHHHHHHHHHTTSPPP-SHHHHHHHIIIIIHHHHHSS--SEEEE-SSSEEEEEETT-TTTGGGTTT-S-GGGGTHHHHHHHHHHHHHHHHTT--EEEEEE-SSTT-EEEEEEE--

Solvent-accessible surface area (backbone atoms only — not comparable to full-atom values): 21643 Å² total; per-residue (Å²): 108,54,76,53,89,78,82,84,73,80,69,86,59,71,43,60,52,46,40,48,44,49,49,53,51,51,47,52,48,35,49,52,49,47,51,52,51,52,50,51,48,50,51,51,51,49,51,50,62,67,44,75,62,67,70,67,70,61,54,80,72,67,66,54,54,53,45,65,72,56,62,56,71,52,43,46,56,51,33,21,54,51,16,20,55,40,17,26,52,49,39,52,62,71,47,63,86,50,77,84,68,87,48,70,66,52,50,50,49,43,46,45,32,60,50,28,24,40,62,61,64,50,59,51,74,43,38,30,31,71,85,74,50,39,36,37,42,29,28,67,72,32,64,76,38,47,88,43,47,88,63,60,88,48,71,76,74,49,52,64,59,43,24,31,56,43,14,20,54,40,16,25,36,43,63,74,70,41,54,51,49,60,46,76,48,71,88,49,74,24,25,38,35,38,40,36,36,54,66,128,107,54,76,54,89,79,81,84,71,81,68,87,59,71,41,59,52,47,39,47,44,47,50,53,51,50,48,51,48,35,48,50,49,47,52,51,52,53,49,50,48,51,51,50,49,50,51,53,63,65,44,74,62,69,73,66,71,60,55,80,71,68,68,54,53,55,45,66,72,57,61,56,73,53,44,47,58,50,34,20,54,52,16,20,55,40,16,25,54,49,40,53,62,73,46,62,87,50,76,84,67,86,48,71,66,51,51,50,49,42,45,44,33,59,48,28,24,38,62,62,65,50,58,52,74,42,38,31,30,70,83,73,51,38,37,39,42,27,27,68,72,32,64,77,38,46,85,45,46,78,70,62,87,48,71,74,75,49,51,65,60,42,23,30,58,42,13,20,53,41,15,25,35,44,63,74,71,42,54,52,49,62,47,76,47,70,87,50,75,24,25,38,33,39,40,36,36,54,66,128

InterPro domains:
  IPR007194 Transport protein particle (TRAPP) component [PF04051] (19-197)
  IPR024096 NO signalling/Golgi transport ligand-binding domain superfamily [SSF111126] (19-200)
  IPR037992 TRAPP complex, Trs33 subunit [PTHR12817] (19-198)
  IPR037992 TRAPP complex, Trs33 subunit [cd14944] (15-198)

pLDDT: mean 82.68, std 17.14, range [36.94, 98.5]

Nearest PDB structures (foldseek):
  2c0j-assembly1_B  TM=9.192E-01  e=1.548E-12  Homo sapiens
  2bjn-assembly1_B  TM=8.387E-01  e=1.347E-13  Homo sapiens
  2j3t-assembly1_B  TM=8.397E-01  e=8.168E-13  Homo sapiens
  2j3w-assembly2_B  TM=7.506E-01  e=9.162E-08  Danio rerio
  2j3r-assembly1_B  TM=7.686E-01  e=2.462E-07  Danio rerio

Sequence (400 aa):
MDNIQLAQNLSSISADFPFIYLHNEMVKYFQERNKSVVKARENWMQQLRLSDASDIFTGSDVSILPNQIFSHKNAETRLEAMGFRVGFVLAEKFSKDMSRFANELDRMKFICKEFWISTFGKGVNKLSTNHQGIYIIQDTDFCTLSPFSDGVQYVSDCIPFMALPVGIVRGALDNLGICATVTVHVEKLPSVKFNVQMIKMDNIQLAQNLSSISADFPFIYLHNEMVKYFQERNKSVVKARENWMQQLRLSDASDIFTGSDVSILPNQIFSHKNAETRLEAMGFRVGFVLAEKFSKDMSRFANELDRMKFICKEFWISTFGKGVNKLSTNHQGIYIIQDTDFCTLSPFSDGVQYVSDCIPFMALPVGIVRGALDNLGICATVTVHVEKLPSVKFNVQMIK